Protein AF-A0A0D0E288-F1 (afdb_monomer)

Nearest PDB structures (foldseek):
  8yzi-assembly1_D  TM=4.292E-01  e=9.088E-02  Canis lupus familiaris
  7vpp-assembly1_C  TM=2.911E-01  e=2.237E-01  Sus scrofa
  8jkt-assembly1_A  TM=2.889E-01  e=2.487E-01  Felis catus
  4f5c-assembly2_B  TM=3.507E-01  e=1.285E+00  Sus scrofa

Secondary structure (DSSP, 8-state):
----TT--------EEEEESPPEE-----------------------TTSSS--S-----EE----S--EEEEEPPPP-----TT-PEEPEEEEEEEEEEEEEEEEEE-TTT--EEEEEEEEEEEEEEEEE-SSS--EEEEEEEEE-TTEEEEEPTTS--S-EEEESTTEEEEEEPPP------------------------------------------PPPPP------------------------------S-------------PPPPPPTTSPEEEEEETTTS--SS---EEEEEEEEEEEEE---------------------PPPPPEEPPEEEETTEEEEEEEEEEEE--SSEEEEEE-SSS-TT-GGGEEEEEPTT-EEEE-TT--EEEEEE------------------------------------------------PPPP-S---B--EEEEEEEE--TT-SS--EEEEEEEEEE-TT-SSSEEEEEEEE----S------TT----PPPEEEEEEEEETTEE--EEEEE--TT-TTS-----TTTTTT---EEEEEEEEE--TT-EEEEEEEEEEPP------TT---------------EEESS-BS-EEEEEPPP-

Foldseek 3Di:
DDDPPPPPDPQDQKAKAKVVGFDAPPPPVPPPDDDDDDDDDDDPPPPPPPPPDDRDDDGDGDDPDDPDMDMDIARDDDPDPQAPVNFAAKFFAEKEKEKEKEFAAWDADPPVRFIFTKIKMKMKMKTWPIDDRGDDQKHWWKKFKDFPQWFKFADPPFDLDKDKDKDFFFDDKDQGDAPPPPPPPPPDDDDDDDDDDDDDDDDDDDDDDDDDDDDDDPPDDDDPDPDDDDDDDDDDDDDDDPDDDPPDDPPPPPPPPDDPPDDDDDDPPPPPRDGRRGIMITIGGNVRQDDDDISIMMMMIIHIITIGRNDDPPPCPPDDDDPDPDDPDDDPFDWTFDIDMDGPNYPYYFYKYKYFHQYPFKKKFKFAPDDDPPDPVRGDDIADHRRMDIHGRVGIIIGIGGRPPPPVPPPPPPPDDDDDDDDDDDDDDDDDDDDDDDPPPPPPPPPDPPDDDDPDAQFWAEKEKEKEFDDPPPDPGGQKIKIKIKTFHDLDDPDLKFKWFWWDQPPPPDPDPPDPPPPPQDDKDKDWDFKDFQPHGFDKDKDAPDVPPPPVDPCLDPPPVPPGPTDTGMMMITRQGNGTGIIIIMMMIGRDPPDPPPPPDPDPDPDDDDDDDTDIGGSGHYNYYHYHYDDDD

Organism: NCBI:txid930991

Solvent-accessible surface area (backbone atoms only — not comparable to full-atom values): 41146 Å² total; per-residue (Å²): 141,80,88,79,88,81,72,82,70,76,81,60,72,62,36,74,37,48,41,67,62,60,49,62,71,77,76,68,80,77,80,74,82,72,94,77,88,81,86,85,84,93,73,92,73,88,73,82,81,78,83,76,88,74,93,71,88,85,87,65,61,53,57,79,95,67,98,65,80,47,80,38,71,21,63,56,67,78,83,66,81,74,46,98,81,70,43,51,70,44,40,27,53,35,32,43,35,41,34,42,39,35,34,54,45,75,44,60,42,82,90,79,67,45,66,20,44,26,32,39,40,39,36,40,41,38,36,28,49,57,44,60,81,50,47,79,42,65,28,27,41,49,37,33,46,46,44,68,68,37,48,59,38,56,29,83,96,53,72,72,56,80,48,73,51,57,44,68,26,51,75,56,68,48,71,52,76,75,72,75,72,80,67,71,72,79,71,80,76,75,81,82,75,88,78,76,91,77,92,85,86,88,81,92,80,93,78,91,81,86,86,81,89,82,87,83,81,91,83,80,78,81,78,84,76,96,75,79,78,87,78,83,87,78,89,79,95,74,81,87,76,76,88,75,77,91,76,79,73,88,68,73,78,70,70,88,80,70,81,80,87,83,79,84,90,73,80,84,72,71,74,81,73,70,58,66,54,44,40,33,32,37,29,35,31,55,78,60,42,63,86,86,86,54,46,62,38,42,36,35,44,34,42,46,31,25,41,28,69,54,78,70,81,68,76,82,70,81,84,78,93,74,94,72,86,86,71,97,70,78,72,79,59,76,67,37,52,55,67,43,78,44,56,77,47,40,77,36,79,48,38,40,27,36,42,33,23,63,14,90,53,37,35,37,37,36,28,51,67,65,75,57,88,86,42,73,84,30,53,72,49,73,28,48,65,77,26,70,50,75,38,52,63,85,37,32,22,41,24,70,44,72,54,77,74,77,72,69,76,74,80,73,81,78,87,80,82,86,85,88,82,86,88,85,90,80,91,81,82,86,80,91,79,90,81,80,94,70,88,78,77,80,71,76,82,72,68,82,75,79,70,77,80,78,94,65,84,82,49,33,64,44,37,42,33,41,34,42,65,31,64,60,94,82,46,95,52,66,51,28,33,38,37,40,39,40,31,53,48,66,46,80,55,105,46,50,53,49,59,34,33,32,46,45,79,61,78,85,77,69,95,63,92,70,60,88,88,69,75,81,69,72,70,64,48,76,47,83,76,44,47,26,44,73,84,42,78,46,63,68,49,77,47,70,55,56,93,85,56,80,84,73,68,82,79,61,51,87,74,56,76,75,78,56,85,52,51,57,46,37,40,40,36,36,53,54,43,72,78,24,40,48,37,38,40,33,33,38,40,38,56,61,90,81,70,74,78,76,91,77,74,94,63,97,69,87,77,83,79,83,83,88,79,82,56,84,43,59,72,54,53,66,71,38,80,45,80,47,75,52,78,79,129

pLDDT: mean 74.04, std 22.28, range [30.75, 98.56]

Sequence (633 aa):
MASLSSAEGDPGAWELASEPHVTRTTSRPSRSASYADMADDESSDSAAYTDGSSGGILVQGTFPSTERLRVRWAQPTKTIANNSDGRRRVGVKETKGEMTTAVLGKARDLPSGREGILMRVEYKGTCKGIWFPGVATMLGLDVGLEAKGSDVVWAPGEEMKWTVTGGTGYTGFDVGPPSTTVSRQPSLEFPAGMSSDSMLPAPSITTRHDSSSSTSSLLRAPLPGDHLPDYSFEGSPTSLIPSGTLSSISSMPLTSEGRSRGSSSSDAITPPSRPPAVPITIHVNMNDITPPSKNVFTFSIAGTILIIPRLRPHVASERAVQSGSGSDNDSDPVPIVLPRFSVLAADSETTSTIIRNESESATVEVYNISGDLRDAQTRRTVLQRSGMTRSGNDGGRIALRSVSRLTVPQRGAVEHVADNSRFSAKPGTSDRNKTTHSPLSLVPSLGGVMRRRRNGPLMISSVDVAVTPMMLRGVKYPNAHAVRVRLHAPCEADTDWLEFGLAQAASLLTPGPSDPSKRDGTQPSVDIVNVSVDGVPVRFESSAFAKQERNAMISLGPSLDQEIQSDWITWVRVHVGDQGGLVIVDYVVNEIDGQSPSKDLKGKAKEERNFDVLVPTFALPIGRLEVTVETPL

Radius of gyration: 38.46 Å; Cα contacts (8 Å, |Δi|>4): 944; chains: 1; bounding box: 106×87×127 Å

Structure (mmCIF, N/CA/C/O backbone):
data_AF-A0A0D0E288-F1
#
_entry.id   AF-A0A0D0E288-F1
#
loop_
_atom_site.group_PDB
_atom_site.id
_atom_site.type_symbol
_atom_site.label_atom_id
_atom_site.label_alt_id
_atom_site.label_comp_id
_atom_site.label_asym_id
_atom_site.label_entity_id
_atom_site.label_seq_id
_atom_site.pdbx_PDB_ins_code
_atom_site.Cartn_x
_atom_site.Cartn_y
_atom_site.Cartn_z
_atom_site.occupancy
_atom_site.B_iso_or_equiv
_atom_site.auth_seq_id
_atom_site.auth_comp_id
_atom_site.auth_asym_id
_atom_site.auth_atom_id
_atom_site.pdbx_PDB_model_num
ATOM 1 N N . MET A 1 1 ? -16.117 2.516 -59.094 1.00 41.03 1 MET A N 1
ATOM 2 C CA . MET A 1 1 ? -14.676 2.229 -58.955 1.00 41.03 1 MET A CA 1
ATOM 3 C C . MET A 1 1 ? -14.087 3.298 -58.050 1.00 41.03 1 MET A C 1
ATOM 5 O O . MET A 1 1 ? -14.117 4.457 -58.432 1.00 41.03 1 MET A O 1
ATOM 9 N N . ALA A 1 2 ? -13.667 2.933 -56.839 1.00 36.41 2 ALA A N 1
ATOM 10 C CA . ALA A 1 2 ? -12.956 3.810 -55.910 1.00 36.41 2 ALA A CA 1
ATOM 11 C C . ALA A 1 2 ? -11.521 3.279 -55.783 1.00 36.41 2 ALA A C 1
ATOM 13 O O . ALA A 1 2 ? -11.329 2.070 -55.659 1.00 36.41 2 ALA A O 1
ATOM 14 N N . SER A 1 3 ? -10.540 4.171 -55.907 1.00 32.31 3 SER A N 1
ATOM 15 C CA . SER A 1 3 ? -9.111 3.851 -55.964 1.00 32.31 3 SER A CA 1
ATOM 16 C C . SER A 1 3 ? -8.594 3.423 -54.583 1.00 32.31 3 SER A C 1
ATOM 18 O O . SER A 1 3 ? -8.763 4.160 -53.616 1.00 32.31 3 SER A O 1
ATOM 20 N N . LEU A 1 4 ? -7.980 2.237 -54.487 1.00 38.28 4 LEU A N 1
ATOM 21 C CA . LEU A 1 4 ? -7.434 1.646 -53.250 1.00 38.28 4 LEU A CA 1
ATOM 22 C C . LEU A 1 4 ? -5.912 1.871 -53.083 1.00 38.28 4 LEU A C 1
ATOM 24 O O . LEU A 1 4 ? -5.289 1.264 -52.218 1.00 38.28 4 LEU A O 1
ATOM 28 N N . SER A 1 5 ? -5.292 2.749 -53.875 1.00 35.75 5 SER A N 1
ATOM 29 C CA . SER A 1 5 ? -3.824 2.879 -53.969 1.00 35.75 5 SER A CA 1
ATOM 30 C C . SER A 1 5 ? -3.168 3.870 -52.990 1.00 35.75 5 SER A C 1
ATOM 32 O O . SER A 1 5 ? -2.107 4.404 -53.289 1.00 35.75 5 SER A O 1
ATOM 34 N N . SER A 1 6 ? -3.756 4.145 -51.821 1.00 38.53 6 SER A N 1
ATOM 35 C CA . SER A 1 6 ? -3.137 5.048 -50.821 1.00 38.53 6 SER A CA 1
ATOM 36 C C . SER A 1 6 ? -3.083 4.479 -49.400 1.00 38.53 6 SER A C 1
ATOM 38 O O . SER A 1 6 ? -2.916 5.229 -48.444 1.00 38.53 6 SER A O 1
ATOM 40 N N . ALA A 1 7 ? -3.212 3.156 -49.249 1.00 40.00 7 ALA A N 1
ATOM 41 C CA . ALA A 1 7 ? -3.114 2.472 -47.955 1.00 40.00 7 ALA A CA 1
ATOM 42 C C . ALA A 1 7 ? -1.796 1.700 -47.743 1.00 40.00 7 ALA A C 1
ATOM 44 O O . ALA A 1 7 ? -1.635 1.059 -46.705 1.00 40.00 7 ALA A O 1
ATOM 45 N N . GLU A 1 8 ? -0.837 1.778 -48.671 1.00 43.16 8 GLU A N 1
ATOM 46 C CA . GLU A 1 8 ? 0.540 1.338 -48.417 1.00 43.16 8 GLU A CA 1
ATOM 47 C C . GLU A 1 8 ? 1.256 2.436 -47.626 1.00 43.16 8 GLU A C 1
ATOM 49 O O . GLU A 1 8 ? 1.935 3.304 -48.167 1.00 43.16 8 GLU A O 1
ATOM 54 N N . GLY A 1 9 ? 1.008 2.446 -46.315 1.00 50.34 9 GLY A N 1
ATOM 55 C CA . GLY A 1 9 ? 1.805 3.226 -45.382 1.00 50.34 9 GLY A CA 1
ATOM 56 C C . GLY A 1 9 ? 3.240 2.728 -45.454 1.00 50.34 9 GLY A C 1
ATOM 57 O O . GLY A 1 9 ? 3.497 1.579 -45.098 1.00 50.34 9 GLY A O 1
ATOM 58 N N . ASP A 1 10 ? 4.130 3.591 -45.938 1.00 53.69 10 ASP A N 1
ATOM 59 C CA . ASP A 1 10 ? 5.577 3.393 -45.966 1.00 53.69 10 ASP A CA 1
ATOM 60 C C . ASP A 1 10 ? 6.006 2.717 -44.648 1.00 53.69 10 ASP A C 1
ATOM 62 O O . ASP A 1 10 ? 5.719 3.273 -43.574 1.00 53.69 10 ASP A O 1
ATOM 66 N N . PRO A 1 11 ? 6.547 1.479 -44.671 1.00 58.31 11 PRO A N 1
ATOM 67 C CA . PRO A 1 11 ? 6.920 0.769 -43.460 1.00 58.31 11 PRO A CA 1
ATOM 68 C C . PRO A 1 11 ? 8.001 1.597 -42.782 1.00 58.31 11 PRO A C 1
ATOM 70 O O . PRO A 1 11 ? 9.159 1.582 -43.193 1.00 58.31 11 PRO A O 1
ATOM 73 N N . GLY A 1 12 ? 7.595 2.379 -41.780 1.00 64.38 12 GLY A N 1
ATOM 74 C CA . GLY A 1 12 ? 8.491 3.309 -41.118 1.00 64.38 12 GLY A CA 1
ATOM 75 C C . GLY A 1 12 ? 9.783 2.609 -40.696 1.00 64.38 12 GLY A C 1
ATOM 76 O O . GLY A 1 12 ? 9.805 1.410 -40.394 1.00 64.38 12 GLY A O 1
ATOM 77 N N . ALA A 1 13 ? 10.864 3.375 -40.626 1.00 73.31 13 ALA A N 1
ATOM 78 C CA . ALA A 1 13 ? 12.138 2.881 -40.134 1.00 73.31 13 ALA A CA 1
ATOM 79 C C . ALA A 1 13 ? 11.996 2.325 -38.698 1.00 73.31 13 ALA A C 1
ATOM 81 O O . ALA A 1 13 ? 11.535 3.039 -37.807 1.00 73.31 13 ALA A O 1
ATOM 82 N N . TRP A 1 14 ? 12.393 1.062 -38.479 1.00 81.88 14 TRP A N 1
ATOM 83 C CA . TRP A 1 14 ? 12.586 0.453 -37.155 1.00 81.88 14 TRP A CA 1
ATOM 84 C C . TRP A 1 14 ? 13.182 1.449 -36.144 1.00 81.88 14 TRP A C 1
ATOM 86 O O . TRP A 1 14 ? 14.166 2.141 -36.410 1.00 81.88 14 TRP A O 1
ATOM 96 N N . GLU A 1 15 ? 12.599 1.516 -34.952 1.00 85.12 15 GLU A N 1
ATOM 97 C CA . GLU A 1 15 ? 13.199 2.252 -33.847 1.00 85.12 15 GLU A CA 1
ATOM 98 C C . GLU A 1 15 ? 14.370 1.422 -33.298 1.00 85.12 15 GLU A C 1
ATOM 100 O O . GLU A 1 15 ? 14.223 0.220 -33.077 1.00 85.12 15 GLU A O 1
ATOM 105 N N . LEU A 1 16 ? 15.530 2.049 -33.064 1.00 86.00 16 LEU A N 1
ATOM 106 C CA . LEU A 1 16 ? 16.703 1.415 -32.452 1.00 86.00 16 LEU A CA 1
ATOM 107 C C . LEU A 1 16 ? 17.199 2.260 -31.275 1.00 86.00 16 LEU A C 1
ATOM 109 O O . LEU A 1 16 ? 17.417 3.461 -31.436 1.00 86.00 16 LEU A O 1
ATOM 113 N N . ALA A 1 17 ? 17.443 1.629 -30.128 1.00 87.00 17 ALA A N 1
ATOM 114 C CA . ALA A 1 17 ? 18.127 2.232 -28.988 1.00 87.00 17 ALA A CA 1
ATOM 115 C C . ALA A 1 17 ? 19.283 1.342 -28.522 1.00 87.00 17 ALA A C 1
ATOM 117 O O . ALA A 1 17 ? 19.179 0.113 -28.528 1.00 87.00 17 ALA A O 1
ATOM 118 N N . SER A 1 18 ? 20.376 1.965 -28.090 1.00 86.81 18 SER A N 1
ATOM 119 C CA . SER A 1 18 ? 21.532 1.276 -27.522 1.00 86.81 18 SER A CA 1
ATOM 120 C C . SER A 1 18 ? 21.886 1.849 -26.154 1.00 86.81 18 SER A C 1
ATOM 122 O O . SER A 1 18 ? 21.738 3.048 -25.914 1.00 86.81 18 SER A O 1
ATOM 124 N N . GLU A 1 19 ? 22.390 0.995 -25.272 1.00 84.06 19 GLU A N 1
ATOM 125 C CA . GLU A 1 19 ? 22.955 1.369 -23.981 1.00 84.06 19 GLU A CA 1
ATOM 126 C C . GLU A 1 19 ? 24.335 0.700 -23.827 1.00 84.06 19 GLU A C 1
ATOM 128 O O . GLU A 1 19 ? 24.404 -0.533 -23.888 1.00 84.06 19 GLU A O 1
ATOM 133 N N . PRO A 1 20 ? 25.427 1.476 -23.672 1.00 83.81 20 PRO A N 1
ATOM 134 C CA . PRO A 1 20 ? 25.466 2.945 -23.711 1.00 83.81 20 PRO A CA 1
ATOM 135 C C . PRO A 1 20 ? 25.017 3.526 -25.070 1.00 83.81 20 PRO A C 1
ATOM 137 O O . PRO A 1 20 ? 25.010 2.847 -26.102 1.00 83.81 20 PRO A O 1
ATOM 140 N N . HIS A 1 21 ? 24.596 4.792 -25.066 1.00 80.50 21 HIS A N 1
ATOM 141 C CA . H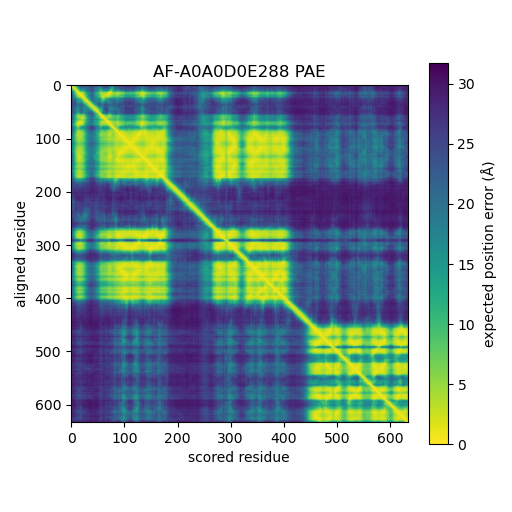IS A 1 21 ? 24.112 5.464 -26.272 1.00 80.50 21 HIS A CA 1
ATOM 142 C C . HIS A 1 21 ? 25.233 5.573 -27.317 1.00 80.50 21 HIS A C 1
ATOM 144 O O . HIS A 1 21 ? 26.310 6.096 -27.028 1.00 80.50 21 HIS A O 1
ATOM 150 N N . VAL A 1 22 ? 24.976 5.109 -28.544 1.00 81.31 22 VAL A N 1
ATOM 151 C CA . VAL A 1 22 ? 25.918 5.240 -29.662 1.00 81.31 22 VAL A CA 1
ATOM 152 C C . VAL A 1 22 ? 25.898 6.679 -30.167 1.00 81.31 22 VAL A C 1
ATOM 154 O O . VAL A 1 22 ? 24.884 7.178 -30.657 1.00 81.31 22 VAL A O 1
ATOM 157 N N . THR A 1 23 ? 27.035 7.356 -30.067 1.00 77.56 23 THR A N 1
ATOM 158 C CA . THR A 1 23 ? 27.242 8.691 -30.631 1.00 77.56 23 THR A CA 1
ATOM 159 C C . THR A 1 23 ? 27.275 8.564 -32.151 1.00 77.56 23 THR A C 1
ATOM 161 O O . THR A 1 23 ? 28.262 8.106 -32.726 1.00 77.56 23 THR A O 1
ATOM 164 N N . ARG A 1 24 ? 26.164 8.906 -32.812 1.00 68.56 24 ARG A N 1
ATOM 165 C CA . ARG A 1 24 ? 26.073 8.865 -34.275 1.00 68.56 24 ARG A CA 1
ATOM 166 C C . ARG A 1 24 ? 26.898 10.004 -34.861 1.00 68.56 24 ARG A C 1
ATOM 168 O O . ARG A 1 24 ? 26.593 11.173 -34.633 1.00 68.56 24 ARG A O 1
ATOM 175 N N . THR A 1 25 ? 27.892 9.674 -35.674 1.00 61.44 25 THR A N 1
ATOM 176 C CA . THR A 1 25 ? 28.501 10.629 -36.600 1.00 61.44 25 THR A CA 1
ATOM 177 C C . THR A 1 25 ? 27.505 10.862 -37.729 1.00 61.44 25 THR A C 1
ATOM 179 O O . THR A 1 25 ? 27.512 10.146 -38.726 1.00 61.44 25 THR A O 1
ATOM 182 N N . THR A 1 26 ? 26.587 11.818 -37.573 1.00 53.12 26 THR A N 1
ATOM 183 C CA . THR A 1 26 ? 25.775 12.260 -38.709 1.00 53.12 26 THR A CA 1
ATOM 184 C C . THR A 1 26 ? 26.687 13.056 -39.632 1.00 53.12 26 THR A C 1
ATOM 186 O O . THR A 1 26 ? 26.763 14.281 -39.533 1.00 53.12 26 THR A O 1
ATOM 189 N N . SER A 1 27 ? 27.405 12.373 -40.520 1.00 50.22 27 SER A N 1
ATOM 190 C CA . SER A 1 27 ? 27.934 13.003 -41.720 1.00 50.22 27 SER A CA 1
ATOM 191 C C . SER A 1 27 ? 26.720 13.396 -42.555 1.00 50.22 27 SER A C 1
ATOM 193 O O . SER A 1 27 ? 26.246 12.650 -43.400 1.00 50.22 27 SER A O 1
ATOM 195 N N . ARG A 1 28 ? 26.130 14.564 -42.275 1.00 49.00 28 ARG A N 1
ATOM 196 C CA . ARG A 1 28 ? 25.313 15.222 -43.289 1.00 49.00 28 ARG A CA 1
ATOM 197 C C . ARG A 1 28 ? 26.302 15.550 -44.403 1.00 49.00 28 ARG A C 1
ATOM 199 O O . ARG A 1 28 ? 27.191 16.359 -44.137 1.00 49.00 28 ARG A O 1
ATOM 206 N N . PRO A 1 29 ? 26.215 14.942 -45.600 1.00 48.47 29 PRO A N 1
ATOM 207 C CA . PRO A 1 29 ? 26.975 15.444 -46.726 1.00 48.47 29 PRO A CA 1
ATOM 208 C C . PRO A 1 29 ? 26.451 16.856 -46.970 1.00 48.47 29 PRO A C 1
ATOM 210 O O . PRO A 1 29 ? 25.358 17.054 -47.503 1.00 48.47 29 PRO A O 1
ATOM 213 N N . SER A 1 30 ? 27.188 17.855 -46.492 1.00 43.28 30 SER A N 1
ATOM 214 C CA . SER A 1 30 ? 26.995 19.236 -46.884 1.00 43.28 30 SER A CA 1
ATOM 215 C C . SER A 1 30 ? 27.276 19.281 -48.378 1.00 43.28 30 SER A C 1
ATOM 217 O O . SER A 1 30 ? 28.417 19.432 -48.804 1.00 43.28 30 SER A O 1
ATOM 219 N N . ARG A 1 31 ? 26.231 19.105 -49.192 1.00 51.69 31 ARG A N 1
ATOM 220 C CA . ARG A 1 31 ? 26.244 19.480 -50.604 1.00 51.69 31 ARG A CA 1
ATOM 221 C C . ARG A 1 31 ? 26.280 21.007 -50.679 1.00 51.69 31 ARG A C 1
ATOM 223 O O . ARG A 1 31 ? 25.321 21.644 -51.093 1.00 51.69 31 ARG A O 1
ATOM 230 N N . SER A 1 32 ? 27.389 21.603 -50.258 1.00 45.31 32 SER A N 1
ATOM 231 C CA . SER A 1 32 ? 27.839 22.870 -50.811 1.00 45.31 32 SER A CA 1
ATOM 232 C C . SER A 1 32 ? 28.435 22.535 -52.169 1.00 45.31 32 SER A C 1
ATOM 234 O O . SER A 1 32 ? 29.615 22.225 -52.300 1.00 45.31 32 SER A O 1
ATOM 236 N N . ALA A 1 33 ? 27.560 22.502 -53.171 1.00 50.34 33 ALA A N 1
ATOM 237 C CA . ALA A 1 33 ? 27.973 22.565 -54.555 1.00 50.34 33 ALA A CA 1
ATOM 238 C C . ALA A 1 33 ? 28.698 23.901 -54.770 1.00 50.34 33 ALA A C 1
ATOM 240 O O . ALA A 1 33 ? 28.075 24.960 -54.739 1.00 50.34 33 ALA A O 1
ATOM 241 N N . SER A 1 34 ? 30.000 23.847 -55.014 1.00 45.06 34 SER A N 1
ATOM 242 C CA . SER A 1 34 ? 30.687 24.866 -55.798 1.00 45.06 34 SER A CA 1
ATOM 243 C C . SER A 1 34 ? 31.657 24.162 -56.738 1.00 45.06 34 SER A C 1
ATOM 245 O O . SER A 1 34 ? 32.609 23.524 -56.302 1.00 45.06 34 SER A O 1
ATOM 247 N N . TYR A 1 35 ? 31.311 24.245 -58.020 1.00 53.34 35 TYR A N 1
ATOM 248 C CA . TYR A 1 35 ? 32.050 23.822 -59.204 1.00 53.34 35 TYR A CA 1
ATOM 249 C C . TYR A 1 35 ? 33.554 24.142 -59.158 1.00 53.34 35 TYR A C 1
ATOM 251 O O . TYR A 1 35 ? 33.908 25.293 -58.915 1.00 53.34 35 TYR A O 1
ATOM 259 N N . ALA A 1 36 ? 34.381 23.143 -59.486 1.00 47.38 36 ALA A N 1
ATOM 260 C CA . ALA A 1 36 ? 35.656 23.191 -60.229 1.00 47.38 36 ALA A CA 1
ATOM 261 C C . ALA A 1 36 ? 36.289 21.791 -60.067 1.00 47.38 36 ALA A C 1
ATOM 263 O O . ALA A 1 36 ? 36.646 21.410 -58.961 1.00 47.38 36 ALA A O 1
ATOM 264 N N . ASP A 1 37 ? 36.120 20.861 -61.001 1.00 56.25 37 ASP A N 1
ATOM 265 C CA . ASP A 1 37 ? 36.839 20.728 -62.275 1.00 56.25 37 ASP A CA 1
ATOM 266 C C . ASP A 1 37 ? 38.341 20.416 -62.119 1.00 56.25 37 ASP A C 1
ATOM 268 O O . ASP A 1 37 ? 39.055 21.082 -61.375 1.00 56.25 37 ASP A O 1
ATOM 272 N N . MET A 1 38 ? 38.766 19.434 -62.921 1.00 52.62 38 MET A N 1
ATOM 273 C CA . MET A 1 38 ? 40.122 18.938 -63.192 1.00 52.62 38 MET A CA 1
ATOM 274 C C . MET A 1 38 ? 40.737 17.910 -62.223 1.00 52.62 38 MET A C 1
ATOM 276 O O . MET A 1 38 ? 41.399 18.237 -61.247 1.00 52.62 38 MET A O 1
ATOM 280 N N . ALA A 1 39 ? 40.554 16.652 -62.634 1.00 61.28 39 ALA A N 1
ATOM 281 C CA . ALA A 1 39 ? 41.602 15.663 -62.897 1.00 61.28 39 ALA A CA 1
ATOM 282 C C . ALA A 1 39 ? 42.587 15.264 -61.777 1.00 61.28 39 ALA A C 1
ATOM 284 O O . ALA A 1 39 ? 43.439 16.036 -61.355 1.00 61.28 39 ALA A O 1
ATOM 285 N N . ASP A 1 40 ? 42.567 13.952 -61.536 1.00 63.69 40 ASP A N 1
ATOM 286 C CA . ASP A 1 40 ? 43.731 13.063 -61.460 1.00 63.69 40 ASP A CA 1
ATOM 287 C C . ASP A 1 40 ? 44.062 12.433 -60.098 1.00 63.69 40 ASP A C 1
ATOM 289 O O . ASP A 1 40 ? 44.135 13.079 -59.056 1.00 63.69 40 ASP A O 1
ATOM 293 N N . ASP A 1 41 ? 44.321 11.138 -60.233 1.00 59.62 41 ASP A N 1
ATOM 294 C CA . ASP A 1 41 ? 45.088 10.230 -59.394 1.00 59.62 41 ASP A CA 1
ATOM 295 C C . ASP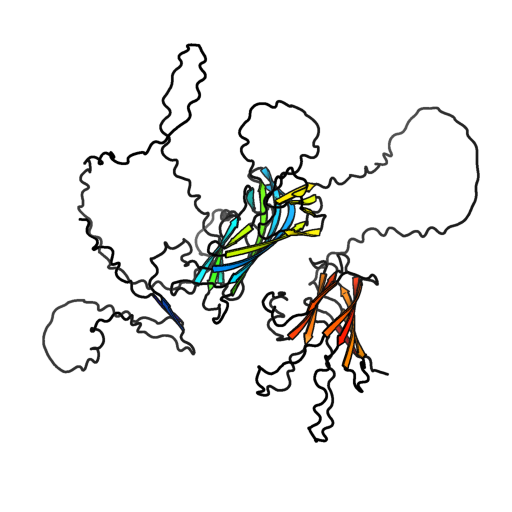 A 1 41 ? 44.491 9.619 -58.107 1.00 59.62 41 ASP A C 1
ATOM 297 O O . ASP A 1 41 ? 43.703 10.178 -57.347 1.00 59.62 41 ASP A O 1
ATOM 301 N N . GLU A 1 42 ? 44.867 8.360 -57.938 1.00 58.16 42 GLU A N 1
ATOM 302 C CA . GLU A 1 42 ? 44.256 7.256 -57.218 1.00 58.16 42 GLU A CA 1
ATOM 303 C C . GLU A 1 42 ? 44.000 7.497 -55.720 1.00 58.16 42 GLU A C 1
ATOM 305 O O . GLU A 1 42 ? 44.911 7.663 -54.912 1.00 58.16 42 GLU A O 1
ATOM 310 N N . SER A 1 43 ? 42.739 7.377 -55.296 1.00 46.16 43 SER A N 1
ATOM 311 C CA . SER A 1 43 ? 42.392 7.142 -53.890 1.00 46.16 43 SER A CA 1
ATOM 312 C C . SER A 1 43 ? 41.447 5.949 -53.797 1.00 46.16 43 SER A C 1
ATOM 314 O O . SER A 1 43 ? 40.314 5.979 -54.273 1.00 46.16 43 SER A O 1
ATOM 316 N N . SER A 1 44 ? 41.954 4.863 -53.214 1.00 53.44 44 SER A N 1
ATOM 317 C CA . SER A 1 44 ? 41.236 3.608 -52.983 1.00 53.44 44 SER A CA 1
ATOM 318 C C . SER A 1 44 ? 40.150 3.782 -51.916 1.00 53.44 44 SER A C 1
ATOM 320 O O . SER A 1 44 ? 40.337 3.413 -50.756 1.00 53.44 44 SER A O 1
ATOM 322 N N . ASP A 1 45 ? 39.000 4.328 -52.302 1.00 49.03 45 ASP A N 1
ATOM 323 C CA . ASP A 1 45 ? 37.835 4.422 -51.428 1.00 49.03 45 ASP A CA 1
ATOM 324 C C . ASP A 1 45 ? 37.111 3.071 -51.344 1.00 49.03 45 ASP A C 1
ATOM 326 O O . ASP A 1 45 ? 36.342 2.667 -52.214 1.00 49.03 45 ASP A O 1
ATOM 330 N N . SER A 1 46 ? 37.312 2.373 -50.225 1.00 49.44 46 SER A N 1
ATOM 331 C CA . SER A 1 46 ? 36.572 1.158 -49.844 1.00 49.44 46 SER A CA 1
ATOM 332 C C . SER A 1 46 ? 35.125 1.445 -49.391 1.00 49.44 46 SER A C 1
ATOM 334 O O . SER A 1 46 ? 34.559 0.703 -48.590 1.00 49.44 46 SER A O 1
ATOM 336 N N . ALA A 1 47 ? 34.495 2.513 -49.888 1.00 49.69 47 ALA A N 1
ATOM 337 C CA . ALA A 1 47 ? 33.169 2.976 -49.466 1.00 49.69 47 ALA A CA 1
ATOM 338 C C . ALA A 1 47 ? 32.008 2.451 -50.343 1.00 49.69 47 ALA A C 1
ATOM 340 O O . ALA A 1 47 ? 30.916 3.011 -50.338 1.00 49.69 47 ALA A O 1
ATOM 341 N N . ALA A 1 48 ? 32.208 1.357 -51.084 1.00 46.25 48 ALA A N 1
ATOM 342 C CA . ALA A 1 48 ? 31.230 0.829 -52.044 1.00 46.25 48 ALA A CA 1
ATOM 343 C C . ALA A 1 48 ? 30.129 -0.087 -51.449 1.00 46.25 48 ALA A C 1
ATOM 345 O O . ALA A 1 48 ? 29.404 -0.730 -52.204 1.00 46.25 48 ALA A O 1
ATOM 346 N N . TYR A 1 49 ? 29.960 -0.164 -50.121 1.00 49.06 49 TYR A N 1
ATOM 347 C CA . TYR A 1 49 ? 28.966 -1.058 -49.491 1.00 49.06 49 TYR A CA 1
ATOM 348 C C . TYR A 1 49 ? 27.618 -0.412 -49.118 1.00 49.06 49 TYR A C 1
ATOM 350 O O . TYR A 1 49 ? 26.775 -1.097 -48.543 1.00 49.06 49 TYR A O 1
ATOM 358 N N . THR A 1 50 ? 27.361 0.864 -49.433 1.00 52.00 50 THR A N 1
ATOM 359 C CA . THR A 1 50 ? 26.149 1.552 -48.931 1.00 52.00 50 THR A CA 1
ATOM 360 C C . THR A 1 50 ? 25.046 1.851 -49.946 1.00 52.00 50 THR A C 1
ATOM 362 O O . THR A 1 50 ? 23.967 2.236 -49.510 1.00 52.00 50 THR A O 1
ATOM 365 N N . ASP A 1 51 ? 25.235 1.623 -51.251 1.00 48.03 51 ASP A N 1
ATOM 366 C CA . ASP A 1 51 ? 24.207 1.961 -52.265 1.00 48.03 51 ASP A CA 1
ATOM 367 C C . ASP A 1 51 ? 23.386 0.764 -52.792 1.00 48.03 51 ASP A C 1
ATOM 369 O O . ASP A 1 51 ? 22.525 0.903 -53.658 1.00 48.03 51 ASP A O 1
ATOM 373 N N . GLY A 1 52 ? 23.577 -0.426 -52.217 1.00 45.62 52 GLY A N 1
ATOM 374 C CA . GLY A 1 52 ? 22.809 -1.636 -52.531 1.00 45.62 52 GLY A CA 1
ATOM 375 C C . GLY A 1 52 ? 21.634 -1.863 -51.581 1.00 45.62 52 GLY A C 1
ATOM 376 O O . GLY A 1 52 ? 21.663 -2.776 -50.764 1.00 45.62 52 GLY A O 1
ATOM 377 N N . SER A 1 53 ? 20.613 -1.017 -51.681 1.00 51.69 53 SER A N 1
ATOM 378 C CA . SER A 1 53 ? 19.295 -1.123 -51.039 1.00 51.69 53 SER A CA 1
ATOM 379 C C . SER A 1 53 ? 18.774 -2.566 -50.837 1.00 51.69 53 SER A C 1
ATOM 381 O O . SER A 1 53 ? 18.222 -3.180 -51.752 1.00 51.69 53 SER A O 1
ATOM 383 N N . SER A 1 54 ? 18.790 -3.038 -49.587 1.00 42.88 54 SER A N 1
ATOM 384 C CA . SER A 1 54 ? 17.740 -3.919 -49.058 1.00 42.88 54 SER A CA 1
ATOM 385 C C . SER A 1 54 ? 17.509 -3.659 -47.560 1.00 42.88 54 SER A C 1
ATOM 387 O O . SER A 1 54 ? 18.011 -4.375 -46.699 1.00 42.88 54 SER A O 1
ATOM 389 N N . GLY A 1 55 ? 16.766 -2.594 -47.246 1.00 53.41 55 GLY A N 1
ATOM 390 C CA . GLY A 1 55 ? 15.896 -2.501 -46.059 1.00 53.41 55 GLY A CA 1
ATOM 391 C C . GLY A 1 55 ? 16.497 -2.571 -44.642 1.00 53.41 55 GLY A C 1
ATOM 392 O O . GLY A 1 55 ? 15.729 -2.717 -43.693 1.00 53.41 55 GLY A O 1
ATOM 393 N N . GLY A 1 56 ? 17.817 -2.491 -44.454 1.00 58.88 56 GLY A N 1
ATOM 394 C CA . GLY A 1 56 ? 18.453 -2.545 -43.129 1.00 58.88 56 GLY A CA 1
ATOM 395 C C . GLY A 1 56 ? 18.684 -1.166 -42.502 1.00 58.88 56 GLY A C 1
ATOM 396 O O . GLY A 1 56 ? 19.105 -0.233 -43.180 1.00 58.88 56 GLY A O 1
ATOM 397 N N . ILE A 1 57 ? 18.470 -1.032 -41.188 1.00 64.44 57 ILE A N 1
ATOM 398 C CA . ILE A 1 57 ? 18.922 0.141 -40.423 1.00 64.44 57 ILE A CA 1
ATOM 399 C C . ILE A 1 57 ? 20.345 -0.109 -39.938 1.00 64.44 57 ILE A C 1
ATOM 401 O O . ILE A 1 57 ? 20.562 -0.911 -39.031 1.00 64.44 57 ILE A O 1
ATOM 405 N N . LEU A 1 58 ? 21.309 0.605 -40.518 1.00 69.06 58 LEU A N 1
ATOM 406 C CA . LEU A 1 58 ? 22.686 0.624 -40.036 1.00 69.06 58 LEU A CA 1
ATOM 407 C C . LEU A 1 58 ? 22.854 1.755 -39.015 1.00 69.06 58 LEU A C 1
ATOM 409 O O . LEU A 1 58 ? 22.626 2.925 -39.323 1.00 69.06 58 LEU A O 1
ATOM 413 N N . VAL A 1 59 ? 23.276 1.418 -37.795 1.00 69.69 59 VAL A N 1
ATOM 414 C CA . VAL A 1 59 ? 23.705 2.408 -36.799 1.00 69.69 59 VAL A CA 1
ATOM 415 C C . VAL A 1 59 ? 25.209 2.303 -36.633 1.00 69.69 59 VAL A C 1
ATOM 417 O O . VAL A 1 59 ? 25.715 1.353 -36.047 1.00 69.69 59 VAL A O 1
ATOM 420 N N . GLN A 1 60 ? 25.911 3.299 -37.168 1.00 78.94 60 GLN A N 1
ATOM 421 C CA . GLN A 1 60 ? 27.357 3.445 -37.065 1.00 78.94 60 GLN A CA 1
ATOM 422 C C . GLN A 1 60 ? 27.688 4.605 -36.122 1.00 78.94 60 GLN A C 1
ATOM 424 O O . GLN A 1 60 ? 27.074 5.674 -36.179 1.00 78.94 60 GLN A O 1
ATOM 429 N N . GLY A 1 61 ? 28.650 4.386 -35.232 1.00 79.94 61 GLY A N 1
ATOM 430 C CA . GLY A 1 61 ? 29.110 5.391 -34.285 1.00 79.94 61 GLY A CA 1
ATOM 431 C C . GLY A 1 61 ? 30.057 4.799 -33.251 1.00 79.94 61 GLY A C 1
ATOM 432 O O . GLY A 1 61 ? 30.449 3.637 -33.344 1.00 79.94 61 GLY A O 1
ATOM 433 N N . THR A 1 62 ? 30.408 5.602 -32.255 1.00 80.44 62 THR A N 1
ATOM 434 C CA . THR A 1 62 ? 31.257 5.191 -31.132 1.00 80.44 62 THR A CA 1
ATOM 435 C C . THR A 1 62 ? 30.479 5.283 -29.827 1.00 80.44 62 THR A C 1
ATOM 437 O O . THR A 1 62 ? 29.565 6.098 -29.681 1.00 80.44 62 THR A O 1
ATOM 440 N N . PHE A 1 63 ? 30.826 4.439 -28.864 1.00 83.75 63 PHE A N 1
ATOM 441 C CA . PHE A 1 63 ? 30.274 4.469 -27.516 1.00 83.75 63 PHE A CA 1
ATOM 442 C C . PHE A 1 63 ? 31.418 4.367 -26.493 1.00 83.75 63 PHE A C 1
ATOM 444 O O . PHE A 1 63 ? 32.498 3.885 -26.846 1.00 83.75 63 PHE A O 1
ATOM 451 N N . PRO A 1 64 ? 31.229 4.843 -25.249 1.00 81.88 64 PRO A N 1
ATOM 452 C CA . PRO A 1 64 ? 32.230 4.702 -24.193 1.00 81.88 64 PRO A CA 1
ATOM 453 C C . PRO A 1 64 ? 32.599 3.230 -23.970 1.00 81.88 64 PRO A C 1
ATOM 455 O O . PRO A 1 64 ? 31.743 2.357 -24.109 1.00 81.88 64 PRO A O 1
ATOM 458 N N . SER A 1 65 ? 33.847 2.946 -23.586 1.00 81.94 65 SER A N 1
ATOM 459 C CA . SER A 1 65 ? 34.260 1.579 -23.240 1.00 81.94 65 SER A CA 1
ATOM 460 C C . SER A 1 65 ? 33.351 1.022 -22.138 1.00 81.94 65 SER A C 1
ATOM 462 O O . SER A 1 65 ? 33.253 1.608 -21.061 1.00 81.94 65 SER A O 1
ATOM 464 N N . THR A 1 66 ? 32.642 -0.070 -22.428 1.00 83.88 66 THR A N 1
ATOM 465 C CA . THR A 1 66 ? 31.699 -0.721 -21.508 1.00 83.88 66 THR A CA 1
ATOM 466 C C . THR A 1 66 ? 31.815 -2.234 -21.630 1.00 83.88 66 THR A C 1
ATOM 468 O O . THR A 1 66 ? 32.072 -2.760 -22.710 1.00 83.88 66 THR A O 1
ATOM 471 N N . GLU A 1 67 ? 31.607 -2.945 -20.522 1.00 85.38 67 GLU A N 1
ATOM 472 C CA . GLU A 1 67 ? 31.637 -4.416 -20.497 1.00 85.38 67 GLU A CA 1
ATOM 473 C C . GLU A 1 67 ? 30.414 -5.039 -21.180 1.00 85.38 67 GLU A C 1
ATOM 475 O O . GLU A 1 67 ? 30.454 -6.179 -21.641 1.00 85.38 67 GLU A O 1
ATOM 480 N N . ARG A 1 68 ? 29.303 -4.295 -21.235 1.00 80.81 68 ARG A N 1
ATOM 481 C CA . ARG A 1 68 ? 28.027 -4.776 -21.754 1.00 80.81 68 ARG A CA 1
ATOM 482 C C . ARG A 1 68 ? 27.375 -3.729 -22.638 1.00 80.81 68 ARG A C 1
ATOM 484 O O . ARG A 1 68 ? 27.120 -2.611 -22.204 1.00 80.81 68 ARG A O 1
ATOM 491 N N . LEU A 1 69 ? 27.011 -4.161 -23.839 1.00 84.12 69 LEU A N 1
ATOM 492 C CA . LEU A 1 69 ? 26.201 -3.401 -24.777 1.00 84.12 69 LEU A CA 1
ATOM 493 C C . LEU A 1 69 ? 24.804 -4.026 -24.860 1.00 84.12 69 LEU A C 1
ATOM 495 O O . LEU A 1 69 ? 24.654 -5.237 -25.037 1.00 84.12 69 LEU A O 1
ATOM 499 N N . ARG A 1 70 ? 23.768 -3.203 -24.701 1.00 85.38 70 ARG A N 1
ATOM 500 C CA . ARG A 1 70 ? 22.363 -3.606 -24.817 1.00 85.38 70 ARG A CA 1
ATOM 501 C C . ARG A 1 70 ? 21.744 -2.886 -26.005 1.00 85.38 70 ARG A C 1
ATOM 503 O O . ARG A 1 70 ? 21.710 -1.662 -26.028 1.00 85.38 70 ARG A O 1
ATOM 510 N N . VAL A 1 71 ? 21.224 -3.644 -26.966 1.00 86.94 71 VAL A N 1
ATOM 511 C CA . VAL A 1 71 ? 20.509 -3.108 -28.133 1.00 86.94 71 VAL A CA 1
ATOM 512 C C . VAL A 1 71 ? 19.041 -3.488 -28.033 1.00 86.94 71 VAL A C 1
ATOM 514 O O . VAL A 1 71 ? 18.713 -4.637 -27.744 1.00 86.94 71 VAL A O 1
ATOM 517 N N . ARG A 1 72 ? 18.162 -2.516 -28.267 1.00 87.00 72 ARG A N 1
ATOM 518 C CA . ARG A 1 72 ? 16.713 -2.690 -28.366 1.00 87.00 72 ARG A CA 1
ATOM 519 C C . ARG A 1 72 ? 16.278 -2.224 -29.748 1.00 87.00 72 ARG A C 1
ATOM 521 O O . ARG A 1 72 ? 16.679 -1.142 -30.171 1.00 87.00 72 ARG A O 1
ATOM 528 N N . TRP A 1 73 ? 15.456 -3.015 -30.426 1.00 88.50 73 TRP A N 1
ATOM 529 C CA . TRP A 1 73 ? 14.837 -2.642 -31.696 1.00 88.50 73 TRP A CA 1
ATOM 530 C C . TRP A 1 73 ? 13.342 -2.939 -31.659 1.00 88.50 73 TRP A C 1
ATOM 532 O O . TRP A 1 73 ? 12.911 -3.886 -31.001 1.00 88.50 73 TRP A O 1
ATOM 542 N N . ALA A 1 74 ? 12.558 -2.126 -32.356 1.00 88.69 74 ALA A N 1
ATOM 543 C CA . ALA A 1 74 ? 11.117 -2.297 -32.456 1.00 88.69 74 ALA A CA 1
ATOM 544 C C . ALA A 1 74 ? 10.581 -1.744 -33.779 1.00 88.69 74 ALA A C 1
ATOM 546 O O . ALA A 1 74 ? 11.173 -0.841 -34.370 1.00 88.69 74 ALA A O 1
ATOM 547 N N . GLN A 1 75 ? 9.447 -2.272 -34.239 1.00 85.88 75 GLN A N 1
ATOM 548 C CA . GLN A 1 75 ? 8.718 -1.679 -35.358 1.00 85.88 75 GLN A CA 1
ATOM 549 C C . GLN A 1 75 ? 8.268 -0.261 -34.959 1.00 85.88 75 GLN A C 1
ATOM 551 O O . GLN A 1 75 ? 7.894 -0.065 -33.799 1.00 85.88 75 GLN A O 1
ATOM 556 N N . PRO A 1 76 ? 8.288 0.738 -35.862 1.00 75.25 76 PRO A N 1
ATOM 557 C CA . PRO A 1 76 ? 7.878 2.078 -35.484 1.00 75.25 76 PRO A CA 1
ATOM 558 C C . PRO A 1 76 ? 6.431 2.085 -35.033 1.00 75.25 76 PRO A C 1
ATOM 560 O O . PRO A 1 76 ? 5.501 1.736 -35.764 1.00 75.25 76 PRO A O 1
ATOM 563 N N . THR A 1 77 ? 6.247 2.524 -33.800 1.00 78.12 77 THR A N 1
ATOM 564 C CA . THR A 1 77 ? 4.931 2.827 -33.274 1.00 78.12 77 THR A CA 1
ATOM 565 C C . THR A 1 77 ? 4.488 4.146 -33.888 1.00 78.12 77 THR A C 1
ATOM 567 O O . THR A 1 77 ? 5.249 5.116 -33.843 1.00 78.12 77 THR A O 1
ATOM 570 N N . LYS A 1 78 ? 3.267 4.208 -34.439 1.00 78.50 78 LYS A N 1
ATOM 571 C CA . LYS A 1 78 ? 2.637 5.490 -34.805 1.00 78.50 78 LYS A CA 1
ATOM 572 C C . LYS A 1 78 ? 2.828 6.440 -33.628 1.00 78.50 78 LYS A C 1
ATOM 574 O O . LYS A 1 78 ? 2.554 6.030 -32.503 1.00 78.50 78 LYS A O 1
ATOM 579 N N . THR A 1 79 ? 3.343 7.642 -33.873 1.00 63.12 79 THR A N 1
ATOM 580 C CA . THR A 1 79 ? 3.606 8.655 -32.847 1.00 63.12 79 THR A CA 1
ATOM 581 C C . THR A 1 79 ? 2.327 8.908 -32.056 1.00 63.12 79 THR A C 1
ATOM 583 O O . THR A 1 79 ? 1.450 9.659 -32.476 1.00 63.12 79 THR A O 1
ATOM 586 N N . ILE A 1 80 ? 2.186 8.218 -30.924 1.00 67.44 80 ILE A N 1
ATOM 587 C CA . ILE A 1 80 ? 1.111 8.466 -29.971 1.00 67.44 80 ILE A CA 1
ATOM 588 C C . ILE A 1 80 ? 1.360 9.883 -29.470 1.00 67.44 80 ILE A C 1
ATOM 590 O O . ILE A 1 80 ? 2.500 10.204 -29.134 1.00 67.44 80 ILE A O 1
ATOM 594 N N . ALA A 1 81 ? 0.327 10.731 -29.503 1.00 68.56 81 ALA A N 1
ATOM 595 C CA . ALA A 1 81 ? 0.419 12.118 -29.067 1.00 68.56 81 ALA A CA 1
ATOM 596 C C . ALA A 1 81 ? 1.182 12.174 -27.739 1.00 68.56 81 ALA A C 1
ATOM 598 O O . ALA A 1 81 ? 0.772 11.545 -26.763 1.00 68.56 81 ALA A O 1
ATOM 599 N N . ASN A 1 82 ? 2.338 12.843 -27.749 1.00 63.59 82 ASN A N 1
ATOM 600 C CA . ASN A 1 82 ? 3.187 12.921 -26.573 1.00 63.59 82 ASN A CA 1
ATOM 601 C C . ASN A 1 82 ? 2.361 13.527 -25.441 1.00 63.59 82 ASN A C 1
ATOM 603 O O . ASN A 1 82 ? 1.853 14.644 -25.560 1.00 63.59 82 ASN A O 1
ATOM 607 N N . ASN A 1 83 ? 2.227 12.778 -24.351 1.00 70.75 83 ASN A N 1
ATOM 608 C CA . ASN A 1 83 ? 1.661 13.309 -23.125 1.00 70.75 83 ASN A CA 1
ATOM 609 C C . ASN A 1 83 ? 2.523 14.481 -22.637 1.00 70.75 83 ASN A C 1
ATOM 611 O O . ASN A 1 83 ? 3.697 14.605 -22.991 1.00 70.75 83 ASN A O 1
ATOM 615 N N . SER A 1 84 ? 1.939 15.357 -21.821 1.00 77.94 84 SER A N 1
ATOM 616 C CA . SER A 1 84 ? 2.597 16.581 -21.345 1.00 77.94 84 SER A CA 1
ATOM 617 C C . SER A 1 84 ? 3.907 16.342 -20.582 1.00 77.94 84 SER A C 1
ATOM 619 O O . SER A 1 84 ? 4.692 17.269 -20.427 1.00 77.94 84 SER A O 1
ATOM 621 N N . ASP A 1 85 ? 4.132 15.124 -20.086 1.00 80.62 85 ASP A N 1
ATOM 622 C CA . ASP A 1 85 ? 5.346 14.701 -19.378 1.00 80.62 85 ASP A CA 1
ATOM 623 C C . ASP A 1 85 ? 6.461 14.196 -20.316 1.00 80.62 85 ASP A C 1
ATOM 625 O O . ASP A 1 85 ? 7.561 13.885 -19.863 1.00 80.62 85 ASP A O 1
ATOM 629 N N . GLY A 1 86 ? 6.194 14.088 -21.624 1.00 84.25 86 GLY A N 1
ATOM 630 C CA . GLY A 1 86 ? 7.142 13.600 -22.626 1.00 84.25 86 GLY A CA 1
ATOM 631 C C . GLY A 1 86 ? 7.495 12.114 -22.497 1.00 84.25 86 GLY A C 1
ATOM 632 O O . GLY A 1 86 ? 8.363 11.630 -23.226 1.00 84.25 86 GLY A O 1
ATOM 633 N N . ARG A 1 87 ? 6.841 11.372 -21.593 1.00 88.69 87 ARG A N 1
ATOM 634 C CA . ARG A 1 87 ? 7.116 9.952 -21.354 1.00 88.69 87 ARG A CA 1
ATOM 635 C C . ARG A 1 87 ? 6.143 9.083 -22.134 1.00 88.69 87 ARG A C 1
ATOM 637 O O . ARG A 1 87 ? 4.942 9.339 -22.200 1.00 88.69 87 ARG A O 1
ATOM 644 N N . ARG A 1 88 ? 6.666 8.000 -22.711 1.00 92.25 88 ARG A N 1
ATOM 645 C CA . ARG A 1 88 ? 5.823 6.983 -23.346 1.00 92.25 88 ARG A CA 1
ATOM 646 C C . ARG A 1 88 ? 5.146 6.138 -22.264 1.00 92.25 88 ARG A C 1
ATOM 648 O O . ARG A 1 88 ? 5.763 5.826 -21.245 1.00 92.25 88 ARG A O 1
ATOM 655 N N . ARG A 1 89 ? 3.878 5.778 -22.474 1.00 93.06 89 ARG A N 1
ATOM 656 C CA . ARG A 1 89 ? 3.101 4.989 -21.509 1.00 93.06 89 ARG A CA 1
ATOM 657 C C . ARG A 1 89 ? 3.402 3.508 -21.629 1.00 93.06 89 ARG A C 1
ATOM 659 O O . ARG A 1 89 ? 3.546 2.989 -22.733 1.00 93.06 89 ARG A O 1
ATOM 666 N N . VAL A 1 90 ? 3.490 2.847 -20.485 1.00 94.69 90 VAL A N 1
ATOM 667 C CA . VAL A 1 90 ? 3.706 1.406 -20.413 1.00 94.69 90 VAL A CA 1
ATOM 668 C C . VAL A 1 90 ? 2.379 0.649 -20.423 1.00 94.69 90 VAL A C 1
ATOM 670 O O . VAL A 1 90 ? 1.400 1.122 -19.854 1.00 94.69 90 VAL A O 1
ATOM 673 N N . GLY A 1 91 ? 2.349 -0.521 -21.059 1.00 94.94 91 GLY A N 1
ATOM 674 C CA . GLY A 1 91 ? 1.257 -1.484 -20.942 1.00 94.94 91 GLY A CA 1
ATOM 675 C C . GLY A 1 91 ? 1.516 -2.458 -19.795 1.00 94.94 91 GLY A C 1
ATOM 676 O O . GLY A 1 91 ? 2.665 -2.826 -19.527 1.00 94.94 91 GLY A O 1
ATOM 677 N N . VAL A 1 92 ? 0.457 -2.888 -19.111 1.00 96.12 92 VAL A N 1
ATOM 678 C CA . VAL A 1 92 ? 0.548 -3.841 -17.999 1.00 96.12 92 VAL A CA 1
ATOM 679 C C . VAL A 1 92 ? -0.426 -4.986 -18.230 1.00 96.12 92 VAL A C 1
ATOM 681 O O . VAL A 1 92 ? -1.619 -4.768 -18.387 1.00 96.12 92 VAL A O 1
ATOM 684 N N . LYS A 1 93 ? 0.056 -6.228 -18.201 1.00 95.88 93 LYS A N 1
ATOM 685 C CA . LYS A 1 93 ? -0.819 -7.391 -18.399 1.00 95.88 93 LYS A CA 1
ATOM 686 C C . LYS A 1 93 ? -1.721 -7.667 -17.190 1.00 95.88 93 LYS A C 1
ATOM 688 O O . LYS A 1 93 ? -2.907 -7.956 -17.323 1.00 95.88 93 LYS A O 1
ATOM 693 N N . GLU A 1 94 ? -1.150 -7.631 -15.992 1.00 96.62 94 GLU A N 1
ATOM 694 C CA . GLU A 1 94 ? -1.869 -7.953 -14.758 1.00 96.62 94 GLU A CA 1
ATOM 695 C C . GLU A 1 94 ? -1.411 -7.030 -13.636 1.00 96.62 94 GLU A C 1
ATOM 697 O O . GLU A 1 94 ? -0.215 -6.905 -13.374 1.00 96.62 94 GLU A O 1
ATOM 702 N N . THR A 1 95 ? -2.364 -6.427 -12.937 1.00 97.56 95 THR A N 1
ATOM 703 C CA . THR A 1 95 ? -2.116 -5.639 -11.734 1.00 97.56 95 THR A CA 1
ATOM 704 C C . THR A 1 95 ? -2.802 -6.291 -10.544 1.00 97.56 95 THR A C 1
ATOM 706 O O . THR A 1 95 ? -4.003 -6.562 -10.566 1.00 97.56 95 THR A O 1
ATOM 709 N N . LYS A 1 96 ? -2.038 -6.508 -9.472 1.00 97.75 96 LYS A N 1
ATOM 710 C CA . LYS A 1 96 ? -2.565 -6.865 -8.155 1.00 97.75 96 LYS A CA 1
ATOM 711 C C . LYS A 1 96 ? -2.355 -5.708 -7.195 1.00 97.75 96 LYS A C 1
ATOM 713 O O . LYS A 1 96 ? -1.218 -5.308 -6.964 1.00 97.75 96 LYS A O 1
ATOM 718 N N . GLY A 1 97 ? -3.445 -5.185 -6.660 1.00 97.69 97 GLY A N 1
ATOM 719 C CA . GLY A 1 97 ? -3.464 -4.101 -5.696 1.00 97.69 97 GLY A CA 1
ATOM 720 C C . GLY A 1 97 ? -3.839 -4.579 -4.296 1.00 97.69 97 GLY A C 1
ATOM 721 O O . GLY A 1 97 ? -4.698 -5.446 -4.116 1.00 97.69 97 GLY A O 1
ATOM 722 N N . GLU A 1 98 ? -3.245 -3.966 -3.287 1.00 97.81 98 GLU A N 1
ATOM 723 C CA . GLU A 1 98 ? -3.713 -4.018 -1.906 1.00 97.81 98 GLU A CA 1
ATOM 724 C C . GLU A 1 98 ? -3.900 -2.590 -1.405 1.00 97.81 98 GLU A C 1
ATOM 726 O O . GLU A 1 98 ? -2.981 -1.780 -1.470 1.00 97.81 98 GLU A O 1
ATOM 731 N N . MET A 1 99 ? -5.103 -2.261 -0.946 1.00 98.12 99 MET A N 1
ATOM 732 C CA . MET A 1 99 ? -5.461 -0.926 -0.487 1.00 98.12 99 MET A CA 1
ATOM 733 C C . MET A 1 99 ? -5.876 -0.969 0.977 1.00 98.12 99 MET A C 1
ATOM 735 O O . MET A 1 99 ? -6.858 -1.617 1.314 1.00 98.12 99 MET A O 1
ATOM 739 N N . THR A 1 100 ? -5.191 -0.233 1.839 1.00 98.19 100 THR A N 1
ATOM 740 C CA . THR A 1 100 ? -5.579 -0.029 3.234 1.00 98.19 100 THR A CA 1
ATOM 741 C C . THR A 1 100 ? -6.217 1.344 3.382 1.00 98.19 100 THR A C 1
ATOM 743 O O . THR A 1 100 ? -5.620 2.363 3.043 1.00 98.19 100 THR A O 1
ATOM 746 N N . THR A 1 101 ? -7.441 1.381 3.900 1.00 98.12 101 THR A N 1
ATOM 747 C CA . THR A 1 101 ? -8.184 2.607 4.193 1.00 98.12 101 THR A CA 1
ATOM 748 C C . THR A 1 101 ? -8.423 2.705 5.694 1.00 98.12 101 THR A C 1
ATOM 750 O O . THR A 1 101 ? -9.209 1.931 6.247 1.00 98.12 101 THR A O 1
ATOM 753 N N . ALA A 1 102 ? -7.763 3.650 6.355 1.00 98.31 102 ALA A N 1
ATOM 754 C CA . ALA A 1 102 ? -7.980 3.964 7.760 1.00 98.31 102 ALA A CA 1
ATOM 755 C C . ALA A 1 102 ? -8.944 5.149 7.884 1.00 98.31 102 ALA A C 1
ATOM 757 O O . ALA A 1 102 ? -8.656 6.256 7.430 1.00 98.31 102 ALA A O 1
ATOM 758 N N . VAL A 1 103 ? -10.113 4.906 8.475 1.00 98.31 103 VAL A N 1
ATOM 759 C CA . VAL A 1 103 ? -11.129 5.931 8.724 1.00 98.31 103 VAL A CA 1
ATOM 760 C C . VAL A 1 103 ? -10.771 6.670 10.006 1.00 98.31 103 VAL A C 1
ATOM 762 O O . VAL A 1 103 ? -10.806 6.079 11.083 1.00 98.31 103 VAL A O 1
ATOM 765 N N . LEU A 1 104 ? -10.439 7.954 9.883 1.00 97.81 104 LEU A N 1
ATOM 766 C CA . LEU A 1 104 ? -9.984 8.793 10.995 1.00 97.81 104 LEU A CA 1
ATOM 767 C C . LEU A 1 104 ? -11.158 9.510 11.683 1.00 97.81 104 LEU A C 1
ATOM 769 O O . LEU A 1 104 ? -11.139 9.760 12.886 1.00 97.81 104 LEU A O 1
ATOM 773 N N . GLY A 1 105 ? -12.226 9.808 10.940 1.00 97.06 105 GLY A N 1
ATOM 774 C CA . GLY A 1 105 ? -13.420 10.455 11.479 1.00 97.06 105 GLY A CA 1
ATOM 775 C C . GLY A 1 105 ? -14.189 11.235 10.422 1.00 97.06 105 GLY A C 1
ATOM 776 O O . GLY A 1 105 ? -14.161 10.893 9.239 1.00 97.06 105 GLY A O 1
ATOM 777 N N . LYS A 1 106 ? -14.877 12.294 10.854 1.00 96.75 106 LYS A N 1
ATOM 778 C CA . LYS A 1 106 ? -15.505 13.277 9.965 1.00 96.75 106 LYS A CA 1
ATOM 779 C C . LYS A 1 106 ? -14.695 14.565 9.967 1.00 96.75 106 LYS A C 1
ATOM 781 O O . LYS A 1 106 ? -14.162 14.957 11.002 1.00 96.75 106 LYS A O 1
ATOM 786 N N . ALA A 1 107 ? -14.618 15.220 8.818 1.00 97.00 107 ALA A N 1
ATOM 787 C CA . ALA A 1 107 ? -14.046 16.554 8.703 1.00 97.00 107 ALA A CA 1
ATOM 788 C C . ALA A 1 107 ? -14.873 17.398 7.733 1.00 97.00 107 ALA A C 1
ATOM 790 O O . ALA A 1 107 ? -15.643 16.875 6.924 1.00 97.00 107 ALA A O 1
ATOM 791 N N . ARG A 1 108 ? -14.719 18.718 7.831 1.00 97.19 108 ARG A N 1
ATOM 792 C CA . ARG A 1 108 ? -15.412 19.678 6.977 1.00 97.19 108 ARG A CA 1
ATOM 793 C C . ARG A 1 108 ? -14.438 20.250 5.962 1.00 97.19 108 ARG A C 1
ATOM 795 O O . ARG A 1 108 ? -13.365 20.719 6.331 1.00 97.19 108 ARG A O 1
ATOM 802 N N . ASP A 1 109 ? -14.830 20.223 4.699 1.00 96.06 109 ASP A N 1
ATOM 803 C CA . ASP A 1 109 ? -14.091 20.892 3.640 1.00 96.06 109 ASP A CA 1
ATOM 804 C C . ASP A 1 109 ? -14.231 22.410 3.798 1.00 96.06 109 ASP A C 1
ATOM 806 O O . ASP A 1 109 ? -15.347 22.926 3.861 1.00 96.06 109 ASP A O 1
ATOM 810 N N . LEU A 1 110 ? -13.108 23.123 3.894 1.00 93.75 110 LEU A N 1
ATOM 811 C CA . LEU A 1 110 ? -13.087 24.570 4.127 1.00 93.75 110 LEU A CA 1
ATOM 812 C C . LEU A 1 110 ? -13.798 25.370 3.016 1.00 93.75 110 LEU A C 1
ATOM 814 O O . LEU A 1 110 ? -14.642 26.197 3.360 1.00 93.75 110 LEU A O 1
ATOM 818 N N . PRO A 1 111 ? -13.522 25.147 1.712 1.00 93.12 111 PRO A N 1
ATOM 819 C CA . PRO A 1 111 ? -14.168 25.904 0.643 1.00 93.12 111 PRO A CA 1
ATOM 820 C C . PRO A 1 111 ? -15.643 25.544 0.438 1.00 93.12 111 PRO A C 1
ATOM 822 O O . PRO A 1 111 ? -16.455 26.449 0.260 1.00 93.12 111 PRO A O 1
ATOM 825 N N . SER A 1 112 ? -16.024 24.258 0.448 1.00 94.31 112 SER A N 1
ATOM 826 C CA . SER A 1 112 ? -17.427 23.883 0.200 1.00 94.31 112 SER A CA 1
ATOM 827 C C . SER A 1 112 ? -18.303 23.863 1.454 1.00 94.31 112 SER A C 1
ATOM 829 O O . SER A 1 112 ? -19.527 23.806 1.340 1.00 94.31 112 SER A O 1
ATOM 831 N N . GLY A 1 113 ? -17.712 23.867 2.653 1.00 95.31 113 GLY A N 1
ATOM 832 C CA . GLY A 1 113 ? -18.437 23.730 3.917 1.00 95.31 113 GLY A CA 1
ATOM 833 C C . GLY A 1 113 ? -19.167 22.389 4.062 1.00 95.31 113 GLY A C 1
ATOM 834 O O . GLY A 1 113 ? -19.996 22.240 4.966 1.00 95.31 113 GLY A O 1
ATOM 835 N N . ARG A 1 114 ? -18.901 21.415 3.186 1.00 95.25 114 ARG A N 1
ATOM 836 C CA . ARG A 1 114 ? -19.528 20.091 3.219 1.00 95.25 114 ARG A CA 1
ATOM 837 C C . ARG A 1 114 ? -18.753 19.176 4.157 1.00 95.25 114 ARG A C 1
ATOM 839 O O . ARG A 1 114 ? -17.525 19.213 4.210 1.00 95.25 114 ARG A O 1
ATOM 846 N N . GLU A 1 115 ? -19.485 18.369 4.911 1.00 95.75 115 GLU A N 1
ATOM 847 C CA . GLU A 1 115 ? -18.901 17.333 5.759 1.00 95.75 115 GLU A CA 1
ATOM 848 C C . GLU A 1 115 ? -18.599 16.083 4.923 1.00 95.75 115 GLU A C 1
ATOM 850 O O . GLU A 1 115 ? -19.370 15.704 4.038 1.00 95.75 115 GLU A O 1
ATOM 855 N N . GLY A 1 116 ? -17.466 15.447 5.202 1.00 96.25 116 GLY A N 1
ATOM 856 C CA . GLY A 1 116 ? -17.041 14.209 4.566 1.00 96.25 116 GLY A CA 1
ATOM 857 C C . GLY A 1 116 ? -16.349 13.267 5.547 1.00 96.25 116 GLY A C 1
ATOM 858 O O . GLY A 1 116 ? -16.142 13.593 6.718 1.00 96.25 116 GLY A O 1
ATOM 859 N N . ILE A 1 117 ? -15.977 12.088 5.055 1.00 97.81 117 ILE A N 1
ATOM 860 C CA . ILE A 1 117 ? -15.199 11.107 5.816 1.00 97.81 117 ILE A CA 1
ATOM 861 C C . ILE A 1 117 ? -13.713 11.400 5.621 1.00 97.81 117 ILE A C 1
ATOM 863 O O . ILE A 1 117 ? -13.211 11.365 4.496 1.00 97.81 117 ILE A O 1
ATOM 867 N N . LEU A 1 118 ? -13.019 11.668 6.725 1.00 98.19 118 LEU A N 1
ATOM 868 C CA . LEU A 1 118 ? -11.572 11.824 6.757 1.00 98.19 118 LEU A CA 1
ATOM 869 C C . LEU A 1 118 ? -10.919 10.439 6.746 1.00 98.19 118 LEU A C 1
ATOM 871 O O . LEU A 1 118 ? -11.211 9.596 7.601 1.00 98.19 118 LEU A O 1
ATOM 875 N N . MET A 1 119 ? -10.044 10.201 5.774 1.00 98.44 119 MET A N 1
ATOM 876 C CA . MET A 1 119 ? -9.493 8.879 5.504 1.00 98.44 119 MET A CA 1
ATOM 877 C C . MET A 1 119 ? -8.014 8.952 5.141 1.00 98.44 119 MET A C 1
ATOM 879 O O . MET A 1 119 ? -7.624 9.699 4.248 1.00 98.44 119 MET A O 1
ATOM 883 N N . ARG A 1 120 ? -7.201 8.111 5.779 1.00 98.56 120 ARG A N 1
ATOM 884 C CA . ARG A 1 120 ? -5.834 7.825 5.338 1.00 98.56 120 ARG A CA 1
ATOM 885 C C . ARG A 1 120 ? -5.859 6.610 4.421 1.00 98.56 120 ARG A C 1
ATOM 887 O O . ARG A 1 120 ? -6.416 5.573 4.784 1.00 98.56 120 ARG A O 1
ATOM 894 N N . VAL A 1 121 ? -5.285 6.746 3.233 1.00 98.38 121 VAL A N 1
ATOM 895 C CA . VAL A 1 121 ? -5.224 5.682 2.230 1.00 98.38 121 VAL A CA 1
ATOM 896 C C . VAL A 1 121 ? -3.779 5.290 1.966 1.00 98.38 121 VAL A C 1
ATOM 898 O O . VAL A 1 121 ? -2.904 6.145 1.851 1.00 98.38 121 VAL A O 1
ATOM 901 N N . GLU A 1 122 ? -3.544 3.991 1.854 1.00 98.50 122 GLU A N 1
ATOM 902 C CA . GLU A 1 122 ? -2.277 3.404 1.432 1.00 98.50 122 GLU A CA 1
ATOM 903 C C . GLU A 1 122 ? -2.585 2.333 0.388 1.00 98.50 122 GLU A C 1
ATOM 905 O O . GLU A 1 122 ? -3.393 1.440 0.624 1.00 98.50 122 GLU A O 1
ATOM 910 N N . TYR A 1 123 ? -1.967 2.422 -0.779 1.00 98.50 123 TYR A N 1
ATOM 911 C CA . TYR A 1 123 ? -2.125 1.477 -1.872 1.00 98.50 123 TYR A CA 1
ATOM 912 C C . TYR A 1 123 ? -0.775 0.877 -2.224 1.00 98.50 123 TYR A C 1
ATOM 914 O O . TYR A 1 123 ? 0.188 1.613 -2.404 1.00 98.50 123 TYR A O 1
ATOM 922 N N . LYS A 1 124 ? -0.712 -0.446 -2.354 1.00 98.56 124 LYS A N 1
ATOM 923 C CA . LYS A 1 124 ? 0.447 -1.200 -2.830 1.00 98.56 124 LYS A CA 1
ATOM 924 C C . LYS A 1 124 ? 0.065 -1.903 -4.123 1.00 98.56 124 LYS A C 1
ATOM 926 O O . LYS A 1 124 ? -0.789 -2.786 -4.124 1.00 98.56 124 LYS A O 1
ATOM 931 N N . GLY A 1 125 ? 0.683 -1.497 -5.225 1.00 97.94 125 GLY A N 1
ATOM 932 C CA . GLY A 1 125 ? 0.470 -2.070 -6.548 1.00 97.94 125 GLY A CA 1
ATOM 933 C C . GLY A 1 125 ? 1.604 -3.012 -6.935 1.00 97.94 125 GLY A C 1
ATOM 934 O O . GLY A 1 125 ? 2.775 -2.681 -6.774 1.00 97.94 125 GLY A O 1
ATOM 935 N N . THR A 1 126 ? 1.262 -4.181 -7.472 1.00 97.50 126 THR A N 1
ATOM 936 C CA . THR A 1 126 ? 2.186 -5.117 -8.124 1.00 97.50 126 THR A CA 1
ATOM 937 C C . THR A 1 126 ? 1.743 -5.324 -9.566 1.00 97.50 126 THR A C 1
ATOM 939 O O . THR A 1 126 ? 0.744 -5.995 -9.828 1.00 97.50 126 THR A O 1
ATOM 942 N N . CYS A 1 127 ? 2.500 -4.772 -10.504 1.00 97.00 127 CYS A N 1
ATOM 943 C CA . CYS A 1 127 ? 2.265 -4.880 -11.937 1.00 97.00 127 CYS A CA 1
ATOM 944 C C . CYS A 1 127 ? 3.146 -5.983 -12.523 1.00 97.00 127 CYS A C 1
ATOM 946 O O . CYS A 1 127 ? 4.359 -5.978 -12.331 1.00 97.00 127 CYS A O 1
ATOM 948 N N . LYS A 1 128 ? 2.546 -6.930 -13.242 1.00 95.19 128 LYS A N 1
ATOM 949 C CA . LYS A 1 128 ? 3.223 -8.041 -13.913 1.00 95.19 128 LYS A CA 1
ATOM 950 C C . LYS A 1 128 ? 3.064 -7.940 -15.416 1.00 95.19 128 LYS A C 1
ATOM 952 O O . LYS A 1 128 ? 2.021 -7.526 -15.924 1.00 95.19 128 LYS A O 1
ATOM 957 N N . GLY A 1 129 ? 4.091 -8.404 -16.123 1.00 93.69 129 GLY A N 1
ATOM 958 C CA . GLY A 1 129 ? 4.091 -8.369 -17.580 1.00 93.69 129 GLY A CA 1
ATOM 959 C C . GLY A 1 129 ? 4.049 -6.935 -18.084 1.00 93.69 129 GLY A C 1
ATOM 960 O O . GLY A 1 129 ? 3.244 -6.625 -18.948 1.00 93.69 129 GLY A O 1
ATOM 961 N N . ILE A 1 130 ? 4.870 -6.064 -17.500 1.00 93.81 130 ILE A N 1
ATOM 962 C CA . ILE A 1 130 ? 5.078 -4.705 -17.994 1.00 93.81 130 ILE A CA 1
ATOM 963 C C . ILE A 1 130 ? 5.754 -4.774 -19.357 1.00 93.81 130 ILE A C 1
ATOM 965 O O . ILE A 1 130 ? 6.750 -5.489 -19.527 1.00 93.81 130 ILE A O 1
ATOM 969 N N . TRP A 1 131 ? 5.200 -4.046 -20.322 1.00 92.38 131 TRP A N 1
ATOM 970 C CA . TRP A 1 131 ? 5.657 -4.070 -21.702 1.00 92.38 131 TRP A CA 1
ATOM 971 C C . TRP A 1 131 ? 5.476 -2.717 -22.387 1.00 92.38 131 TRP A C 1
ATOM 973 O O . TRP A 1 131 ? 4.598 -1.926 -22.052 1.00 92.38 131 TRP A O 1
ATOM 983 N N . PHE A 1 132 ? 6.319 -2.457 -23.379 1.00 92.38 132 PHE A N 1
ATOM 984 C CA . PHE A 1 132 ? 6.209 -1.301 -24.254 1.00 92.38 132 PHE A CA 1
ATOM 985 C C . PHE A 1 132 ? 6.572 -1.741 -25.678 1.00 92.38 132 PHE A C 1
ATOM 987 O O . PHE A 1 132 ? 7.590 -2.413 -25.841 1.00 92.38 132 PHE A O 1
ATOM 994 N N . PRO A 1 133 ? 5.761 -1.420 -26.705 1.00 89.38 133 PRO A N 1
ATOM 995 C CA . PRO A 1 133 ? 5.984 -1.924 -28.061 1.00 89.38 133 PRO A CA 1
ATOM 996 C C . PRO A 1 133 ? 7.152 -1.262 -28.805 1.00 89.38 133 PRO A C 1
ATOM 998 O O . PRO A 1 133 ? 7.460 -1.699 -29.906 1.00 89.38 133 PRO A O 1
ATOM 1001 N N . GLY A 1 134 ? 7.779 -0.219 -28.250 1.00 89.88 134 GLY A N 1
ATOM 1002 C CA . GLY A 1 134 ? 8.921 0.480 -28.853 1.00 89.88 134 GLY A CA 1
ATOM 1003 C C . GLY A 1 134 ? 10.235 0.278 -28.087 1.00 89.88 134 GLY A C 1
ATOM 1004 O O . GLY A 1 134 ? 10.345 -0.565 -27.200 1.00 89.88 134 GLY A O 1
ATOM 1005 N N . VAL A 1 135 ? 11.242 1.099 -28.391 1.00 90.56 135 VAL A N 1
ATOM 1006 C CA . VAL A 1 135 ? 12.585 0.973 -27.776 1.00 90.56 135 VAL A CA 1
ATOM 1007 C C . VAL A 1 135 ? 12.795 1.797 -26.503 1.00 90.56 135 VAL A C 1
ATOM 1009 O O . VAL A 1 135 ? 13.834 1.666 -25.853 1.00 90.56 135 VAL A O 1
ATOM 1012 N N . ALA A 1 136 ? 11.831 2.648 -26.140 1.00 90.00 136 ALA A N 1
ATOM 1013 C CA . ALA A 1 136 ? 11.929 3.523 -24.975 1.00 90.00 136 ALA A CA 1
ATOM 1014 C C . ALA A 1 136 ? 12.085 2.717 -23.674 1.00 90.00 136 ALA A C 1
ATOM 1016 O O . ALA A 1 136 ? 11.375 1.740 -23.436 1.00 90.00 136 ALA A O 1
ATOM 1017 N N . THR A 1 137 ? 13.027 3.139 -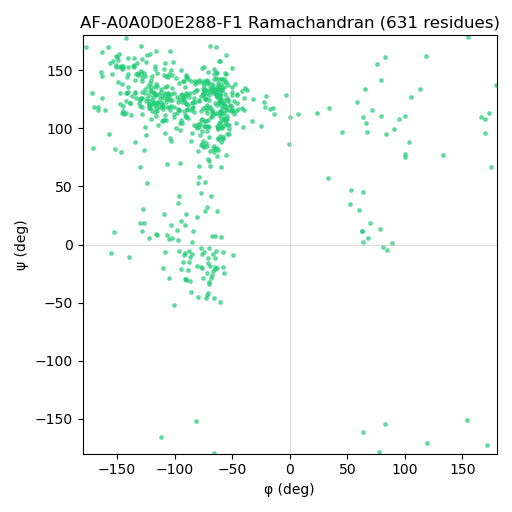22.830 1.00 89.88 137 THR A N 1
ATOM 1018 C CA . THR A 1 137 ? 13.328 2.480 -21.550 1.00 89.88 137 THR A CA 1
ATOM 1019 C C . THR A 1 137 ? 12.793 3.258 -20.352 1.00 89.88 137 THR A C 1
ATOM 1021 O O . THR A 1 137 ? 12.427 2.647 -19.353 1.00 89.88 137 THR A O 1
ATOM 1024 N N . MET A 1 138 ? 12.694 4.584 -20.480 1.00 92.88 138 MET A N 1
ATOM 1025 C CA . MET A 1 138 ? 12.103 5.485 -19.494 1.00 92.88 138 MET A CA 1
ATOM 1026 C C . MET A 1 138 ? 10.633 5.710 -19.835 1.00 92.88 138 MET A C 1
ATOM 1028 O O . MET A 1 138 ? 10.300 6.439 -20.770 1.00 92.88 138 MET A O 1
ATOM 1032 N N . LEU A 1 139 ? 9.756 5.067 -19.078 1.00 94.25 139 LEU A N 1
ATOM 1033 C CA . LEU A 1 139 ? 8.321 5.032 -19.324 1.00 94.25 139 LEU A CA 1
ATOM 1034 C C . LEU A 1 139 ? 7.543 5.699 -18.186 1.00 94.25 139 LEU A C 1
ATOM 1036 O O . LEU A 1 139 ? 8.091 5.987 -17.118 1.00 94.25 139 LEU A O 1
ATOM 1040 N N . GLY A 1 140 ? 6.264 5.958 -18.441 1.00 95.88 140 GLY A N 1
ATOM 1041 C CA . GLY A 1 140 ? 5.281 6.399 -17.457 1.00 95.88 140 GLY A CA 1
ATOM 1042 C C . GLY A 1 140 ? 4.184 5.351 -17.255 1.00 95.88 140 GLY A C 1
ATOM 1043 O O . GLY A 1 140 ? 3.672 4.785 -18.223 1.00 95.88 140 GLY A O 1
ATOM 1044 N N . LEU A 1 141 ? 3.814 5.106 -16.003 1.00 96.75 141 LEU A N 1
ATOM 1045 C CA . LEU A 1 141 ? 2.704 4.254 -15.584 1.00 96.75 141 LEU A CA 1
ATOM 1046 C C . LEU A 1 141 ? 1.659 5.123 -14.883 1.00 96.75 141 LEU A C 1
ATOM 1048 O O . LEU A 1 141 ? 1.939 5.660 -13.817 1.00 96.75 141 LEU A O 1
ATOM 1052 N N . ASP A 1 142 ? 0.466 5.250 -15.458 1.00 96.44 142 ASP A N 1
ATOM 1053 C CA . ASP A 1 142 ? -0.572 6.113 -14.891 1.00 96.44 142 ASP A CA 1
ATOM 1054 C C . ASP A 1 142 ? -1.482 5.345 -13.928 1.00 96.44 142 ASP A C 1
ATOM 1056 O O . ASP A 1 142 ? -2.052 4.302 -14.267 1.00 96.44 142 ASP A O 1
ATOM 1060 N N . VAL A 1 143 ? -1.637 5.895 -12.726 1.00 97.50 143 VAL A N 1
ATOM 1061 C CA . VAL A 1 143 ? -2.471 5.365 -11.649 1.00 97.50 143 VAL A CA 1
ATOM 1062 C C . VAL A 1 143 ? -3.494 6.427 -11.256 1.00 97.50 143 VAL A C 1
ATOM 1064 O O . VAL A 1 143 ? -3.133 7.537 -10.866 1.00 97.50 143 VAL A O 1
ATOM 1067 N N . GLY A 1 144 ? -4.778 6.106 -11.379 1.00 96.94 144 GLY A N 1
ATOM 1068 C CA . GLY A 1 144 ? -5.885 7.000 -11.036 1.00 96.94 144 GLY A CA 1
ATOM 1069 C C . GLY A 1 144 ? -6.533 6.627 -9.707 1.00 96.94 144 GLY A C 1
ATOM 1070 O O . GLY A 1 144 ? -6.563 5.453 -9.346 1.00 96.94 144 GLY A O 1
ATOM 1071 N N . LEU A 1 145 ? -7.082 7.616 -8.997 1.00 97.31 145 LEU A N 1
ATOM 1072 C CA . LEU A 1 145 ? -7.955 7.397 -7.843 1.00 97.31 145 LEU A CA 1
ATOM 1073 C C . LEU A 1 145 ? -9.417 7.575 -8.267 1.00 97.31 145 LEU A C 1
ATOM 1075 O O . LEU A 1 145 ? -9.871 8.689 -8.527 1.00 97.31 145 LEU A O 1
ATOM 1079 N N . GLU A 1 146 ? -10.171 6.484 -8.310 1.00 96.38 146 GLU A N 1
ATOM 1080 C CA . GLU A 1 146 ? -11.591 6.498 -8.645 1.00 96.38 146 GLU A CA 1
ATOM 1081 C C . GLU A 1 146 ? -12.455 6.607 -7.388 1.00 96.38 146 GLU A C 1
ATOM 1083 O O . GLU A 1 146 ? -12.379 5.764 -6.496 1.00 96.38 146 GLU A O 1
ATOM 1088 N N . ALA A 1 147 ? -13.343 7.602 -7.334 1.00 95.50 147 ALA A N 1
ATOM 1089 C CA . ALA A 1 147 ? -14.311 7.773 -6.249 1.00 95.50 147 ALA A CA 1
ATOM 1090 C C . ALA A 1 147 ? -15.738 7.853 -6.803 1.00 95.50 147 ALA A C 1
ATOM 1092 O O . ALA A 1 147 ? -16.228 8.902 -7.226 1.00 95.50 147 ALA A O 1
ATOM 1093 N N . LYS A 1 148 ? -16.427 6.710 -6.840 1.00 94.81 148 LYS A N 1
ATOM 1094 C CA . LYS A 1 148 ? -17.761 6.615 -7.446 1.00 94.81 148 LYS A CA 1
ATOM 1095 C C . LYS A 1 148 ? -18.805 7.321 -6.579 1.00 94.81 148 LYS A C 1
ATOM 1097 O O . LYS A 1 148 ? -19.143 6.852 -5.500 1.00 94.81 148 LYS A O 1
ATOM 1102 N N . GLY A 1 149 ? -19.370 8.415 -7.092 1.00 93.75 149 GLY A N 1
ATOM 1103 C CA . GLY A 1 149 ? -20.446 9.150 -6.415 1.00 93.75 149 GLY A CA 1
ATOM 1104 C C . GLY A 1 149 ? -19.982 10.059 -5.274 1.00 93.75 149 GLY A C 1
ATOM 1105 O O . GLY A 1 149 ? -20.824 10.550 -4.526 1.00 93.75 149 GLY A O 1
ATOM 1106 N N . SER A 1 150 ? -18.680 10.319 -5.172 1.00 96.31 150 SER A N 1
ATOM 1107 C CA . SER A 1 150 ? -18.103 11.214 -4.171 1.00 96.31 150 SER A CA 1
ATOM 1108 C C . SER A 1 150 ? -17.077 12.147 -4.796 1.00 96.31 150 SER A C 1
ATOM 1110 O O . SER A 1 150 ? -16.457 11.824 -5.807 1.00 96.31 150 SER A O 1
ATOM 1112 N N . ASP A 1 151 ? -16.911 13.312 -4.186 1.00 96.50 151 ASP A N 1
ATOM 1113 C CA . ASP A 1 151 ? -15.772 14.186 -4.421 1.00 96.50 151 ASP A CA 1
ATOM 1114 C C . ASP A 1 151 ? -14.644 13.796 -3.464 1.00 96.50 151 ASP A C 1
ATOM 1116 O O . ASP A 1 151 ? -14.894 13.447 -2.307 1.00 96.50 151 ASP A O 1
ATOM 1120 N N . VAL A 1 152 ? -13.404 13.859 -3.942 1.00 97.06 152 VAL A N 1
ATOM 1121 C CA . VAL A 1 152 ? -12.216 13.639 -3.114 1.00 97.06 152 VAL A CA 1
ATOM 1122 C C . VAL A 1 152 ? -11.402 14.916 -3.111 1.00 97.06 152 VAL A C 1
ATOM 1124 O O . VAL A 1 152 ? -10.999 15.407 -4.166 1.00 97.06 152 VAL A O 1
ATOM 1127 N N . VAL A 1 153 ? -11.160 15.437 -1.917 1.00 97.44 153 VAL A N 1
ATOM 1128 C CA . VAL A 1 153 ? -10.308 16.603 -1.681 1.00 97.44 153 VAL A CA 1
ATOM 1129 C C . VAL A 1 153 ? -9.210 16.229 -0.692 1.00 97.44 153 VAL A C 1
ATOM 1131 O O . VAL A 1 153 ? -9.286 15.188 -0.036 1.00 97.44 153 VAL A O 1
ATOM 1134 N N . TRP A 1 154 ? -8.152 17.030 -0.611 1.00 97.75 154 TRP A N 1
ATOM 1135 C CA . TRP A 1 154 ? -7.120 16.810 0.400 1.00 97.75 154 TRP A CA 1
ATOM 1136 C C . TRP A 1 154 ? -7.678 17.027 1.803 1.00 97.75 154 TRP A C 1
ATOM 1138 O O . TRP A 1 154 ? -8.554 17.868 2.010 1.00 97.75 154 TRP A O 1
ATOM 1148 N N . ALA A 1 155 ? -7.173 16.260 2.765 1.00 97.31 155 ALA A N 1
ATOM 1149 C CA . ALA A 1 155 ? -7.559 16.419 4.155 1.00 97.31 155 ALA A CA 1
ATOM 1150 C C . ALA A 1 155 ? -7.167 17.811 4.698 1.00 97.31 155 ALA A C 1
ATOM 1152 O O . ALA A 1 155 ? -6.036 18.256 4.489 1.00 97.31 155 ALA A O 1
ATOM 1153 N N . PRO A 1 156 ? -8.071 18.512 5.408 1.00 95.75 156 PRO A N 1
ATOM 1154 C CA . PRO A 1 156 ? -7.746 19.800 6.008 1.00 95.75 156 PRO A CA 1
ATOM 1155 C C . PRO A 1 156 ? -6.724 19.623 7.140 1.00 95.75 156 PRO A C 1
ATOM 1157 O O . PRO A 1 156 ? -6.908 18.781 8.014 1.00 95.75 156 PRO A O 1
ATOM 1160 N N . GLY A 1 157 ? -5.670 20.443 7.137 1.00 93.94 157 GLY A N 1
ATOM 1161 C CA . GLY A 1 157 ? -4.606 20.409 8.150 1.00 93.94 157 GLY A CA 1
ATOM 1162 C C . GLY A 1 157 ? -3.496 19.382 7.897 1.00 93.94 157 GLY A C 1
ATOM 1163 O O . GLY A 1 157 ? -2.513 19.385 8.629 1.00 93.94 157 GLY A O 1
ATOM 1164 N N . GLU A 1 158 ? -3.623 18.560 6.856 1.00 94.94 158 GLU A N 1
ATOM 1165 C CA . GLU A 1 158 ? -2.625 17.566 6.449 1.00 94.94 158 GLU A CA 1
ATOM 1166 C C . GLU A 1 158 ? -1.836 18.033 5.216 1.00 94.94 158 GLU A C 1
ATOM 1168 O O . GLU A 1 158 ? -2.223 18.974 4.513 1.00 94.94 158 GLU A O 1
ATOM 1173 N N . GLU A 1 159 ? -0.723 17.359 4.920 1.00 93.94 159 GLU A N 1
ATOM 1174 C CA . GLU A 1 159 ? 0.052 17.640 3.711 1.00 93.94 159 GLU A CA 1
ATOM 1175 C C . GLU A 1 159 ? -0.754 17.295 2.445 1.00 93.94 159 GLU A C 1
ATOM 1177 O O . GLU A 1 159 ? -1.154 16.153 2.221 1.00 93.94 159 GLU A O 1
ATOM 1182 N N . MET A 1 160 ? -0.961 18.287 1.573 1.00 95.31 160 MET A N 1
ATOM 1183 C CA . MET A 1 160 ? -1.727 18.153 0.324 1.00 95.31 160 MET A CA 1
ATOM 1184 C C . MET A 1 160 ? -0.900 17.510 -0.804 1.00 95.31 160 MET A C 1
ATOM 1186 O O . MET A 1 160 ? -0.743 18.092 -1.881 1.00 95.31 160 MET A O 1
ATOM 1190 N N . LYS A 1 161 ? -0.308 16.341 -0.547 1.00 95.50 161 LYS A N 1
ATOM 1191 C CA . LYS A 1 161 ? 0.537 15.627 -1.511 1.00 95.50 161 LYS A CA 1
ATOM 1192 C C . LYS A 1 161 ? 0.391 14.114 -1.388 1.00 95.50 161 LYS A C 1
ATOM 1194 O O . LYS A 1 161 ? 0.112 13.581 -0.318 1.00 95.50 161 LYS A O 1
ATOM 1199 N N . TRP A 1 162 ? 0.643 13.426 -2.497 1.00 97.12 162 TRP A N 1
ATOM 1200 C CA . TRP A 1 162 ? 0.842 11.982 -2.494 1.00 97.12 162 TRP A CA 1
ATOM 1201 C C . TRP A 1 162 ? 2.284 11.655 -2.110 1.00 97.12 162 TRP A C 1
ATOM 1203 O O . TRP A 1 162 ? 3.221 12.279 -2.612 1.00 97.12 162 TRP A O 1
ATOM 1213 N N . THR A 1 163 ? 2.460 10.636 -1.277 1.00 97.31 163 THR A N 1
ATOM 1214 C CA . THR A 1 163 ? 3.753 9.991 -1.051 1.00 97.31 163 THR A CA 1
ATOM 1215 C C . THR A 1 163 ? 3.810 8.747 -1.921 1.00 97.31 163 THR A C 1
ATOM 1217 O O . THR A 1 163 ? 3.042 7.810 -1.706 1.00 97.31 163 THR A O 1
ATOM 1220 N N . VAL A 1 164 ? 4.701 8.745 -2.913 1.00 97.88 164 VAL A N 1
ATOM 1221 C CA . VAL A 1 164 ? 4.871 7.624 -3.842 1.00 97.88 164 VAL A CA 1
ATOM 1222 C C . VAL A 1 164 ? 6.258 7.029 -3.668 1.00 97.88 164 VAL A C 1
ATOM 1224 O O . VAL A 1 164 ? 7.267 7.736 -3.720 1.00 97.88 164 VAL A O 1
ATOM 1227 N N . THR A 1 165 ? 6.310 5.715 -3.483 1.00 97.75 165 THR A N 1
ATOM 1228 C CA . THR A 1 165 ? 7.561 4.954 -3.482 1.00 97.75 165 THR A CA 1
ATOM 1229 C C . THR A 1 165 ? 7.451 3.782 -4.447 1.00 97.75 165 THR A C 1
ATOM 1231 O O . THR A 1 165 ? 6.351 3.371 -4.817 1.00 97.75 165 THR A O 1
ATOM 1234 N N . GLY A 1 166 ? 8.582 3.246 -4.892 1.00 96.12 166 GLY A N 1
ATOM 1235 C CA . GLY A 1 166 ? 8.593 2.128 -5.823 1.00 96.12 166 GLY A CA 1
ATOM 1236 C C . GLY A 1 166 ? 9.798 1.223 -5.646 1.00 96.12 166 GLY A C 1
ATOM 1237 O O . GLY A 1 166 ? 10.800 1.615 -5.052 1.00 96.12 166 GLY A O 1
ATOM 1238 N N . GLY A 1 167 ? 9.653 -0.009 -6.126 1.00 93.88 167 GLY A N 1
ATOM 1239 C CA . GLY A 1 167 ? 10.697 -1.024 -6.117 1.00 93.88 167 GLY A CA 1
ATOM 1240 C C . GLY A 1 167 ? 11.677 -0.865 -7.280 1.00 93.88 167 GLY A C 1
ATOM 1241 O O . GLY A 1 167 ? 11.891 0.224 -7.813 1.00 93.88 167 GLY A O 1
ATOM 1242 N N . THR A 1 168 ? 12.276 -1.977 -7.702 1.00 92.81 168 THR A N 1
ATOM 1243 C CA . THR A 1 168 ? 13.243 -2.007 -8.806 1.00 92.81 168 THR A CA 1
ATOM 1244 C C . THR A 1 168 ? 12.672 -1.386 -10.086 1.00 92.81 168 THR A C 1
ATOM 1246 O O . THR A 1 168 ? 11.616 -1.796 -10.567 1.00 92.81 168 THR A O 1
ATOM 1249 N N . GLY A 1 169 ? 13.391 -0.409 -10.646 1.00 93.25 169 GLY A N 1
ATOM 1250 C CA . GLY A 1 169 ? 12.976 0.355 -11.826 1.00 93.25 169 GLY A CA 1
ATOM 1251 C C . GLY A 1 169 ? 12.141 1.595 -11.528 1.00 93.25 169 GLY A C 1
ATOM 1252 O O . GLY A 1 169 ? 11.757 2.285 -12.464 1.00 93.25 169 GLY A O 1
ATOM 1253 N N . TYR A 1 170 ? 11.864 1.927 -10.269 1.00 96.88 170 TYR A N 1
ATOM 1254 C CA . TYR A 1 170 ? 11.239 3.202 -9.925 1.00 96.88 170 TYR A CA 1
ATOM 1255 C C . TYR A 1 170 ? 12.241 4.353 -10.029 1.00 96.88 170 TYR A C 1
ATOM 1257 O O . TYR A 1 170 ? 13.314 4.303 -9.432 1.00 96.88 170 TYR A O 1
ATOM 1265 N N . THR A 1 171 ? 11.877 5.418 -10.747 1.00 96.56 171 THR A N 1
ATOM 1266 C CA . THR A 1 171 ? 12.738 6.607 -10.903 1.00 96.56 171 THR A CA 1
ATOM 1267 C C . THR A 1 171 ? 12.046 7.918 -10.525 1.00 96.56 171 THR A C 1
ATOM 1269 O O . THR A 1 171 ? 12.470 8.983 -10.968 1.00 96.56 171 THR A O 1
ATOM 1272 N N . GLY A 1 172 ? 10.945 7.861 -9.775 1.00 96.56 172 GLY A N 1
ATOM 1273 C CA . GLY A 1 172 ? 10.164 9.031 -9.359 1.00 96.56 172 GLY A CA 1
ATOM 1274 C C . GLY A 1 172 ? 8.724 9.013 -9.869 1.00 96.56 172 GLY A C 1
ATOM 1275 O O . GLY A 1 172 ? 8.254 8.012 -10.408 1.00 96.56 172 GLY A O 1
ATOM 1276 N N . PHE A 1 173 ? 8.021 10.127 -9.695 1.00 96.94 173 PHE A N 1
ATOM 1277 C CA . PHE A 1 173 ? 6.634 10.284 -10.121 1.00 96.94 173 PHE A CA 1
ATOM 1278 C C . PHE A 1 173 ? 6.315 11.751 -10.399 1.00 96.94 173 PHE A C 1
ATOM 1280 O O . PHE A 1 173 ? 6.957 12.636 -9.839 1.00 96.94 173 PHE A O 1
ATOM 1287 N N . ASP A 1 174 ? 5.280 11.974 -11.199 1.00 94.75 174 ASP A N 1
ATOM 1288 C CA . ASP A 1 174 ? 4.658 13.271 -11.430 1.00 94.75 174 ASP A CA 1
ATOM 1289 C C . ASP A 1 174 ? 3.143 13.146 -11.224 1.00 94.75 174 ASP A C 1
ATOM 1291 O O . ASP A 1 174 ? 2.535 12.120 -11.524 1.00 94.75 174 ASP A O 1
ATOM 1295 N N . VAL A 1 175 ? 2.496 14.197 -10.724 1.00 92.88 175 VAL A N 1
ATOM 1296 C CA . VAL A 1 175 ? 1.027 14.284 -10.713 1.00 92.88 175 VAL A CA 1
ATOM 1297 C C . VAL A 1 175 ? 0.640 15.082 -11.949 1.00 92.88 175 VAL A C 1
ATOM 1299 O O . VAL A 1 175 ? 1.037 16.243 -12.060 1.00 92.88 175 VAL A O 1
ATOM 1302 N N . GLY A 1 176 ? -0.074 14.465 -12.896 1.00 78.12 176 GLY A N 1
ATOM 1303 C CA . GLY A 1 176 ? -0.353 15.047 -14.215 1.00 78.12 176 GLY A CA 1
ATOM 1304 C C . GLY A 1 176 ? -1.027 16.426 -14.145 1.00 78.12 176 GLY A C 1
ATOM 1305 O O . GLY A 1 176 ? -1.517 16.827 -13.083 1.00 78.12 176 GLY A O 1
ATOM 1306 N N . PRO A 1 177 ? -1.036 17.220 -15.235 1.00 71.50 177 PRO A N 1
ATOM 1307 C CA . PRO A 1 177 ? -1.880 18.413 -15.284 1.00 71.50 177 PRO A CA 1
ATOM 1308 C C . PRO A 1 177 ? -3.331 17.996 -15.004 1.00 71.50 177 PRO A C 1
ATOM 1310 O O . PRO A 1 177 ? -3.705 16.875 -15.365 1.00 71.50 177 PRO A O 1
ATOM 1313 N N . PRO A 1 178 ? -4.147 18.842 -14.343 1.00 59.97 178 PRO A N 1
ATOM 1314 C CA . PRO A 1 178 ? -5.549 18.515 -14.123 1.00 59.97 178 PRO A CA 1
ATOM 1315 C C . PRO A 1 178 ? -6.136 18.136 -15.476 1.00 59.97 178 PRO A C 1
ATOM 1317 O O . PRO A 1 178 ? -6.048 18.928 -16.417 1.00 59.97 178 PRO A O 1
ATOM 1320 N N . SER A 1 179 ? -6.645 16.904 -15.592 1.00 57.06 179 SER A N 1
ATOM 1321 C CA . SER A 1 179 ? -7.284 16.458 -16.823 1.00 57.06 179 SER A CA 1
ATOM 1322 C C . SER A 1 179 ? -8.321 17.516 -17.143 1.00 57.06 179 SER A C 1
ATOM 1324 O O . SER A 1 179 ? -9.226 17.728 -16.327 1.00 57.06 179 SER A O 1
ATOM 1326 N N . THR A 1 180 ? -8.161 18.226 -18.261 1.00 52.41 180 THR A N 1
ATOM 1327 C CA . THR A 1 180 ? -9.223 19.093 -18.743 1.00 52.41 180 THR A CA 1
ATOM 1328 C C . THR A 1 180 ? -10.404 18.160 -18.887 1.00 52.41 180 THR A C 1
ATOM 1330 O O . THR A 1 180 ? -10.376 17.216 -19.679 1.00 52.41 180 THR A O 1
ATOM 1333 N N . THR A 1 181 ? -11.388 18.312 -18.001 1.00 49.66 181 THR A N 1
ATOM 1334 C CA . THR A 1 181 ? -12.634 17.582 -18.129 1.00 49.66 181 THR A CA 1
ATOM 1335 C C . THR A 1 181 ? -13.054 17.848 -19.556 1.00 49.66 181 THR A C 1
ATOM 1337 O O . THR A 1 181 ? -13.153 19.010 -19.958 1.00 49.66 181 THR A O 1
ATOM 1340 N N . VAL A 1 182 ? -13.165 16.784 -20.355 1.00 43.81 182 VAL A N 1
ATOM 1341 C CA . VAL A 1 182 ? -13.718 16.866 -21.701 1.00 43.81 182 VAL A CA 1
ATOM 1342 C C . VAL A 1 182 ? -15.163 17.272 -21.472 1.00 43.81 182 VAL A C 1
ATOM 1344 O O . VAL A 1 182 ? -16.056 16.438 -21.339 1.00 43.81 182 VAL A O 1
ATOM 1347 N N . SER A 1 183 ? -15.363 18.573 -21.275 1.00 38.50 183 SER A N 1
ATOM 1348 C CA . SER A 1 183 ? -16.650 19.215 -21.293 1.00 38.50 183 SER A CA 1
ATOM 1349 C C . SER A 1 183 ? -17.185 18.806 -22.642 1.00 38.50 183 SER A C 1
ATOM 1351 O O . SER A 1 183 ? -16.621 19.185 -23.673 1.00 38.50 183 SER A O 1
ATOM 1353 N N . ARG A 1 184 ? -18.177 17.907 -22.636 1.00 41.16 184 ARG A N 1
ATOM 1354 C CA . ARG A 1 184 ? -18.962 17.634 -23.832 1.00 41.16 184 ARG A CA 1
ATOM 1355 C C . ARG A 1 184 ? -19.310 19.014 -24.352 1.00 41.16 184 ARG A C 1
ATOM 1357 O O . ARG A 1 184 ? -19.971 19.756 -23.627 1.00 41.16 184 ARG A O 1
ATOM 1364 N N . GLN A 1 185 ? -18.795 19.374 -25.531 1.00 35.88 185 GLN A N 1
ATOM 1365 C CA . GLN A 1 185 ? -19.230 20.598 -26.184 1.00 35.88 185 GLN A CA 1
ATOM 1366 C C . GLN A 1 185 ? -20.755 20.589 -26.086 1.00 35.88 185 GLN A C 1
ATOM 1368 O O . GLN A 1 185 ? -21.343 19.570 -26.470 1.00 35.88 185 GLN A O 1
ATOM 1373 N N . PRO A 1 186 ? -21.381 21.612 -25.478 1.00 40.19 186 PRO A N 1
ATOM 1374 C CA . PRO A 1 186 ? -22.827 21.673 -25.419 1.00 40.19 186 PRO A CA 1
ATOM 1375 C C . PRO A 1 186 ? -23.294 21.591 -26.867 1.00 40.19 186 PRO A C 1
ATOM 1377 O O . PRO A 1 186 ? -23.007 22.468 -27.682 1.00 40.19 186 PRO A O 1
ATOM 1380 N N . SER A 1 187 ? -23.876 20.451 -27.228 1.00 41.75 187 SER A N 1
ATOM 1381 C CA . SER A 1 187 ? -24.402 20.221 -28.559 1.00 41.75 187 SER A CA 1
ATOM 1382 C C . SER A 1 187 ? -25.482 21.264 -28.768 1.00 41.75 187 SER A C 1
ATOM 1384 O O . SER A 1 187 ? -26.469 21.214 -28.042 1.00 41.75 187 SER A O 1
ATOM 1386 N N . LEU A 1 188 ? -25.228 22.196 -29.693 1.00 46.12 188 LEU A N 1
ATOM 1387 C CA . LEU A 1 188 ? -26.139 23.196 -30.255 1.00 46.12 188 LEU A CA 1
ATOM 1388 C C . LEU A 1 188 ? -27.563 23.103 -29.670 1.00 46.12 188 LEU A C 1
ATOM 1390 O O . LEU A 1 188 ? -28.428 22.404 -30.200 1.00 46.12 188 LEU A O 1
ATOM 1394 N N . GLU A 1 189 ? -27.797 23.771 -28.542 1.00 41.28 189 GLU A N 1
ATOM 1395 C CA . GLU A 1 189 ? -29.152 23.981 -28.048 1.00 41.28 189 GLU A CA 1
ATOM 1396 C C . GLU A 1 189 ? -29.835 24.931 -29.037 1.00 41.28 189 GLU A C 1
ATOM 1398 O O . GLU A 1 189 ? -29.404 26.068 -29.240 1.00 41.28 189 GLU A O 1
ATOM 1403 N N . PHE A 1 190 ? -30.860 24.428 -29.724 1.00 44.50 190 PHE A N 1
ATOM 1404 C CA . PHE A 1 190 ? -31.724 25.237 -30.575 1.00 44.50 190 PHE A CA 1
ATOM 1405 C C . PHE A 1 190 ? -32.344 26.363 -29.732 1.00 44.50 190 PHE A C 1
ATOM 1407 O O . PHE A 1 190 ? -32.816 26.089 -28.625 1.00 44.50 190 PHE A O 1
ATOM 1414 N N . PRO A 1 191 ? -32.383 27.616 -30.222 1.00 46.62 191 PRO A N 1
ATOM 1415 C CA . PRO A 1 191 ? -32.986 28.705 -29.471 1.00 46.62 191 PRO A CA 1
ATOM 1416 C C . PRO A 1 191 ? -34.470 28.408 -29.239 1.00 46.62 191 PRO A C 1
ATOM 1418 O O . PRO A 1 191 ? -35.227 28.157 -30.179 1.00 46.62 191 PRO A O 1
ATOM 1421 N N . ALA A 1 192 ? -34.869 28.430 -27.968 1.00 41.62 192 ALA A N 1
ATOM 1422 C CA . ALA A 1 192 ? -36.254 28.326 -27.546 1.00 41.62 192 ALA A CA 1
ATOM 1423 C C . ALA A 1 192 ? -37.082 29.422 -28.234 1.00 41.62 192 ALA A C 1
ATOM 1425 O O . ALA A 1 192 ? -36.863 30.617 -28.029 1.00 41.62 192 ALA A O 1
ATOM 1426 N N . GLY A 1 193 ? -38.026 28.996 -29.073 1.00 39.00 193 GLY A N 1
ATOM 1427 C CA . GLY A 1 193 ? -39.015 29.872 -29.679 1.00 39.00 193 GLY A CA 1
ATOM 1428 C C . GLY A 1 193 ? -39.863 30.532 -28.598 1.00 39.00 193 GLY A C 1
ATOM 1429 O O . GLY A 1 193 ? -40.495 29.859 -27.782 1.00 39.00 193 GLY A O 1
ATOM 1430 N N . MET A 1 194 ? -39.874 31.863 -28.615 1.00 49.97 194 MET A N 1
ATOM 1431 C CA . MET A 1 194 ? -40.803 32.696 -27.864 1.00 49.97 194 MET A CA 1
ATOM 1432 C C . MET A 1 194 ? -42.229 32.212 -28.145 1.00 49.97 194 MET A C 1
ATOM 1434 O O . MET A 1 194 ? -42.693 32.280 -29.280 1.00 49.97 194 MET A O 1
ATOM 1438 N N . SER A 1 195 ? -42.911 31.702 -27.122 1.00 38.38 195 SER A N 1
ATOM 1439 C CA . SER A 1 195 ? -44.327 31.348 -27.206 1.00 38.38 195 SER A CA 1
ATOM 1440 C C . SER A 1 195 ? -45.090 32.267 -26.269 1.00 38.38 195 SER A C 1
ATOM 1442 O O . SER A 1 195 ? -45.030 32.142 -25.049 1.00 38.38 195 SER A O 1
ATOM 1444 N N . SER A 1 196 ? -45.728 33.246 -26.893 1.00 39.78 196 SER A N 1
ATOM 1445 C CA . SER A 1 196 ? -46.681 34.185 -26.328 1.00 39.78 196 SER A CA 1
ATOM 1446 C C . SER A 1 196 ? -47.943 33.485 -25.828 1.00 39.78 196 SER A C 1
ATOM 1448 O O . SER A 1 196 ? -48.456 32.572 -26.475 1.00 39.78 196 SER A O 1
ATOM 1450 N N . ASP A 1 197 ? -48.446 34.007 -24.713 1.00 43.34 197 ASP A N 1
ATOM 1451 C CA . ASP A 1 197 ? -49.804 33.877 -24.193 1.00 43.34 197 ASP A CA 1
ATOM 1452 C C . ASP A 1 197 ? -50.881 33.748 -25.280 1.00 43.34 197 ASP A C 1
ATOM 1454 O O . ASP A 1 197 ? -51.057 34.641 -26.112 1.00 43.34 197 ASP A O 1
ATOM 1458 N N . SER A 1 198 ? -51.682 32.686 -25.199 1.00 39.47 198 SER A N 1
ATOM 1459 C CA . SER A 1 198 ? -53.089 32.734 -25.595 1.00 39.47 198 SER A CA 1
ATOM 1460 C C . SER A 1 198 ? -53.857 31.572 -24.968 1.00 39.47 198 SER A C 1
ATOM 1462 O O . SER A 1 198 ? -53.594 30.398 -25.225 1.00 39.47 198 SER A O 1
ATOM 1464 N N . MET A 1 199 ? -54.803 31.941 -24.109 1.00 47.03 199 MET A N 1
ATOM 1465 C CA . MET A 1 199 ? -55.822 31.092 -23.504 1.00 47.03 199 MET A CA 1
ATOM 1466 C C . MET A 1 199 ? -56.714 30.428 -24.552 1.00 47.03 199 MET A C 1
ATOM 1468 O O . MET A 1 199 ? -57.211 31.149 -25.403 1.00 47.03 199 MET A O 1
ATOM 1472 N N . LEU A 1 200 ? -57.052 29.143 -24.384 1.00 43.59 200 LEU A N 1
ATOM 1473 C CA . LEU A 1 200 ? -58.411 28.592 -24.568 1.00 43.59 200 LEU A CA 1
ATOM 1474 C C . LEU A 1 200 ? -58.521 27.194 -23.897 1.00 43.59 200 LEU A C 1
ATOM 1476 O O . LEU A 1 200 ? -57.539 26.449 -23.907 1.00 43.59 200 LEU A O 1
ATOM 1480 N N . PRO A 1 201 ? -59.677 26.814 -23.307 1.00 55.84 201 PRO A N 1
ATOM 1481 C CA . PRO A 1 201 ? -59.828 25.562 -22.561 1.00 55.84 201 PRO A CA 1
ATOM 1482 C C . PRO A 1 201 ? -60.547 24.424 -23.327 1.00 55.84 201 PRO A C 1
ATOM 1484 O O . PRO A 1 201 ? -61.424 24.681 -24.148 1.00 55.84 201 PRO A O 1
ATOM 1487 N N . ALA A 1 202 ? -60.261 23.186 -22.877 1.00 41.88 202 ALA A N 1
ATOM 1488 C CA . ALA A 1 202 ? -61.027 21.921 -23.002 1.00 41.88 202 ALA A CA 1
ATOM 1489 C C . ALA A 1 202 ? -60.908 21.087 -24.311 1.00 41.88 202 ALA A C 1
ATOM 1491 O O . ALA A 1 202 ? -60.599 21.642 -25.359 1.00 41.88 202 ALA A O 1
ATOM 1492 N N . PRO A 1 203 ? -61.280 19.779 -24.322 1.00 51.28 203 PRO A N 1
ATOM 1493 C CA . PRO A 1 203 ? -61.171 18.735 -23.289 1.00 51.28 203 PRO A CA 1
ATOM 1494 C C . PRO A 1 203 ? -60.507 17.415 -23.784 1.00 51.28 203 PRO A C 1
ATOM 1496 O O . PRO A 1 203 ? -60.284 17.174 -24.964 1.00 51.28 203 PRO A O 1
ATOM 1499 N N . SER A 1 204 ? -60.234 16.546 -22.807 1.00 48.97 204 SER A N 1
ATOM 1500 C CA . SER A 1 204 ? -59.853 15.121 -22.837 1.00 48.97 204 SER A CA 1
ATOM 1501 C C . SER A 1 204 ? -60.168 14.275 -24.085 1.00 48.97 204 SER A C 1
ATOM 1503 O O . SER A 1 204 ? -61.343 14.075 -24.391 1.00 48.97 204 SER A O 1
ATOM 1505 N N . ILE A 1 205 ? -59.148 13.590 -24.631 1.00 43.53 205 ILE A N 1
ATOM 1506 C CA . ILE A 1 205 ? -59.287 12.271 -25.281 1.00 43.53 205 ILE A CA 1
ATOM 1507 C C . ILE A 1 205 ? -58.063 11.396 -24.959 1.00 43.53 205 ILE A C 1
ATOM 1509 O O . ILE A 1 205 ? -56.916 11.749 -25.217 1.00 43.53 205 ILE A O 1
ATOM 1513 N N . THR A 1 206 ? -58.339 10.231 -24.383 1.00 48.28 206 THR A N 1
ATOM 1514 C CA . THR A 1 206 ? -57.449 9.079 -24.230 1.00 48.28 206 THR A CA 1
ATOM 1515 C C . THR A 1 206 ? -57.253 8.363 -25.567 1.00 48.28 206 THR A C 1
ATOM 1517 O O . THR A 1 206 ? -58.237 7.870 -26.112 1.00 48.28 206 THR A O 1
ATOM 1520 N N . THR A 1 207 ? -56.017 8.168 -26.034 1.00 38.81 207 THR A N 1
ATOM 1521 C CA . THR A 1 207 ? -55.707 7.123 -27.029 1.00 38.81 207 THR A CA 1
ATOM 1522 C C . THR A 1 207 ? -54.304 6.562 -26.834 1.00 38.81 207 THR A C 1
ATOM 1524 O O . THR A 1 207 ? -53.307 7.276 -26.909 1.00 38.81 207 THR A O 1
ATOM 1527 N N . ARG A 1 208 ? -54.266 5.246 -26.605 1.00 46.53 208 ARG A N 1
ATOM 1528 C CA . ARG A 1 208 ? -53.115 4.360 -26.795 1.00 46.53 208 ARG A CA 1
ATOM 1529 C C . ARG A 1 208 ? -52.656 4.417 -28.253 1.00 46.53 208 ARG A C 1
ATOM 1531 O O . ARG A 1 208 ? -53.508 4.383 -29.135 1.00 46.53 208 ARG A O 1
ATOM 1538 N N . HIS A 1 209 ? -51.349 4.376 -28.490 1.00 41.06 209 HIS A N 1
ATOM 1539 C CA . HIS A 1 209 ? -50.800 3.857 -29.739 1.00 41.06 209 HIS A CA 1
ATOM 1540 C C . HIS A 1 209 ? -49.493 3.114 -29.464 1.00 41.06 209 HIS A C 1
ATOM 1542 O O . HIS A 1 209 ? -48.491 3.702 -29.065 1.00 41.06 209 HIS A O 1
ATOM 1548 N N . ASP A 1 210 ? -49.555 1.804 -29.678 1.00 39.66 210 ASP A N 1
ATOM 1549 C CA . ASP A 1 210 ? -48.413 0.953 -29.959 1.00 39.66 210 ASP A CA 1
ATOM 1550 C C . ASP A 1 210 ? -47.936 1.178 -31.401 1.00 39.66 210 ASP A C 1
ATOM 1552 O O . ASP A 1 210 ? -48.746 1.389 -32.308 1.00 39.66 210 ASP A O 1
ATOM 1556 N N . SER A 1 211 ? -46.637 0.936 -31.589 1.00 39.03 211 SER A N 1
ATOM 1557 C CA . SER A 1 211 ? -45.962 0.467 -32.811 1.00 39.03 211 SER A CA 1
ATOM 1558 C C . SER A 1 211 ? -45.139 1.466 -33.641 1.00 39.03 211 SER A C 1
ATOM 1560 O O . SER A 1 211 ? -45.642 2.418 -34.222 1.00 39.03 211 SER A O 1
ATOM 1562 N N . SER A 1 212 ? -43.896 1.020 -33.858 1.00 36.78 212 SER A N 1
ATOM 1563 C CA . SER A 1 212 ? -43.214 0.895 -35.156 1.00 36.78 212 SER A CA 1
ATOM 1564 C C . SER A 1 212 ? -42.218 1.976 -35.593 1.00 36.78 212 SER A C 1
ATOM 1566 O O . SER A 1 212 ? -42.573 3.083 -35.973 1.00 36.78 212 SER A O 1
ATOM 1568 N N . SER A 1 213 ? -40.949 1.546 -35.601 1.00 45.41 213 SER A N 1
ATOM 1569 C CA . SER A 1 213 ? -39.970 1.643 -36.695 1.00 45.41 213 SER A CA 1
ATOM 1570 C C . SER A 1 213 ? -40.019 2.875 -37.605 1.00 45.41 213 SER A C 1
ATOM 1572 O O . SER A 1 213 ? -40.935 3.055 -38.404 1.00 45.41 213 SER A O 1
ATOM 1574 N N . SER A 1 214 ? -38.935 3.653 -37.602 1.00 38.88 214 SER A N 1
ATOM 1575 C CA . SER A 1 214 ? -38.576 4.503 -38.738 1.00 38.88 214 SER A CA 1
ATOM 1576 C C . SER A 1 214 ? -37.061 4.572 -38.904 1.00 38.88 214 SER A C 1
ATOM 1578 O O . SER A 1 214 ? -36.326 5.078 -38.060 1.00 38.88 214 SER A O 1
ATOM 1580 N N . THR A 1 215 ? -36.623 4.022 -40.030 1.00 50.38 215 THR A N 1
ATOM 1581 C CA . THR A 1 215 ? -35.301 4.131 -40.639 1.00 50.38 215 THR A CA 1
ATOM 1582 C C . THR A 1 215 ? -35.066 5.566 -41.111 1.00 50.38 215 THR A C 1
ATOM 1584 O O . THR A 1 215 ? -35.757 6.031 -42.019 1.00 50.38 215 THR A O 1
ATOM 1587 N N . SER A 1 216 ? -34.092 6.275 -40.541 1.00 43.44 216 SER A N 1
ATOM 1588 C CA . SER A 1 216 ? -33.678 7.590 -41.036 1.00 43.44 216 SER A CA 1
ATOM 1589 C C . SER A 1 216 ? -32.635 7.444 -42.151 1.00 43.44 216 SER A C 1
ATOM 1591 O O . SER A 1 216 ? -31.531 6.937 -41.961 1.00 43.44 216 SER A O 1
ATOM 1593 N N . SER A 1 217 ? -33.014 7.875 -43.354 1.00 43.59 217 SER A N 1
ATOM 1594 C CA . SER A 1 217 ? -32.152 7.968 -44.532 1.00 43.59 217 SER A CA 1
ATOM 1595 C C . SER A 1 217 ? -31.201 9.172 -44.443 1.00 43.59 217 SER A C 1
ATOM 1597 O O . SER A 1 217 ? -31.645 10.299 -44.246 1.00 43.59 217 SER A O 1
ATOM 1599 N N . LEU A 1 218 ? -29.901 8.944 -44.667 1.00 51.53 218 LEU A N 1
ATOM 1600 C CA . LEU A 1 218 ? -28.824 9.953 -44.679 1.00 51.53 218 LEU A CA 1
ATOM 1601 C C . LEU A 1 218 ? -28.480 10.466 -46.092 1.00 51.53 218 LEU A C 1
ATOM 1603 O O . LEU A 1 218 ? -27.315 10.627 -46.441 1.00 51.53 218 LEU A O 1
ATOM 1607 N N . LEU A 1 219 ? -29.477 10.724 -46.937 1.00 52.38 219 LEU A N 1
ATOM 1608 C CA . LEU A 1 219 ? -29.242 11.266 -48.280 1.00 52.38 219 LEU A CA 1
ATOM 1609 C C . LEU A 1 219 ? -30.075 12.522 -48.488 1.00 52.38 219 LEU A C 1
ATOM 1611 O O . LEU A 1 219 ? -31.157 12.452 -49.062 1.00 52.38 219 LEU A O 1
ATOM 1615 N N . ARG A 1 220 ? -29.563 13.641 -47.965 1.00 57.28 220 ARG A N 1
ATOM 1616 C CA . ARG A 1 220 ? -29.811 15.041 -48.373 1.00 57.28 220 ARG A CA 1
ATOM 1617 C C . ARG A 1 220 ? -29.093 15.965 -47.381 1.00 57.28 220 ARG A C 1
ATOM 1619 O O . ARG A 1 220 ? -29.725 16.676 -46.609 1.00 57.28 220 ARG A O 1
ATOM 1626 N N . ALA A 1 221 ? -27.762 15.926 -47.374 1.00 52.56 221 ALA A N 1
ATOM 1627 C CA . ALA A 1 221 ? -26.985 17.031 -46.823 1.00 52.56 221 ALA A CA 1
ATOM 1628 C C . ALA A 1 221 ? -26.718 18.021 -47.974 1.00 52.56 221 ALA A C 1
ATOM 1630 O O . ALA A 1 221 ? -26.174 17.596 -48.997 1.00 52.56 221 ALA A O 1
ATOM 1631 N N . PRO A 1 222 ? -27.146 19.291 -47.874 1.00 49.12 222 PRO A N 1
ATOM 1632 C CA . PRO A 1 222 ? -26.795 20.307 -48.856 1.00 49.12 222 PRO A CA 1
ATOM 1633 C C . PRO A 1 222 ? -25.283 20.565 -48.810 1.00 49.12 222 PRO A C 1
ATOM 1635 O O . PRO A 1 222 ? -24.696 20.682 -47.734 1.00 49.12 222 PRO A O 1
ATOM 1638 N N . LEU A 1 223 ? -24.660 20.619 -49.987 1.00 54.53 223 LEU A N 1
ATOM 1639 C CA . LEU A 1 223 ? -23.256 20.994 -50.153 1.00 54.53 223 LEU A CA 1
ATOM 1640 C C . LEU A 1 223 ? -23.042 22.417 -49.594 1.00 54.53 223 LEU A C 1
ATOM 1642 O O . LEU A 1 223 ? -23.874 23.285 -49.875 1.00 54.53 223 LEU A O 1
ATOM 1646 N N . PRO A 1 224 ? -21.975 22.685 -48.817 1.00 51.25 224 PRO A N 1
ATOM 1647 C CA . PRO A 1 224 ? -21.648 24.045 -48.401 1.00 51.25 224 PRO A CA 1
ATOM 1648 C C . PRO A 1 224 ? -21.381 24.909 -49.639 1.00 51.25 224 PRO A C 1
ATOM 1650 O O . PRO A 1 224 ? -20.600 24.520 -50.504 1.00 51.25 224 PRO A O 1
ATOM 1653 N N . GLY A 1 225 ? -22.068 26.049 -49.728 1.00 50.28 225 GLY A N 1
ATOM 1654 C CA . GLY A 1 225 ? -21.968 26.987 -50.843 1.00 50.28 225 GLY A CA 1
ATOM 1655 C C . GLY A 1 225 ? -20.598 27.660 -50.952 1.00 50.28 225 GLY A C 1
ATOM 1656 O O . GLY A 1 225 ? -19.976 28.010 -49.948 1.00 50.28 225 GLY A O 1
ATOM 1657 N N . ASP A 1 226 ? -20.180 27.847 -52.204 1.00 51.50 226 ASP A N 1
ATOM 1658 C CA . ASP A 1 226 ? -18.949 28.482 -52.686 1.00 51.50 226 ASP A CA 1
ATOM 1659 C C . ASP A 1 226 ? -18.842 29.973 -52.325 1.00 51.50 226 ASP A C 1
ATOM 1661 O O . ASP A 1 226 ? -19.007 30.853 -53.173 1.00 51.50 226 ASP A O 1
ATOM 1665 N N . HIS A 1 227 ? -18.519 30.285 -51.072 1.00 45.75 227 HIS A N 1
ATOM 1666 C CA . HIS A 1 227 ? -18.115 31.638 -50.681 1.00 45.75 227 HIS A CA 1
ATOM 1667 C C . HIS A 1 227 ? -16.813 31.602 -49.875 1.00 45.75 227 HIS A C 1
ATOM 1669 O O . HIS A 1 227 ? -16.785 31.906 -48.683 1.00 45.75 227 HIS A O 1
ATOM 1675 N N . LEU A 1 228 ? -15.722 31.214 -50.540 1.00 46.56 228 LEU A N 1
ATOM 1676 C CA . LEU A 1 228 ? -14.367 31.511 -50.083 1.00 46.56 228 LEU A CA 1
ATOM 1677 C C . LEU A 1 228 ? -13.988 32.915 -50.584 1.00 46.56 228 LEU A C 1
ATOM 1679 O O . LEU A 1 228 ? -13.938 33.113 -51.796 1.00 46.56 228 LEU A O 1
ATOM 1683 N N . PRO A 1 229 ? -13.732 33.896 -49.703 1.00 53.19 229 PRO A N 1
ATOM 1684 C CA . PRO A 1 229 ? -13.012 35.097 -50.095 1.00 53.19 229 PRO A CA 1
ATOM 1685 C C . PRO A 1 229 ? -11.553 34.735 -50.399 1.00 53.19 229 PRO A C 1
ATOM 1687 O O . PRO A 1 229 ? -10.912 34.009 -49.635 1.00 53.19 229 PRO A O 1
ATOM 1690 N N . ASP A 1 230 ? -11.055 35.247 -51.522 1.00 45.56 230 ASP A N 1
ATOM 1691 C CA . ASP A 1 230 ? -9.675 35.134 -51.987 1.00 45.56 230 ASP A CA 1
ATOM 1692 C C . ASP A 1 230 ? -8.692 35.591 -50.896 1.00 45.56 230 ASP A C 1
ATOM 1694 O O . ASP A 1 230 ? -8.461 36.784 -50.692 1.00 45.56 230 ASP A O 1
ATOM 1698 N N . TYR A 1 231 ? -8.107 34.640 -50.163 1.00 49.09 231 TYR A N 1
ATOM 1699 C CA . TYR A 1 231 ? -7.025 34.932 -49.230 1.00 49.09 231 TYR A CA 1
ATOM 1700 C C . TYR A 1 231 ? -5.697 34.979 -49.986 1.00 49.09 231 TYR A C 1
ATOM 1702 O O . TYR A 1 231 ? -5.107 33.956 -50.335 1.00 49.09 231 TYR A O 1
ATOM 1710 N N . SER A 1 232 ? -5.255 36.216 -50.218 1.00 55.91 232 SER A N 1
ATOM 1711 C CA . SER A 1 232 ? -3.932 36.617 -50.686 1.00 55.91 232 SER A CA 1
ATOM 1712 C C . SER A 1 232 ? -2.800 35.830 -50.025 1.00 55.91 232 SER A C 1
ATOM 1714 O O . SER A 1 232 ? -2.540 35.968 -48.830 1.00 55.91 232 SER A O 1
ATOM 1716 N N . PHE A 1 233 ? -2.058 35.091 -50.846 1.00 51.66 233 PHE A N 1
ATOM 1717 C CA . PHE A 1 233 ? -0.702 34.649 -50.549 1.00 51.66 233 PHE A CA 1
ATOM 1718 C C . PHE A 1 233 ? 0.273 35.517 -51.338 1.00 51.66 233 PHE A C 1
ATOM 1720 O O . PHE A 1 233 ? 0.653 35.170 -52.452 1.00 51.66 233 PHE A O 1
ATOM 1727 N N . GLU A 1 234 ? 0.703 36.638 -50.765 1.00 51.38 234 GLU A N 1
ATOM 1728 C CA . GLU A 1 234 ? 1.867 37.339 -51.299 1.00 51.38 234 GLU A CA 1
ATOM 1729 C C . GLU A 1 234 ? 2.670 38.002 -50.175 1.00 51.38 234 GLU A C 1
ATOM 1731 O O . GLU A 1 234 ? 2.213 38.929 -49.513 1.00 51.38 234 GLU A O 1
ATOM 1736 N N . GLY A 1 235 ? 3.887 37.488 -49.961 1.00 43.81 235 GLY A N 1
ATOM 1737 C CA . GLY A 1 235 ? 4.978 38.228 -49.328 1.00 43.81 235 GLY A CA 1
ATOM 1738 C C . GLY A 1 235 ? 5.296 37.901 -47.867 1.00 43.81 235 GLY A C 1
ATOM 1739 O O . GLY A 1 235 ? 4.871 38.617 -46.967 1.00 43.81 235 GLY A O 1
ATOM 1740 N N . SER A 1 236 ? 6.169 36.911 -47.638 1.00 32.47 236 SER A N 1
ATOM 1741 C CA . SER A 1 236 ? 7.348 37.055 -46.754 1.00 32.47 236 SER A CA 1
ATOM 1742 C C . SER A 1 236 ? 8.287 35.842 -46.889 1.00 32.47 236 SER A C 1
ATOM 1744 O O . SER A 1 236 ? 7.874 34.721 -46.586 1.00 32.47 236 SER A O 1
ATOM 1746 N N . PRO A 1 237 ? 9.546 36.022 -47.334 1.00 46.12 237 PRO A N 1
ATOM 1747 C CA . PRO A 1 237 ? 10.523 34.949 -47.424 1.00 46.12 237 PRO A CA 1
ATOM 1748 C C . PRO A 1 237 ? 11.208 34.775 -46.067 1.00 46.12 237 PRO A C 1
ATOM 1750 O O . PRO A 1 237 ? 12.184 35.457 -45.760 1.00 46.12 237 PRO A O 1
ATOM 1753 N N . THR A 1 238 ? 10.728 33.832 -45.263 1.00 35.50 238 THR A N 1
ATOM 1754 C CA . THR A 1 238 ? 11.497 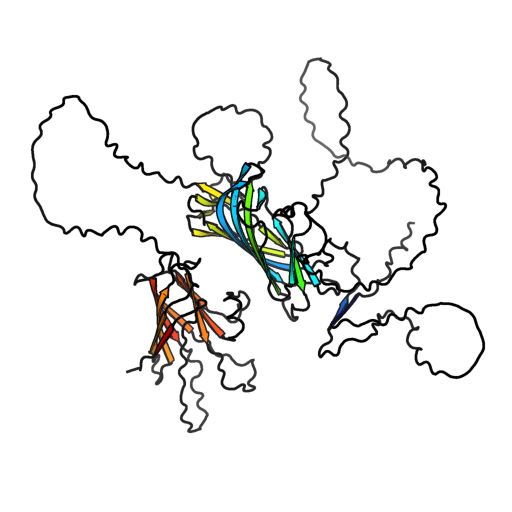33.335 -44.118 1.00 35.50 238 THR A CA 1
ATOM 1755 C C . THR A 1 238 ? 11.929 31.914 -44.440 1.00 35.50 238 THR A C 1
ATOM 1757 O O . THR A 1 238 ? 11.119 30.996 -44.518 1.00 35.50 238 THR A O 1
ATOM 1760 N N . SER A 1 239 ? 13.224 31.792 -44.712 1.00 34.50 239 SER A N 1
ATOM 1761 C CA . SER A 1 239 ? 14.020 30.580 -44.906 1.00 34.50 239 SER A CA 1
ATOM 1762 C C . SER A 1 239 ? 13.388 29.279 -44.394 1.00 34.50 239 SER A C 1
ATOM 1764 O O . SER A 1 239 ? 13.252 29.064 -43.188 1.00 34.50 239 SER A O 1
ATOM 1766 N N . LEU A 1 240 ? 13.117 28.373 -45.332 1.00 36.69 240 LEU A N 1
ATOM 1767 C CA . LEU A 1 240 ? 12.961 26.941 -45.100 1.00 36.69 240 LEU A CA 1
ATOM 1768 C C . LEU A 1 240 ? 14.229 26.388 -44.427 1.00 36.69 240 LEU A C 1
ATOM 1770 O O . LEU A 1 240 ? 15.267 26.239 -45.069 1.00 36.69 240 LEU A O 1
ATOM 1774 N N . ILE A 1 241 ? 14.142 26.063 -43.137 1.00 35.44 241 ILE A N 1
ATOM 1775 C CA . ILE A 1 241 ? 15.089 25.157 -42.478 1.00 35.44 241 ILE A CA 1
ATOM 1776 C C . ILE A 1 241 ? 14.581 23.731 -42.746 1.00 35.44 241 ILE A C 1
ATOM 1778 O O . ILE A 1 241 ? 13.440 23.429 -42.393 1.00 35.44 241 ILE A O 1
ATOM 1782 N N . PRO A 1 242 ? 15.375 22.841 -43.368 1.00 40.34 242 PRO A N 1
ATOM 1783 C CA . PRO A 1 242 ? 14.951 21.472 -43.614 1.00 40.34 242 PRO A CA 1
ATOM 1784 C C . PRO A 1 242 ? 14.943 20.678 -42.305 1.00 40.34 242 PRO A C 1
ATOM 1786 O O . PRO A 1 242 ? 15.850 20.815 -41.480 1.00 40.34 242 PRO A O 1
ATOM 1789 N N . SER A 1 243 ? 13.927 19.823 -42.161 1.00 44.81 243 SER A N 1
ATOM 1790 C CA . SER A 1 243 ? 13.727 18.823 -41.109 1.00 44.81 243 SER A CA 1
ATOM 1791 C C . SER A 1 243 ? 15.030 18.350 -40.457 1.00 44.81 243 SER A C 1
ATOM 1793 O O . SER A 1 243 ? 15.796 17.538 -40.986 1.00 44.81 243 SER A O 1
ATOM 1795 N N . GLY A 1 244 ? 15.279 18.893 -39.268 1.00 35.22 244 GLY A N 1
ATOM 1796 C CA . GLY A 1 244 ? 16.314 18.458 -38.350 1.00 35.22 244 GLY A CA 1
ATOM 1797 C C . GLY A 1 244 ? 15.908 17.150 -37.691 1.00 35.22 244 GLY A C 1
ATOM 1798 O O . GLY A 1 244 ? 15.087 17.144 -36.784 1.00 35.22 244 GLY A O 1
ATOM 1799 N N . THR A 1 245 ? 16.488 16.054 -38.171 1.00 34.84 245 THR A N 1
ATOM 1800 C CA . THR A 1 245 ? 16.801 14.830 -37.419 1.00 34.84 245 THR A CA 1
ATOM 1801 C C . THR A 1 245 ? 16.718 15.004 -35.899 1.00 34.84 245 THR A C 1
ATOM 1803 O O . THR A 1 245 ? 17.480 15.775 -35.315 1.00 34.84 245 THR A O 1
ATOM 1806 N N . LEU A 1 246 ? 15.798 14.252 -35.291 1.00 38.81 246 LEU A N 1
ATOM 1807 C CA . LEU A 1 246 ? 15.590 14.104 -33.854 1.00 38.81 246 LEU A CA 1
ATOM 1808 C C . LEU A 1 246 ? 16.870 13.585 -33.178 1.00 38.81 246 LEU A C 1
ATOM 1810 O O . LEU A 1 246 ? 17.090 12.382 -33.076 1.00 38.81 246 LEU A O 1
ATOM 1814 N N . SER A 1 247 ? 17.698 14.509 -32.706 1.00 36.38 247 SER A N 1
ATOM 1815 C CA . SER A 1 247 ? 18.806 14.253 -31.782 1.00 36.38 247 SER A CA 1
ATOM 1816 C C . SER A 1 247 ? 18.623 15.136 -30.550 1.00 36.38 247 SER A C 1
ATOM 1818 O O . SER A 1 247 ? 19.500 15.915 -30.187 1.00 36.38 247 SER A O 1
ATOM 1820 N N . SER A 1 248 ? 17.451 15.069 -29.923 1.00 30.88 248 SER A N 1
ATOM 1821 C CA . SER A 1 248 ? 17.220 15.730 -28.641 1.00 30.88 248 SER A CA 1
ATOM 1822 C C . SER A 1 248 ? 17.675 14.798 -27.526 1.00 30.88 248 SER A C 1
ATOM 1824 O O . SER A 1 248 ? 16.929 13.952 -27.047 1.00 30.88 248 SER A O 1
ATOM 1826 N N . ILE A 1 249 ? 18.958 14.937 -27.196 1.00 41.22 249 ILE A N 1
ATOM 1827 C CA . ILE A 1 249 ? 19.476 14.993 -25.828 1.00 41.22 249 ILE A CA 1
ATOM 1828 C C . ILE A 1 249 ? 18.433 14.707 -24.740 1.00 41.22 249 ILE A C 1
ATOM 1830 O O . ILE A 1 249 ? 17.544 15.503 -24.448 1.00 41.22 249 ILE A O 1
ATOM 1834 N N . SER A 1 250 ? 18.650 13.574 -24.084 1.00 36.19 250 SER A N 1
ATOM 1835 C CA . SER A 1 250 ? 18.281 13.288 -22.709 1.00 36.19 250 SER A CA 1
ATOM 1836 C C . SER A 1 250 ? 18.874 14.342 -21.762 1.00 36.19 250 SER A C 1
ATOM 1838 O O . SER A 1 250 ? 19.867 14.096 -21.081 1.00 36.19 250 SER A O 1
ATOM 1840 N N . SER A 1 251 ? 18.284 15.530 -21.697 1.00 30.75 251 SER A N 1
ATOM 1841 C CA . SER A 1 251 ? 18.294 16.285 -20.451 1.00 30.75 251 SER A CA 1
ATOM 1842 C C . SER A 1 251 ? 17.248 15.630 -19.564 1.00 30.75 251 SER A C 1
ATOM 1844 O O . SER A 1 251 ? 16.050 15.745 -19.826 1.00 30.75 251 SER A O 1
ATOM 1846 N N . MET A 1 252 ? 17.698 14.905 -18.538 1.00 38.28 252 MET A N 1
ATOM 1847 C CA . MET A 1 252 ? 16.839 14.616 -17.395 1.00 38.28 252 MET A CA 1
ATOM 1848 C C . MET A 1 252 ? 16.149 15.932 -17.008 1.00 38.28 252 MET A C 1
ATOM 1850 O O . MET A 1 252 ? 16.856 16.938 -16.874 1.00 38.28 252 MET A O 1
ATOM 1854 N N . PRO A 1 253 ? 14.818 15.985 -16.838 1.00 34.31 253 PRO A N 1
ATOM 1855 C CA . PRO A 1 253 ? 14.256 17.079 -16.080 1.00 34.31 253 PRO A CA 1
ATOM 1856 C C . PRO A 1 253 ? 14.867 16.943 -14.686 1.00 34.31 253 PRO A C 1
ATOM 1858 O O . PRO A 1 253 ? 14.535 16.027 -13.936 1.00 34.31 253 PRO A O 1
ATOM 1861 N N . LEU A 1 254 ? 15.831 17.813 -14.371 1.00 33.88 254 LEU A N 1
ATOM 1862 C CA . LEU A 1 254 ? 16.093 18.190 -12.993 1.00 33.88 254 LEU A CA 1
ATOM 1863 C C . LEU A 1 254 ? 14.715 18.515 -12.432 1.00 33.88 254 LEU A C 1
ATOM 1865 O O . LEU A 1 254 ? 14.063 19.452 -12.897 1.00 33.88 254 LEU A O 1
ATOM 1869 N N . THR A 1 255 ? 14.251 17.679 -11.508 1.00 38.34 255 THR A N 1
ATOM 1870 C CA . THR A 1 255 ? 13.099 17.970 -10.665 1.00 38.34 255 THR A CA 1
ATOM 1871 C C . THR A 1 255 ? 13.184 19.440 -10.281 1.00 38.34 255 THR A C 1
ATOM 1873 O O . THR A 1 255 ? 14.236 19.907 -9.838 1.00 38.34 255 THR A O 1
ATOM 1876 N N . SER A 1 256 ? 12.116 20.183 -10.543 1.00 41.47 256 SER A N 1
ATOM 1877 C CA . SER A 1 256 ? 12.034 21.643 -10.526 1.00 41.47 256 SER A CA 1
ATOM 1878 C C . SER A 1 256 ? 12.154 22.281 -9.130 1.00 41.47 256 SER A C 1
ATOM 1880 O O . SER A 1 256 ? 11.480 23.259 -8.833 1.00 41.47 256 SER A O 1
ATOM 1882 N N . GLU A 1 257 ? 13.063 21.792 -8.287 1.00 41.41 257 GLU A N 1
ATOM 1883 C CA . GLU A 1 257 ? 13.608 22.512 -7.127 1.00 41.41 257 GLU A CA 1
ATOM 1884 C C . GLU A 1 257 ? 14.885 23.306 -7.491 1.00 41.41 257 GLU A C 1
ATOM 1886 O O . GLU A 1 257 ? 15.663 23.740 -6.639 1.00 41.41 257 GLU A O 1
ATOM 1891 N N . GLY A 1 258 ? 15.115 23.531 -8.788 1.00 37.81 258 GLY A N 1
ATOM 1892 C CA . GLY A 1 258 ? 16.198 24.358 -9.308 1.00 37.81 258 GLY A CA 1
ATOM 1893 C C . GLY A 1 258 ? 15.893 25.849 -9.187 1.00 37.81 258 GLY A C 1
ATOM 1894 O O . GLY A 1 258 ? 15.286 26.437 -10.077 1.00 37.81 258 GLY A O 1
ATOM 1895 N N . ARG A 1 259 ? 16.369 26.461 -8.097 1.00 45.81 259 ARG A N 1
ATOM 1896 C CA . ARG A 1 259 ? 16.517 27.913 -7.895 1.00 45.81 259 ARG A CA 1
ATOM 1897 C C . ARG A 1 259 ? 17.039 28.626 -9.153 1.00 45.81 259 ARG A C 1
ATOM 1899 O O . ARG A 1 259 ? 18.249 28.706 -9.372 1.00 45.81 259 ARG A O 1
ATOM 1906 N N . SER A 1 260 ? 16.152 29.268 -9.900 1.00 39.25 260 SER A N 1
ATOM 1907 C CA . SER A 1 260 ? 16.496 30.388 -10.773 1.00 39.25 260 SER A CA 1
ATOM 1908 C C . SER A 1 260 ? 16.788 31.608 -9.895 1.00 39.25 260 SER A C 1
ATOM 1910 O O . SER A 1 260 ? 15.903 32.270 -9.356 1.00 39.25 260 SER A O 1
ATOM 1912 N N . ARG A 1 261 ? 18.081 31.883 -9.695 1.00 52.06 261 ARG A N 1
ATOM 1913 C CA . ARG A 1 261 ? 18.558 33.147 -9.131 1.00 52.06 261 ARG A CA 1
ATOM 1914 C C . ARG A 1 261 ? 18.276 34.266 -10.133 1.00 52.06 261 ARG A C 1
ATOM 1916 O O . ARG A 1 261 ? 18.929 34.321 -11.168 1.00 52.06 261 ARG A O 1
ATOM 1923 N N . GLY A 1 262 ? 17.378 35.177 -9.772 1.00 48.03 262 GLY A N 1
ATOM 1924 C CA . GLY A 1 262 ? 17.359 36.528 -10.332 1.00 48.03 262 GLY A CA 1
ATOM 1925 C C . GLY A 1 262 ? 15.993 37.035 -10.776 1.00 48.03 262 GLY A C 1
ATOM 1926 O O . GLY A 1 262 ? 15.750 37.104 -11.968 1.00 48.03 262 GLY A O 1
ATOM 1927 N N . SER A 1 263 ? 15.147 37.442 -9.825 1.00 38.47 263 SER A N 1
ATOM 1928 C CA . SER A 1 263 ? 14.556 38.795 -9.781 1.00 38.47 263 SER A CA 1
ATOM 1929 C C . SER A 1 263 ? 13.497 38.882 -8.674 1.00 38.47 263 SER A C 1
ATOM 1931 O O . SER A 1 263 ? 12.465 38.223 -8.733 1.00 38.47 263 SER A O 1
ATOM 1933 N N . SER A 1 264 ? 13.812 39.681 -7.655 1.00 42.75 264 SER A N 1
ATOM 1934 C CA . SER A 1 264 ? 12.916 40.528 -6.849 1.00 42.75 264 SER A CA 1
ATOM 1935 C C . SER A 1 264 ? 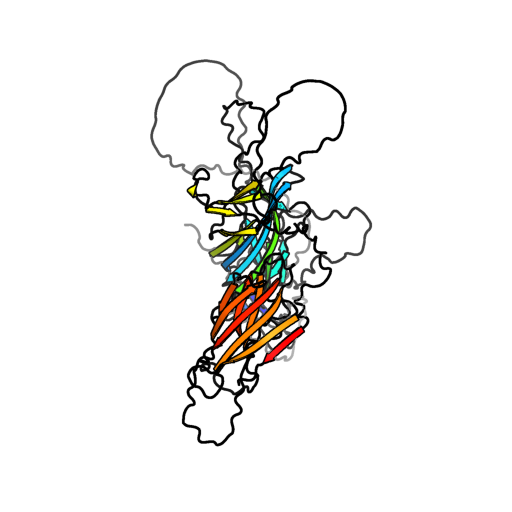11.416 40.186 -6.745 1.00 42.75 264 SER A C 1
ATOM 1937 O O . SER A 1 264 ? 10.643 40.421 -7.668 1.00 42.75 264 SER A O 1
ATOM 1939 N N . SER A 1 265 ? 11.029 39.803 -5.523 1.00 49.75 265 SER A N 1
ATOM 1940 C CA . SER A 1 265 ? 9.849 40.281 -4.778 1.00 49.75 265 SER A CA 1
ATOM 1941 C C . SER A 1 265 ? 8.503 40.385 -5.510 1.00 49.75 265 SER A C 1
ATOM 1943 O O . SER A 1 265 ? 8.156 41.427 -6.061 1.00 49.75 265 SER A O 1
ATOM 1945 N N . SER A 1 266 ? 7.675 39.359 -5.357 1.00 42.84 266 SER A N 1
ATOM 1946 C CA . SER A 1 266 ? 6.258 39.488 -4.979 1.00 42.84 266 SER A CA 1
ATOM 1947 C C . SER A 1 266 ? 5.773 38.112 -4.515 1.00 42.84 266 SER A C 1
ATOM 1949 O O . SER A 1 266 ? 6.350 37.106 -4.919 1.00 42.84 266 SER A O 1
ATOM 1951 N N . ASP A 1 267 ? 4.832 38.097 -3.572 1.00 45.44 267 ASP A N 1
ATOM 1952 C CA . ASP A 1 267 ? 4.330 36.948 -2.811 1.00 45.44 267 ASP A CA 1
ATOM 1953 C C . ASP A 1 267 ? 4.532 35.576 -3.463 1.00 45.44 267 ASP A C 1
ATOM 1955 O O . ASP A 1 267 ? 4.050 35.306 -4.563 1.00 45.44 267 ASP A O 1
ATOM 1959 N N . ALA A 1 268 ? 5.223 34.687 -2.745 1.00 48.00 268 ALA A N 1
ATOM 1960 C CA . ALA A 1 268 ? 5.364 33.283 -3.098 1.00 48.00 268 ALA A CA 1
ATOM 1961 C C . ALA A 1 268 ? 3.991 32.597 -3.015 1.00 48.00 268 ALA A C 1
ATOM 1963 O O . ALA A 1 268 ? 3.658 31.938 -2.030 1.00 48.00 268 ALA A O 1
ATOM 1964 N N . ILE A 1 269 ? 3.176 32.788 -4.054 1.00 61.28 269 ILE A N 1
ATOM 1965 C CA . ILE A 1 269 ? 1.936 32.062 -4.291 1.00 61.28 269 ILE A CA 1
ATOM 1966 C C . ILE A 1 269 ? 2.343 30.597 -4.382 1.00 61.28 269 ILE A C 1
ATOM 1968 O O . ILE A 1 269 ? 2.909 30.146 -5.378 1.00 61.28 269 ILE A O 1
ATOM 1972 N N . THR A 1 270 ? 2.112 29.869 -3.291 1.00 66.81 270 THR A N 1
ATOM 1973 C CA . THR A 1 270 ? 2.259 28.417 -3.275 1.00 66.81 270 THR A CA 1
ATOM 1974 C C . THR A 1 270 ? 1.394 27.900 -4.424 1.00 66.81 270 THR A C 1
ATOM 1976 O O . THR A 1 270 ? 0.218 28.273 -4.485 1.00 66.81 270 THR A O 1
ATOM 1979 N N . PRO A 1 271 ? 1.954 27.143 -5.386 1.00 71.94 271 PRO A N 1
ATOM 1980 C CA . PRO A 1 271 ? 1.195 26.705 -6.547 1.00 71.94 271 PRO A CA 1
ATOM 1981 C C . PRO A 1 271 ? -0.076 25.993 -6.065 1.00 71.94 271 PRO A C 1
ATOM 1983 O O . PRO A 1 271 ? -0.001 25.236 -5.092 1.00 71.94 271 PRO A O 1
ATOM 1986 N N . PRO A 1 272 ? -1.240 26.249 -6.692 1.00 78.44 272 PRO A N 1
ATOM 1987 C CA . PRO A 1 272 ? -2.502 25.673 -6.247 1.00 78.44 272 PRO A CA 1
ATOM 1988 C C . PRO A 1 272 ? -2.357 24.154 -6.143 1.00 78.44 272 PRO A C 1
ATOM 1990 O O . PRO A 1 272 ? -1.936 23.495 -7.101 1.00 78.44 272 PRO A O 1
ATOM 1993 N N . SER A 1 273 ? -2.654 23.609 -4.961 1.00 84.81 273 SER A N 1
ATOM 1994 C CA . SER A 1 273 ? -2.536 22.177 -4.706 1.00 84.81 273 SER A CA 1
ATOM 1995 C C . SER A 1 273 ? -3.461 21.420 -5.658 1.00 84.81 273 SER A C 1
ATOM 1997 O O . SER A 1 273 ? -4.648 21.721 -5.799 1.00 84.81 273 SER A O 1
ATOM 1999 N N . ARG A 1 274 ? -2.895 20.453 -6.387 1.00 91.00 274 ARG A N 1
ATOM 2000 C CA . ARG A 1 274 ? -3.653 19.667 -7.370 1.00 91.00 274 ARG A CA 1
ATOM 2001 C C . ARG A 1 274 ? -4.609 18.737 -6.632 1.00 91.00 274 ARG A C 1
ATOM 2003 O O . ARG A 1 274 ? -4.184 18.164 -5.636 1.00 91.00 274 ARG A O 1
ATOM 2010 N N . PRO A 1 275 ? -5.855 18.541 -7.090 1.00 94.31 275 PRO A N 1
ATOM 2011 C CA . PRO A 1 275 ? -6.784 17.668 -6.389 1.00 94.31 275 PRO A CA 1
ATOM 2012 C C . PRO A 1 275 ? -6.285 16.211 -6.376 1.00 94.31 275 PRO A C 1
ATOM 2014 O O . PRO A 1 275 ? -5.653 15.771 -7.338 1.00 94.31 275 PRO A O 1
ATOM 2017 N N . PRO A 1 276 ? -6.600 15.431 -5.328 1.00 96.06 276 PRO A N 1
ATOM 2018 C CA . PRO A 1 276 ? -6.108 14.057 -5.173 1.00 96.06 276 PRO A CA 1
ATOM 2019 C C . PRO A 1 276 ? -6.625 13.092 -6.251 1.00 96.06 276 PRO A C 1
ATOM 2021 O O . PRO A 1 276 ? -6.029 12.043 -6.464 1.00 96.06 276 PRO A O 1
ATOM 2024 N N . ALA A 1 277 ? -7.713 13.443 -6.945 1.00 95.19 277 ALA A N 1
ATOM 2025 C CA . ALA A 1 277 ? -8.283 12.650 -8.035 1.00 95.19 277 ALA A CA 1
ATOM 2026 C C . ALA A 1 277 ? -7.494 12.738 -9.359 1.00 95.19 277 ALA A C 1
ATOM 2028 O O . ALA A 1 277 ? -7.814 12.021 -10.306 1.00 95.19 277 ALA A O 1
ATOM 2029 N N . VAL A 1 278 ? -6.493 13.622 -9.461 1.00 94.75 278 VAL A N 1
ATOM 2030 C CA . VAL A 1 278 ? -5.653 13.732 -10.664 1.00 94.75 278 VAL A CA 1
ATOM 2031 C C . VAL A 1 278 ? -4.754 12.495 -10.785 1.00 94.75 278 VAL A C 1
ATOM 2033 O O . VAL A 1 278 ? -4.114 12.135 -9.795 1.00 94.75 278 VAL A O 1
ATOM 2036 N N . PRO A 1 279 ? -4.666 11.851 -11.969 1.00 95.62 279 PRO A N 1
ATOM 2037 C CA . PRO A 1 279 ? -3.805 10.691 -12.163 1.00 95.62 279 PRO A CA 1
ATOM 2038 C C . PRO A 1 279 ? -2.337 10.963 -11.816 1.00 95.62 279 PRO A C 1
ATOM 2040 O O . PRO A 1 279 ? -1.773 12.013 -12.139 1.00 95.62 279 PRO A O 1
ATOM 2043 N N . ILE A 1 280 ? -1.726 9.974 -11.175 1.00 96.38 280 ILE A N 1
ATOM 2044 C CA . ILE A 1 280 ? -0.317 9.948 -10.801 1.00 96.38 280 ILE A CA 1
ATOM 2045 C C . ILE A 1 280 ? 0.428 9.158 -11.871 1.00 96.38 280 ILE A C 1
ATOM 2047 O O . ILE A 1 280 ? 0.130 7.988 -12.099 1.00 96.38 280 ILE A O 1
ATOM 2051 N N . THR A 1 281 ? 1.418 9.775 -12.501 1.00 97.06 281 THR A N 1
ATOM 2052 C CA . THR A 1 281 ? 2.342 9.100 -13.404 1.00 97.06 281 THR A CA 1
ATOM 2053 C C . THR A 1 281 ? 3.561 8.632 -12.622 1.00 97.06 281 THR A C 1
ATOM 2055 O O . THR A 1 281 ? 4.364 9.431 -12.153 1.00 97.06 281 THR A O 1
ATOM 2058 N N . ILE A 1 282 ? 3.747 7.323 -12.533 1.00 97.75 282 ILE A N 1
ATOM 2059 C CA . ILE A 1 282 ? 4.926 6.694 -11.943 1.00 97.75 282 ILE A CA 1
ATOM 2060 C C . ILE A 1 282 ? 5.980 6.493 -13.031 1.00 97.75 282 ILE A C 1
ATOM 2062 O O . ILE A 1 282 ? 5.695 5.946 -14.096 1.00 97.75 282 ILE A O 1
ATOM 2066 N N . HIS A 1 283 ? 7.210 6.923 -12.774 1.00 97.12 283 HIS A N 1
ATOM 2067 C CA . HIS A 1 283 ? 8.322 6.776 -13.702 1.00 97.12 283 HIS A CA 1
ATOM 2068 C C . HIS A 1 283 ? 8.956 5.397 -13.565 1.00 97.12 283 HIS A C 1
ATOM 2070 O O . HIS A 1 283 ? 9.419 5.020 -12.487 1.00 97.12 283 HIS A O 1
ATOM 2076 N N . VAL A 1 284 ? 8.995 4.670 -14.680 1.00 96.19 284 VAL A N 1
ATOM 2077 C CA . VAL A 1 284 ? 9.484 3.293 -14.740 1.00 96.19 284 VAL A CA 1
ATOM 2078 C C . VAL A 1 284 ? 10.680 3.211 -15.681 1.00 96.19 284 VAL A C 1
ATOM 2080 O O . VAL A 1 284 ? 10.570 3.525 -16.866 1.00 96.19 284 VAL A O 1
ATOM 2083 N N . ASN A 1 285 ? 11.816 2.754 -15.168 1.00 94.06 285 ASN A N 1
ATOM 2084 C CA . ASN A 1 285 ? 12.996 2.403 -15.936 1.00 94.06 285 ASN A CA 1
ATOM 2085 C C . ASN A 1 285 ? 13.015 0.898 -16.224 1.00 94.06 285 ASN A C 1
ATOM 2087 O O . ASN A 1 285 ? 13.359 0.067 -15.383 1.00 94.06 285 ASN A O 1
ATOM 2091 N N . MET A 1 286 ? 12.698 0.538 -17.465 1.00 91.38 286 MET A N 1
ATOM 2092 C CA . MET A 1 286 ? 12.736 -0.843 -17.941 1.00 91.38 286 MET A CA 1
ATOM 2093 C C . MET A 1 286 ? 14.143 -1.447 -18.006 1.00 91.38 286 MET A C 1
ATOM 2095 O O . MET A 1 286 ? 14.269 -2.627 -18.327 1.00 91.38 286 MET A O 1
ATOM 2099 N N . ASN A 1 287 ? 15.213 -0.675 -17.804 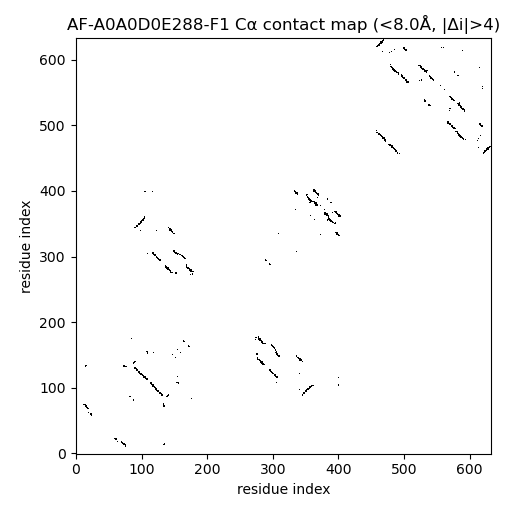1.00 88.88 287 ASN A N 1
ATOM 2100 C CA . ASN A 1 287 ? 16.561 -1.238 -17.765 1.00 88.88 287 ASN A CA 1
ATOM 2101 C C . ASN A 1 287 ? 16.865 -1.983 -16.467 1.00 88.88 287 ASN A C 1
ATOM 2103 O O . ASN A 1 287 ? 17.642 -2.942 -16.517 1.00 88.88 287 ASN A O 1
ATOM 2107 N N . ASP A 1 288 ? 16.227 -1.566 -15.374 1.00 90.12 288 ASP A N 1
ATOM 2108 C CA . ASP A 1 288 ? 16.438 -2.115 -14.034 1.00 90.12 288 ASP A CA 1
ATOM 2109 C C . ASP A 1 288 ? 15.516 -3.315 -13.776 1.00 90.12 288 ASP A C 1
ATOM 2111 O O . ASP A 1 288 ? 15.815 -4.185 -12.959 1.00 90.12 288 ASP A O 1
ATOM 2115 N N . ILE A 1 289 ? 14.412 -3.408 -14.524 1.00 86.88 289 ILE A N 1
ATOM 2116 C CA . ILE A 1 289 ? 13.510 -4.560 -14.516 1.00 86.88 289 ILE A CA 1
ATOM 2117 C C . ILE A 1 289 ? 14.191 -5.692 -15.297 1.00 86.88 289 ILE A C 1
ATOM 2119 O O . ILE A 1 289 ? 14.069 -5.804 -16.518 1.00 86.88 289 ILE A O 1
ATOM 2123 N N . THR A 1 290 ? 14.982 -6.503 -14.594 1.00 69.62 290 THR A N 1
ATOM 2124 C CA . THR A 1 290 ? 15.783 -7.570 -15.204 1.00 69.62 290 THR A CA 1
ATOM 2125 C C . THR A 1 290 ? 14.897 -8.636 -15.881 1.00 69.62 290 THR A C 1
ATOM 2127 O O . THR A 1 290 ? 13.997 -9.196 -15.250 1.00 69.62 290 THR A O 1
ATOM 2130 N N . PRO A 1 291 ? 15.141 -8.975 -17.163 1.00 62.03 291 PRO A N 1
ATOM 2131 C CA . PRO A 1 291 ? 14.576 -10.179 -17.778 1.00 62.03 291 PRO A CA 1
ATOM 2132 C C . PRO A 1 291 ? 15.150 -11.403 -17.044 1.00 62.03 291 PRO A C 1
ATOM 2134 O O . PRO A 1 291 ? 16.374 -11.449 -16.887 1.00 62.03 291 PRO A O 1
ATOM 2137 N N . PRO A 1 292 ? 14.338 -12.393 -16.597 1.00 51.78 292 PRO A N 1
ATOM 2138 C CA . PRO A 1 292 ? 13.906 -13.415 -17.556 1.00 51.78 292 PRO A CA 1
ATOM 2139 C C . PRO A 1 292 ? 12.554 -14.136 -17.311 1.00 51.78 292 PRO A C 1
ATOM 2141 O O . PRO A 1 292 ? 12.304 -15.116 -18.005 1.00 51.78 292 PRO A O 1
ATOM 2144 N N . SER A 1 293 ? 11.645 -13.744 -16.398 1.00 50.62 293 SER A N 1
ATOM 2145 C CA . SER A 1 293 ? 10.341 -14.467 -16.342 1.00 50.62 293 SER A CA 1
ATOM 2146 C C . SER A 1 293 ? 9.100 -13.771 -15.783 1.00 50.62 293 SER A C 1
ATOM 2148 O O . SER A 1 293 ? 8.023 -14.357 -15.899 1.00 50.62 293 SER A O 1
ATOM 2150 N N . LYS A 1 294 ? 9.162 -12.564 -15.194 1.00 66.56 294 LYS A N 1
ATOM 2151 C CA . LYS A 1 294 ? 7.933 -11.973 -14.615 1.00 66.56 294 LYS A CA 1
ATOM 2152 C C . LYS A 1 294 ? 7.704 -10.470 -14.823 1.00 66.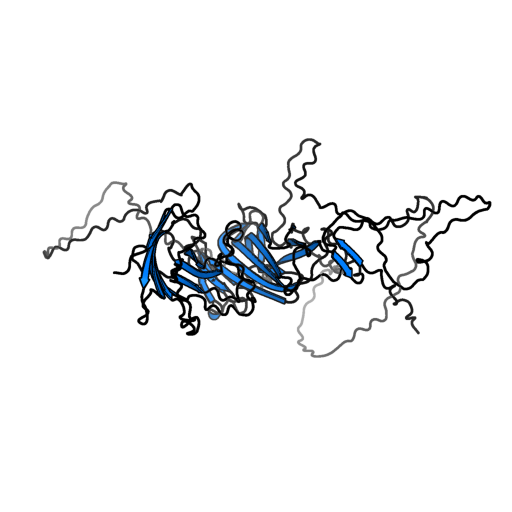56 294 LYS A C 1
ATOM 2154 O O . LYS A 1 294 ? 6.576 -10.055 -14.563 1.00 66.56 294 LYS A O 1
ATOM 2159 N N . ASN A 1 295 ? 8.682 -9.688 -15.318 1.00 84.94 295 ASN A N 1
ATOM 2160 C CA . ASN A 1 295 ? 8.590 -8.220 -15.504 1.00 84.94 295 ASN A CA 1
ATOM 2161 C C . ASN A 1 295 ? 7.715 -7.571 -14.421 1.00 84.94 295 ASN A C 1
ATOM 2163 O O . ASN A 1 295 ? 6.653 -7.019 -14.724 1.00 84.94 295 ASN A O 1
ATOM 2167 N N . VAL A 1 296 ? 8.102 -7.791 -13.160 1.00 93.12 296 VAL A N 1
ATOM 2168 C CA . VAL A 1 296 ? 7.320 -7.358 -12.002 1.00 93.12 296 VAL A CA 1
ATOM 2169 C C . VAL A 1 296 ? 7.842 -6.014 -11.551 1.00 93.12 296 VAL A C 1
ATOM 2171 O O . VAL A 1 296 ? 9.036 -5.865 -11.314 1.00 93.12 296 VAL A O 1
ATOM 2174 N N . PHE A 1 297 ? 6.935 -5.067 -11.397 1.00 95.44 297 PHE A N 1
ATOM 2175 C CA . PHE A 1 297 ? 7.194 -3.777 -10.786 1.00 95.44 297 PHE A CA 1
ATOM 2176 C C . PHE A 1 297 ? 6.242 -3.602 -9.618 1.00 95.44 297 PHE A C 1
ATOM 2178 O O . PHE A 1 297 ? 5.052 -3.909 -9.726 1.00 95.44 297 PHE A O 1
ATOM 2185 N N . THR A 1 298 ? 6.767 -3.109 -8.509 1.00 97.06 298 THR A N 1
ATOM 2186 C CA . THR A 1 298 ? 5.989 -2.827 -7.309 1.00 97.06 298 THR A CA 1
ATOM 2187 C C . THR A 1 298 ? 6.083 -1.351 -6.970 1.00 97.06 298 THR A C 1
ATOM 2189 O O . THR A 1 298 ? 7.117 -0.717 -7.182 1.00 97.06 298 THR A O 1
ATOM 2192 N N . PHE A 1 299 ? 4.999 -0.792 -6.446 1.00 98.31 299 PHE A N 1
ATOM 2193 C CA . PHE A 1 299 ? 4.954 0.589 -5.985 1.00 98.31 299 PHE A CA 1
ATOM 2194 C C . PHE A 1 299 ? 3.962 0.763 -4.843 1.00 98.31 299 PHE A C 1
ATOM 2196 O O . PHE A 1 299 ? 3.074 -0.070 -4.653 1.00 98.31 299 PHE A O 1
ATOM 2203 N N . SER A 1 300 ? 4.103 1.853 -4.092 1.00 98.44 300 SER A N 1
ATOM 2204 C CA . SER A 1 300 ? 3.118 2.275 -3.107 1.00 98.44 300 SER A CA 1
ATOM 2205 C C . SER A 1 300 ? 2.760 3.752 -3.233 1.00 98.44 300 SER A C 1
ATOM 2207 O O . SER A 1 300 ? 3.592 4.576 -3.608 1.00 98.44 300 SER A O 1
ATOM 2209 N N . ILE A 1 301 ? 1.500 4.070 -2.939 1.00 98.50 301 ILE A N 1
ATOM 2210 C CA . ILE A 1 301 ? 0.933 5.420 -2.941 1.00 98.50 301 ILE A CA 1
ATOM 2211 C C . ILE A 1 301 ? 0.211 5.612 -1.612 1.00 98.50 301 ILE A C 1
ATOM 2213 O O . ILE A 1 301 ? -0.666 4.819 -1.274 1.00 98.50 301 ILE A O 1
ATOM 2217 N N . ALA A 1 302 ? 0.552 6.657 -0.866 1.00 98.50 302 ALA A N 1
ATOM 2218 C CA . ALA A 1 302 ? -0.081 6.970 0.408 1.00 98.50 302 ALA A CA 1
ATOM 2219 C C . ALA A 1 302 ? -0.449 8.451 0.514 1.00 98.50 302 ALA A C 1
ATOM 2221 O O . ALA A 1 302 ? 0.257 9.314 -0.011 1.00 98.50 302 ALA A O 1
ATOM 2222 N N . GLY A 1 303 ? -1.550 8.747 1.203 1.00 97.75 303 GLY A N 1
ATOM 2223 C CA . GLY A 1 303 ? -1.999 10.114 1.461 1.00 97.75 303 GLY A CA 1
ATOM 2224 C C . GLY A 1 303 ? -3.245 10.172 2.343 1.00 97.75 303 GLY A C 1
ATOM 2225 O O . GLY A 1 303 ? -3.892 9.153 2.595 1.00 97.75 303 GLY A O 1
ATOM 2226 N N . THR A 1 304 ? -3.592 11.374 2.800 1.00 98.31 304 THR A N 1
ATOM 2227 C CA . THR A 1 304 ? -4.788 11.612 3.620 1.00 98.31 304 THR A CA 1
ATOM 2228 C C . THR A 1 304 ? -5.779 12.474 2.849 1.00 98.31 304 THR A C 1
ATOM 2230 O O . THR A 1 304 ? -5.471 13.581 2.409 1.00 98.31 304 THR A O 1
ATOM 2233 N N . ILE A 1 305 ? -6.987 11.953 2.669 1.00 98.38 305 ILE A N 1
ATOM 2234 C CA . ILE A 1 305 ? -8.033 12.537 1.834 1.00 98.38 305 ILE A CA 1
ATOM 2235 C C . ILE A 1 305 ? -9.322 12.733 2.630 1.00 98.38 305 ILE A C 1
ATOM 2237 O O . ILE A 1 305 ? -9.589 12.052 3.621 1.00 98.38 305 ILE A O 1
ATOM 2241 N N . LEU A 1 306 ? -10.147 13.658 2.159 1.00 98.25 306 LEU A N 1
ATOM 2242 C CA . LEU A 1 306 ? -11.505 13.874 2.623 1.00 98.25 306 LEU A CA 1
ATOM 2243 C C . LEU A 1 306 ? -12.476 13.463 1.513 1.00 98.25 306 LEU A C 1
ATOM 2245 O O . LEU A 1 306 ? -12.437 13.996 0.402 1.00 98.25 306 LEU A O 1
ATOM 2249 N N . ILE A 1 307 ? -13.345 12.502 1.821 1.00 98.00 307 ILE A N 1
ATOM 2250 C CA . ILE A 1 307 ? -14.325 11.963 0.879 1.00 98.00 307 ILE A CA 1
ATOM 2251 C C . ILE A 1 307 ? -15.681 12.592 1.173 1.00 98.00 307 ILE A C 1
ATOM 2253 O O . ILE A 1 307 ? -16.293 12.321 2.208 1.00 98.00 307 ILE A O 1
ATOM 2257 N N . ILE A 1 308 ? -16.164 13.410 0.245 1.00 97.44 308 ILE A N 1
ATOM 2258 C CA . ILE A 1 308 ? -17.419 14.148 0.372 1.00 97.44 308 ILE A CA 1
ATOM 2259 C C . ILE A 1 308 ? -18.464 13.466 -0.518 1.00 97.44 308 ILE A C 1
ATOM 2261 O O . ILE A 1 308 ? -18.270 13.408 -1.735 1.00 97.44 308 ILE A O 1
ATOM 2265 N N . PRO A 1 309 ? -19.578 12.946 0.026 1.00 95.19 309 PRO A N 1
ATOM 2266 C CA . PRO A 1 309 ? -20.633 12.378 -0.803 1.00 95.19 309 PRO A CA 1
ATOM 2267 C C . PRO A 1 309 ? -21.179 13.430 -1.774 1.00 95.19 309 PRO A C 1
ATOM 2269 O O . PRO A 1 309 ? -21.518 14.548 -1.372 1.00 95.19 309 PRO A O 1
ATOM 2272 N N . ARG A 1 310 ? -21.321 13.077 -3.058 1.00 93.88 310 ARG A N 1
ATOM 2273 C CA . ARG A 1 310 ? -22.056 13.938 -3.987 1.00 93.88 310 ARG A CA 1
ATOM 2274 C C . ARG A 1 310 ? -23.532 13.834 -3.654 1.00 93.88 310 ARG A C 1
ATOM 2276 O O . ARG A 1 310 ? -24.141 12.775 -3.815 1.00 93.88 310 ARG A O 1
ATOM 2283 N N . LEU A 1 311 ? -24.116 14.948 -3.228 1.00 85.75 311 LEU A N 1
ATOM 2284 C CA . LEU A 1 311 ? -25.563 15.083 -3.170 1.00 85.75 311 LEU A CA 1
ATOM 2285 C C . LEU A 1 311 ? -26.081 14.873 -4.591 1.00 85.75 311 LEU A C 1
ATOM 2287 O O . LEU A 1 311 ? -25.797 15.668 -5.488 1.00 85.75 311 LEU A O 1
ATOM 2291 N N . ARG A 1 312 ? -26.801 13.771 -4.818 1.00 78.94 312 ARG A N 1
ATOM 2292 C CA . ARG A 1 312 ? -27.570 13.648 -6.053 1.00 78.94 312 ARG A CA 1
ATOM 2293 C C . ARG A 1 312 ? -28.564 14.804 -6.019 1.00 78.94 312 ARG A C 1
ATOM 2295 O O . ARG A 1 312 ? -29.253 14.916 -5.003 1.00 78.94 312 ARG A O 1
ATOM 2302 N N . PRO A 1 313 ? -28.626 15.666 -7.050 1.00 75.62 313 PRO A N 1
ATOM 2303 C CA . PRO A 1 313 ? -29.697 16.639 -7.151 1.00 75.62 313 PRO A CA 1
ATOM 2304 C C . PRO A 1 313 ? -30.976 15.816 -7.169 1.00 75.62 313 PRO A C 1
ATOM 2306 O O . PRO A 1 313 ? -31.276 15.126 -8.144 1.00 75.62 313 PRO A O 1
ATOM 2309 N N . HIS A 1 314 ? -31.633 15.749 -6.015 1.00 62.97 314 HIS A N 1
ATOM 2310 C CA . HIS A 1 314 ? -32.857 15.000 -5.865 1.00 62.97 314 HIS A CA 1
ATOM 2311 C C . HIS A 1 314 ? -33.801 15.660 -6.857 1.00 62.97 314 HIS A C 1
ATOM 2313 O O . HIS A 1 314 ? -34.066 16.856 -6.733 1.00 62.97 314 HIS A O 1
ATOM 2319 N N . VAL A 1 315 ? -34.217 14.921 -7.891 1.00 61.47 315 VAL A N 1
ATOM 2320 C CA . VAL A 1 315 ? -35.264 15.385 -8.801 1.00 61.47 315 VAL A CA 1
ATOM 2321 C C . VAL A 1 315 ? -36.383 15.824 -7.879 1.00 61.47 315 VAL A C 1
ATOM 2323 O O . VAL A 1 315 ? -36.824 15.019 -7.052 1.00 61.47 315 VAL A O 1
ATOM 2326 N N . ALA A 1 316 ? -36.696 17.117 -7.921 1.00 56.50 316 ALA A N 1
ATOM 2327 C CA . ALA A 1 316 ? -37.647 17.766 -7.044 1.00 56.50 316 ALA A CA 1
ATOM 2328 C C . ALA A 1 316 ? -39.018 17.134 -7.292 1.00 56.50 316 ALA A C 1
ATOM 2330 O O . ALA A 1 316 ? -39.829 17.632 -8.060 1.00 56.50 316 ALA A O 1
ATOM 2331 N N . SER A 1 317 ? -39.257 15.976 -6.686 1.00 53.16 317 SER A N 1
ATOM 2332 C CA . SER A 1 317 ? -40.584 15.423 -6.540 1.00 53.16 317 SER A CA 1
ATOM 2333 C C . SER A 1 317 ? -41.215 16.251 -5.440 1.00 53.16 317 SER A C 1
ATOM 2335 O O . SER A 1 317 ? -41.124 15.939 -4.254 1.00 53.16 317 SER A O 1
ATOM 2337 N N . GLU A 1 318 ? -41.763 17.380 -5.873 1.00 55.44 318 GLU A N 1
ATOM 2338 C CA . GLU A 1 318 ? -42.691 18.211 -5.135 1.00 55.44 318 GLU A CA 1
ATOM 2339 C C . GLU A 1 318 ? -43.668 17.319 -4.356 1.00 55.44 318 GLU A C 1
ATOM 2341 O O . GLU A 1 318 ? -44.226 16.375 -4.916 1.00 55.44 318 GLU A O 1
ATOM 2346 N N . ARG A 1 319 ? -43.895 17.669 -3.083 1.00 56.16 319 ARG A N 1
ATOM 2347 C CA . ARG A 1 319 ? -44.792 17.040 -2.087 1.00 56.16 319 ARG A CA 1
ATOM 2348 C C . ARG A 1 319 ? -44.107 16.121 -1.076 1.00 56.16 319 ARG A C 1
ATOM 2350 O O . ARG A 1 319 ? -44.315 14.915 -1.068 1.00 56.16 319 ARG A O 1
ATOM 2357 N N . ALA A 1 320 ? -43.466 16.741 -0.092 1.00 47.62 320 ALA A N 1
ATOM 2358 C CA . ALA A 1 320 ? -43.772 16.430 1.304 1.00 47.62 320 ALA A CA 1
ATOM 2359 C C . ALA A 1 320 ? -43.364 17.611 2.189 1.00 47.62 320 ALA A C 1
ATOM 2361 O O . ALA A 1 320 ? -42.218 17.768 2.595 1.00 47.62 320 ALA A O 1
ATOM 2362 N N . VAL A 1 321 ? -44.352 18.457 2.458 1.00 54.09 321 VAL A N 1
ATOM 2363 C CA . VAL A 1 321 ? -44.366 19.376 3.591 1.00 54.09 321 VAL A CA 1
ATOM 2364 C C . VAL A 1 321 ? -44.260 18.531 4.859 1.00 54.09 321 VAL A C 1
ATOM 2366 O O . VAL A 1 321 ? -45.186 17.785 5.157 1.00 54.09 321 VAL A O 1
ATOM 2369 N N . GLN A 1 322 ? -43.162 18.645 5.602 1.00 46.22 322 GLN A N 1
ATOM 2370 C CA . GLN A 1 322 ? -43.151 18.350 7.035 1.00 46.22 322 GLN A CA 1
ATOM 2371 C C . GLN A 1 322 ? -42.073 19.190 7.720 1.00 46.22 322 GLN A C 1
ATOM 2373 O O . GLN A 1 322 ? -40.942 18.784 7.965 1.00 46.22 322 GLN A O 1
ATOM 2378 N N . SER A 1 323 ? -42.471 20.424 8.005 1.00 49.38 323 SER A N 1
ATOM 2379 C CA . SER A 1 323 ? -41.890 21.302 9.009 1.00 49.38 323 SER A CA 1
ATOM 2380 C C . SER A 1 323 ? -42.068 20.681 10.400 1.00 49.38 323 SER A C 1
ATOM 2382 O O . SER A 1 323 ? -43.017 20.994 11.113 1.00 49.38 323 SER A O 1
ATOM 2384 N N . GLY A 1 324 ? -41.169 19.768 10.766 1.00 49.81 324 GLY A N 1
ATOM 2385 C CA . GLY A 1 324 ? -40.979 19.295 12.135 1.00 49.81 324 GLY A CA 1
ATOM 2386 C C . GLY A 1 324 ? -39.664 19.840 12.676 1.00 49.81 324 GLY A C 1
ATOM 2387 O O . GLY A 1 324 ? -38.607 19.279 12.401 1.00 49.81 324 GLY A O 1
ATOM 2388 N N . SER A 1 325 ? -39.712 20.953 13.410 1.00 57.53 325 SER A N 1
ATOM 2389 C CA . SER A 1 325 ? -38.575 21.390 14.214 1.00 57.53 325 SER A CA 1
ATOM 2390 C C . SER A 1 325 ? -38.456 20.481 15.439 1.00 57.53 325 SER A C 1
ATOM 2392 O O . SER A 1 325 ? -39.441 20.211 16.122 1.00 57.53 325 SER A O 1
ATOM 2394 N N . GLY A 1 326 ? -37.241 20.018 15.723 1.00 53.81 326 GLY A N 1
ATOM 2395 C CA . GLY A 1 326 ? -36.922 19.384 17.000 1.00 53.81 326 GLY A CA 1
ATOM 2396 C C . GLY A 1 326 ? -36.886 17.859 16.977 1.00 53.81 326 GLY A C 1
ATOM 2397 O O . GLY A 1 326 ? -37.745 17.197 17.539 1.00 53.81 326 GLY A O 1
ATOM 2398 N N . SER A 1 327 ? -35.820 17.298 16.418 1.00 47.09 327 SER A N 1
ATOM 2399 C CA . SER A 1 327 ? -34.810 16.608 17.229 1.00 47.09 327 SER A CA 1
ATOM 2400 C C . SER A 1 327 ? -33.642 16.267 16.310 1.00 47.09 327 SER A C 1
ATOM 2402 O O . SER A 1 327 ? -33.869 15.696 15.247 1.00 47.09 327 SER A O 1
ATOM 2404 N N . ASP A 1 328 ? -32.419 16.601 16.720 1.00 52.69 328 ASP A N 1
ATOM 2405 C CA . ASP A 1 328 ? -31.128 16.237 16.095 1.00 52.69 328 ASP A CA 1
ATOM 2406 C C . ASP A 1 328 ? -30.864 14.708 16.099 1.00 52.69 328 ASP A C 1
ATOM 2408 O O . ASP A 1 328 ? -29.732 14.233 16.179 1.00 52.69 328 ASP A O 1
ATOM 2412 N N . ASN A 1 329 ? -31.927 13.903 16.067 1.00 50.41 329 ASN A N 1
ATOM 2413 C CA . ASN A 1 329 ? -31.885 12.466 16.243 1.00 50.41 329 ASN A CA 1
ATOM 2414 C C . ASN A 1 329 ? -31.494 11.785 14.936 1.00 50.41 329 ASN A C 1
ATOM 2416 O O . ASN A 1 329 ? -32.313 11.592 14.041 1.00 50.41 329 ASN A O 1
ATOM 2420 N N . ASP A 1 330 ? -30.227 11.385 14.898 1.00 61.25 330 ASP A N 1
ATOM 2421 C CA . ASP A 1 330 ? -29.799 10.085 14.381 1.00 61.25 330 ASP A CA 1
ATOM 2422 C C . ASP A 1 330 ? -30.296 9.771 12.961 1.00 61.25 330 ASP A C 1
ATOM 2424 O O . ASP A 1 330 ? -30.816 8.692 12.677 1.00 61.25 330 ASP A O 1
ATOM 2428 N N . SER A 1 331 ? -30.157 10.734 12.043 1.00 73.56 331 SER A N 1
ATOM 2429 C CA . SER A 1 331 ? -30.375 10.459 10.625 1.00 73.56 331 SER A CA 1
ATOM 2430 C C . SER A 1 331 ? -29.398 9.365 10.196 1.00 73.56 331 SER A C 1
ATOM 2432 O O . SER A 1 331 ? -28.181 9.563 10.295 1.00 73.56 331 SER A O 1
ATOM 2434 N N . ASP A 1 332 ? -29.928 8.232 9.730 1.00 83.19 332 ASP A N 1
ATOM 2435 C CA . ASP A 1 332 ? -29.122 7.104 9.268 1.00 83.19 332 ASP A CA 1
ATOM 2436 C C . ASP A 1 332 ? -28.023 7.600 8.310 1.00 83.19 332 ASP A C 1
ATOM 2438 O O . ASP A 1 332 ? -28.321 8.279 7.318 1.00 83.19 332 ASP A O 1
ATOM 2442 N N . PRO A 1 333 ? -26.738 7.322 8.601 1.00 87.88 333 PRO A N 1
ATOM 2443 C CA . PRO A 1 333 ? -25.642 7.873 7.822 1.00 87.88 333 PRO A CA 1
ATOM 2444 C C . PRO A 1 333 ? -25.688 7.332 6.394 1.00 87.88 333 PRO A C 1
ATOM 2446 O O . PRO A 1 333 ? -25.797 6.126 6.179 1.00 87.88 333 PRO A O 1
ATOM 2449 N N . VAL A 1 334 ? -25.549 8.220 5.408 1.00 91.44 334 VAL A N 1
ATOM 2450 C CA . VAL A 1 334 ? -25.525 7.837 3.992 1.00 91.44 334 VAL A CA 1
ATOM 2451 C C . VAL A 1 334 ? -24.233 7.062 3.694 1.00 91.44 334 VAL A C 1
ATOM 2453 O O . VAL A 1 334 ? -23.147 7.633 3.830 1.00 91.44 334 VAL A O 1
ATOM 2456 N N . PRO A 1 335 ? -24.309 5.788 3.266 1.00 94.88 335 PRO A N 1
ATOM 2457 C CA . PRO A 1 335 ? -23.128 5.007 2.920 1.00 94.88 335 PRO A CA 1
ATOM 2458 C C . PRO A 1 335 ? -22.393 5.590 1.708 1.00 94.88 335 PRO A C 1
ATOM 2460 O O . PRO A 1 335 ? -22.998 5.893 0.678 1.00 94.88 335 PRO A O 1
ATOM 2463 N N . ILE A 1 336 ? -21.072 5.696 1.814 1.00 96.12 336 ILE A N 1
ATOM 2464 C CA . ILE A 1 336 ? -20.167 6.220 0.792 1.00 96.12 336 ILE A CA 1
ATOM 2465 C C . ILE A 1 336 ? -19.384 5.068 0.165 1.00 96.12 336 ILE A C 1
ATOM 2467 O O . ILE A 1 336 ? -18.882 4.201 0.876 1.00 96.12 336 ILE A O 1
ATOM 2471 N N . VAL A 1 337 ? -19.246 5.058 -1.163 1.00 96.94 337 VAL A N 1
ATOM 2472 C CA . VAL A 1 337 ? -18.374 4.100 -1.860 1.00 96.94 337 VAL A CA 1
ATOM 2473 C C . VAL A 1 337 ? -16.914 4.444 -1.571 1.00 96.94 337 VAL A C 1
ATOM 2475 O O . VAL A 1 337 ? -16.500 5.588 -1.760 1.00 96.94 337 VAL A O 1
ATOM 2478 N N . LEU A 1 338 ? -16.133 3.458 -1.128 1.00 97.56 338 LEU A N 1
ATOM 24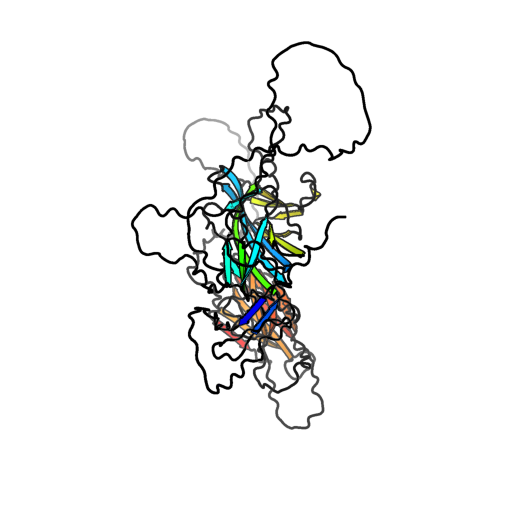79 C CA . LEU A 1 338 ? -14.704 3.645 -0.898 1.00 97.56 338 LEU A CA 1
ATOM 2480 C C . LEU A 1 338 ? -13.989 4.008 -2.206 1.00 97.56 338 LEU A C 1
ATOM 2482 O O . LEU A 1 338 ? -14.262 3.381 -3.235 1.00 97.56 338 LEU A O 1
ATOM 2486 N N . PRO A 1 339 ? -13.073 4.990 -2.184 1.00 97.56 339 PRO A N 1
ATOM 2487 C CA . PRO A 1 339 ? -12.248 5.271 -3.340 1.00 97.56 339 PRO A CA 1
ATOM 2488 C C . PRO A 1 339 ? -11.315 4.086 -3.610 1.00 97.56 339 PRO A C 1
ATOM 2490 O O . PRO A 1 339 ? -10.940 3.359 -2.689 1.00 97.56 339 PRO A O 1
ATOM 2493 N N . ARG A 1 340 ? -10.943 3.894 -4.873 1.00 96.88 340 ARG A N 1
ATOM 2494 C CA . ARG A 1 340 ? -10.093 2.792 -5.327 1.00 96.88 340 ARG A CA 1
ATOM 2495 C C . ARG A 1 340 ? -9.028 3.317 -6.277 1.00 96.88 340 ARG A C 1
ATOM 2497 O O . ARG A 1 340 ? -9.349 4.031 -7.221 1.00 96.88 340 ARG A O 1
ATOM 2504 N N . PHE A 1 341 ? -7.776 2.935 -6.049 1.00 97.88 341 PHE A N 1
ATOM 2505 C CA . PHE A 1 341 ? -6.732 3.135 -7.048 1.00 97.88 341 PHE A CA 1
ATOM 2506 C C . PHE A 1 341 ? -6.866 2.115 -8.178 1.00 97.88 341 PHE A C 1
ATOM 2508 O O . PHE A 1 341 ? -7.125 0.940 -7.914 1.00 97.88 341 PHE A O 1
ATOM 2515 N N . SER A 1 342 ? -6.668 2.572 -9.413 1.00 97.25 342 SER A N 1
ATOM 2516 C CA . SER A 1 342 ? -6.661 1.737 -10.612 1.00 97.25 342 SER A CA 1
ATOM 2517 C C . SER A 1 342 ? -5.481 2.087 -11.512 1.00 97.25 342 SER A C 1
ATOM 2519 O O . SER A 1 342 ? -5.108 3.255 -11.650 1.00 97.25 342 SER A O 1
ATOM 2521 N N . VAL A 1 343 ? -4.876 1.062 -12.113 1.00 97.50 343 VAL A N 1
ATOM 2522 C CA . VAL A 1 343 ? -3.797 1.227 -13.091 1.00 97.50 343 VAL A CA 1
ATOM 2523 C C . VAL A 1 343 ? -4.423 1.329 -14.475 1.00 97.50 343 VAL A C 1
ATOM 2525 O O . VAL A 1 343 ? -4.924 0.344 -15.010 1.00 97.50 343 VAL A O 1
ATOM 2528 N N . LEU A 1 344 ? -4.358 2.518 -15.075 1.00 95.50 344 LEU A N 1
ATOM 2529 C CA . LEU A 1 344 ? -5.146 2.850 -16.269 1.00 95.50 344 LEU A CA 1
ATOM 2530 C C . LEU A 1 344 ? -4.752 2.041 -17.514 1.00 95.50 344 LEU A C 1
ATOM 2532 O O . LEU A 1 344 ? -5.548 1.901 -18.437 1.00 95.50 344 LEU A O 1
ATOM 2536 N N . ALA A 1 345 ? -3.526 1.519 -17.544 1.00 93.69 345 ALA A N 1
ATOM 2537 C CA . ALA A 1 345 ? -2.980 0.742 -18.655 1.00 93.69 345 ALA A CA 1
ATOM 2538 C C . ALA A 1 345 ? -2.946 -0.778 -18.389 1.00 93.69 345 ALA A C 1
ATOM 2540 O O . ALA A 1 345 ? -2.186 -1.492 -19.046 1.00 93.69 345 ALA A O 1
ATOM 2541 N N . ALA A 1 346 ? -3.697 -1.266 -17.393 1.00 96.81 346 ALA A N 1
ATOM 2542 C CA . ALA A 1 346 ? -3.738 -2.683 -17.046 1.00 96.81 346 ALA A CA 1
ATOM 2543 C C . ALA A 1 346 ? -4.832 -3.448 -17.809 1.00 96.81 346 ALA A C 1
ATOM 2545 O O . ALA A 1 346 ? -5.995 -3.055 -17.775 1.00 96.81 346 ALA A O 1
ATOM 2546 N N . ASP A 1 347 ? -4.485 -4.589 -18.416 1.00 96.69 347 ASP A N 1
ATOM 2547 C CA . ASP A 1 347 ? -5.466 -5.466 -19.082 1.00 96.69 347 ASP A CA 1
ATOM 2548 C C . ASP A 1 347 ? -6.378 -6.168 -18.060 1.00 96.69 347 ASP A C 1
ATOM 2550 O O . ASP A 1 347 ? -7.552 -6.437 -18.313 1.00 96.69 347 ASP A O 1
ATOM 2554 N N . SER A 1 348 ? -5.821 -6.488 -16.890 1.00 97.12 348 SER A N 1
ATOM 2555 C CA . SER A 1 348 ? -6.535 -7.105 -15.776 1.00 97.12 348 SER A CA 1
ATOM 2556 C C . SER A 1 348 ? -6.081 -6.507 -14.448 1.00 97.12 348 SER A C 1
ATOM 2558 O O . SER A 1 348 ? -4.886 -6.326 -14.205 1.00 97.12 348 SER A O 1
ATOM 2560 N N . GLU A 1 349 ? -7.036 -6.201 -13.571 1.00 96.50 349 GLU A N 1
ATOM 2561 C CA . GLU A 1 349 ? -6.763 -5.604 -12.266 1.00 96.50 349 GLU A CA 1
ATOM 2562 C C . GLU A 1 349 ? -7.555 -6.313 -11.166 1.00 96.50 349 GLU A C 1
ATOM 2564 O O . GLU A 1 349 ? -8.768 -6.494 -11.261 1.00 96.50 349 GLU A O 1
ATOM 2569 N N . THR A 1 350 ? -6.870 -6.692 -10.090 1.00 96.81 350 THR A N 1
ATOM 2570 C CA . THR A 1 350 ? -7.493 -7.215 -8.870 1.00 96.81 350 THR A CA 1
ATOM 2571 C C . THR A 1 350 ? -6.981 -6.438 -7.671 1.00 96.81 350 THR A C 1
ATOM 2573 O O . THR A 1 350 ? -5.792 -6.508 -7.376 1.00 96.81 350 THR A O 1
ATOM 2576 N N . THR A 1 351 ? -7.866 -5.751 -6.950 1.00 97.06 351 THR A N 1
ATOM 2577 C CA . THR A 1 351 ? -7.483 -4.915 -5.804 1.00 97.06 351 THR A CA 1
ATOM 2578 C C . THR A 1 351 ? -8.210 -5.371 -4.549 1.00 97.06 351 THR A C 1
ATOM 2580 O O . THR A 1 351 ? -9.431 -5.302 -4.499 1.00 97.06 351 THR A O 1
ATOM 2583 N N . SER A 1 352 ? -7.481 -5.831 -3.531 1.00 96.44 352 SER A N 1
ATOM 2584 C CA . SER A 1 352 ? -8.067 -6.177 -2.228 1.00 96.44 352 SER A CA 1
ATOM 2585 C C . SER A 1 352 ? -8.044 -4.968 -1.296 1.00 96.44 352 SER A C 1
ATOM 2587 O O . SER A 1 352 ? -7.025 -4.286 -1.223 1.00 96.44 352 SER A O 1
ATOM 2589 N N . THR A 1 353 ? -9.137 -4.696 -0.579 1.00 97.69 353 THR A N 1
ATOM 2590 C CA . THR A 1 353 ? -9.231 -3.518 0.300 1.00 97.69 353 THR A CA 1
ATOM 2591 C C . THR A 1 353 ? -9.338 -3.925 1.767 1.00 97.69 353 THR A C 1
ATOM 2593 O O . THR A 1 353 ? -10.192 -4.731 2.124 1.00 97.69 353 THR A O 1
ATOM 2596 N N . ILE A 1 354 ? -8.513 -3.354 2.639 1.00 97.81 354 ILE A N 1
ATOM 2597 C CA . ILE A 1 354 ? -8.566 -3.506 4.095 1.00 97.81 354 ILE A CA 1
ATOM 2598 C C . ILE A 1 354 ? -9.088 -2.202 4.690 1.00 97.81 354 ILE A C 1
ATOM 2600 O O . ILE A 1 354 ? -8.511 -1.139 4.490 1.00 97.81 354 ILE A O 1
ATOM 2604 N N . ILE A 1 355 ? -10.177 -2.284 5.444 1.00 98.31 355 ILE A N 1
ATOM 2605 C CA . ILE A 1 355 ? -10.813 -1.139 6.093 1.00 98.31 355 ILE A CA 1
ATOM 2606 C C . ILE A 1 355 ? -10.464 -1.195 7.577 1.00 98.31 355 ILE A C 1
ATOM 2608 O O . ILE A 1 355 ? -10.737 -2.206 8.224 1.00 98.31 355 ILE A O 1
ATOM 2612 N N . ARG A 1 356 ? -9.886 -0.118 8.114 1.00 98.06 356 ARG A N 1
ATOM 2613 C CA . ARG A 1 356 ? -9.555 0.049 9.537 1.00 98.06 356 ARG A CA 1
ATOM 2614 C C . ARG A 1 356 ? -10.358 1.211 10.113 1.00 98.06 356 ARG A C 1
ATOM 2616 O O . ARG A 1 356 ? -10.448 2.265 9.486 1.00 98.06 356 ARG A O 1
ATOM 2623 N N . ASN A 1 357 ? -10.936 1.032 11.296 1.00 98.00 357 ASN A N 1
ATOM 2624 C CA . ASN A 1 357 ? -11.535 2.130 12.049 1.00 98.00 357 ASN A CA 1
ATOM 2625 C C . ASN A 1 357 ? -10.514 2.675 13.052 1.00 98.00 357 ASN A C 1
ATOM 2627 O O . ASN A 1 357 ? -10.248 2.040 14.067 1.00 98.00 357 ASN A O 1
ATOM 2631 N N . GLU A 1 358 ? -9.970 3.854 12.782 1.00 97.25 358 GLU A N 1
ATOM 2632 C CA . GLU A 1 358 ? -9.067 4.568 13.692 1.00 97.25 358 GLU A CA 1
ATOM 2633 C C . GLU A 1 358 ? -9.757 5.779 14.342 1.00 97.25 358 GLU A C 1
ATOM 2635 O O . GLU A 1 358 ? -9.125 6.565 15.044 1.00 97.25 358 GLU A O 1
ATOM 2640 N N . SER A 1 359 ? -11.070 5.930 14.147 1.00 96.62 359 SER A N 1
ATOM 2641 C CA . SER A 1 359 ? -11.832 7.026 14.727 1.00 96.62 359 SER A CA 1
ATOM 2642 C C . SER A 1 359 ? -12.068 6.816 16.223 1.00 96.62 359 SER A C 1
ATOM 2644 O O . SER A 1 359 ? -12.492 5.749 16.670 1.00 96.62 359 SER A O 1
ATOM 2646 N N . GLU A 1 360 ? -11.834 7.861 17.019 1.00 93.56 360 GLU A N 1
ATOM 2647 C CA . GLU A 1 360 ? -12.014 7.805 18.476 1.00 93.56 360 GLU A CA 1
ATOM 2648 C C . GLU A 1 360 ? -13.469 7.958 18.938 1.00 93.56 360 GLU A C 1
ATOM 2650 O O . GLU A 1 360 ? -13.793 7.667 20.093 1.00 93.56 360 GLU A O 1
ATOM 2655 N N . SER A 1 361 ? -14.337 8.489 18.079 1.00 93.62 361 SER A N 1
ATOM 2656 C CA . SER A 1 361 ? -15.700 8.906 18.432 1.00 93.62 361 SER A CA 1
ATOM 2657 C C . SER A 1 361 ? -16.768 8.327 17.508 1.00 93.62 361 SER A C 1
ATOM 2659 O O . SER A 1 361 ? -17.922 8.751 17.566 1.00 93.62 361 SER A O 1
ATOM 2661 N N . ALA A 1 362 ? -16.418 7.352 16.666 1.00 95.19 362 ALA A N 1
ATOM 2662 C CA . ALA A 1 362 ? -17.345 6.783 15.703 1.00 95.19 362 ALA A CA 1
ATOM 2663 C C . ALA A 1 362 ? -17.126 5.285 15.451 1.00 95.19 362 ALA A C 1
ATOM 2665 O O . ALA A 1 362 ? -16.015 4.761 15.545 1.00 95.19 362 ALA A O 1
ATOM 2666 N N . THR A 1 363 ? -18.210 4.598 15.099 1.00 96.62 363 THR A N 1
ATOM 2667 C CA . THR A 1 363 ? -18.181 3.242 14.548 1.00 96.62 363 THR A CA 1
ATOM 2668 C C . THR A 1 363 ? -18.306 3.300 13.033 1.00 96.62 363 THR A C 1
ATOM 2670 O O . THR A 1 363 ? -19.020 4.140 12.478 1.00 96.62 363 THR A O 1
ATOM 2673 N N . VAL A 1 364 ? -17.598 2.399 12.352 1.00 97.62 364 VAL A N 1
ATOM 2674 C CA . VAL A 1 364 ? -17.627 2.296 10.889 1.00 97.62 364 VAL A CA 1
ATOM 2675 C C . VAL A 1 364 ? -18.480 1.103 10.501 1.00 97.62 364 VAL A C 1
ATOM 2677 O O . VAL A 1 364 ? -18.137 -0.042 10.782 1.00 97.62 364 VAL A O 1
ATOM 2680 N N . GLU A 1 365 ? -19.589 1.355 9.827 1.00 97.12 365 GLU A N 1
ATOM 2681 C CA . GLU A 1 365 ? -20.414 0.312 9.233 1.00 97.12 365 GLU A CA 1
ATOM 2682 C C . GLU A 1 365 ? -19.910 0.005 7.833 1.00 97.12 365 GLU A C 1
ATOM 2684 O O . GLU A 1 365 ? -19.767 0.911 7.014 1.00 97.12 365 GLU A O 1
ATOM 2689 N N . VAL A 1 366 ? -19.649 -1.269 7.557 1.00 97.19 366 VAL A N 1
ATOM 2690 C CA . VAL A 1 366 ? -19.146 -1.733 6.267 1.00 97.19 366 VAL A CA 1
ATOM 2691 C C . VAL A 1 366 ? -20.249 -2.495 5.552 1.00 97.19 366 VAL A C 1
ATOM 2693 O O . VAL A 1 366 ? -20.800 -3.464 6.080 1.00 97.19 366 VAL A O 1
ATOM 2696 N N . TYR A 1 367 ? -20.532 -2.076 4.327 1.00 96.81 367 TYR A N 1
ATOM 2697 C CA . TYR A 1 367 ? -21.543 -2.654 3.455 1.00 96.81 367 TYR A CA 1
ATOM 2698 C C . TYR A 1 367 ? -20.897 -3.239 2.201 1.00 96.81 367 TYR A C 1
ATOM 2700 O O . TYR A 1 367 ? -19.847 -2.776 1.735 1.00 96.81 367 TYR A O 1
ATOM 2708 N N . ASN A 1 368 ? -21.564 -4.230 1.618 1.00 94.75 368 ASN A N 1
ATOM 2709 C CA . ASN A 1 368 ? -21.198 -4.739 0.303 1.00 94.75 368 ASN A CA 1
ATOM 2710 C C . ASN A 1 368 ? -21.373 -3.647 -0.767 1.00 94.75 368 ASN A C 1
ATOM 2712 O O . ASN A 1 368 ? -22.243 -2.778 -0.678 1.00 94.75 368 ASN A O 1
ATOM 2716 N N . ILE A 1 369 ? -20.527 -3.681 -1.799 1.00 93.50 369 ILE A N 1
ATOM 2717 C CA . ILE A 1 369 ? -20.592 -2.707 -2.898 1.00 93.50 369 ILE A CA 1
ATOM 2718 C C . ILE A 1 369 ? -21.857 -2.870 -3.752 1.00 93.50 369 ILE A C 1
ATOM 2720 O O . ILE A 1 369 ? -22.345 -1.894 -4.325 1.00 93.50 369 ILE A O 1
ATOM 2724 N N . SER A 1 370 ? -22.386 -4.091 -3.823 1.00 90.50 370 SER A N 1
ATOM 2725 C CA . SER A 1 370 ? -23.631 -4.470 -4.483 1.00 90.50 370 SER A CA 1
ATOM 2726 C C . SER A 1 370 ? -24.724 -4.725 -3.445 1.00 90.50 370 SER A C 1
ATOM 2728 O O . SER A 1 370 ? -24.444 -5.245 -2.366 1.00 90.50 370 SER A O 1
ATOM 2730 N N . GLY A 1 371 ? -25.968 -4.408 -3.799 1.00 88.12 371 GLY A N 1
ATOM 2731 C CA . GLY A 1 371 ? -27.137 -4.595 -2.939 1.00 88.12 371 GLY A CA 1
ATOM 2732 C C . GLY A 1 371 ? -27.852 -3.287 -2.598 1.00 88.12 371 GLY A C 1
ATOM 2733 O O . GLY A 1 371 ? -27.305 -2.187 -2.772 1.00 88.12 371 GLY A O 1
ATOM 2734 N N . ASP A 1 372 ? -29.099 -3.429 -2.152 1.00 86.94 372 ASP A N 1
ATOM 2735 C CA . ASP A 1 372 ? -29.918 -2.323 -1.661 1.00 86.94 372 ASP A CA 1
ATOM 2736 C C . ASP A 1 372 ? -29.481 -1.941 -0.243 1.00 86.94 372 ASP A C 1
ATOM 2738 O O . ASP A 1 372 ? -29.416 -2.780 0.648 1.00 86.94 372 ASP A O 1
ATOM 2742 N N . LEU A 1 373 ? -29.210 -0.656 -0.025 1.00 86.31 373 LEU A N 1
ATOM 2743 C CA . LEU A 1 373 ? -28.803 -0.122 1.276 1.00 86.31 373 LEU A CA 1
ATOM 2744 C C . LEU A 1 373 ? -29.887 -0.279 2.349 1.00 86.31 373 LEU A C 1
ATOM 2746 O O . LEU A 1 373 ? -29.584 -0.208 3.535 1.00 86.31 373 LEU A O 1
ATOM 2750 N N . ARG A 1 374 ? -31.145 -0.464 1.935 1.00 85.25 374 ARG A N 1
ATOM 2751 C CA . ARG A 1 374 ? -32.275 -0.699 2.842 1.00 85.25 374 ARG A CA 1
ATOM 2752 C C . ARG A 1 374 ? -32.306 -2.119 3.394 1.00 85.25 374 ARG A C 1
ATOM 2754 O O . ARG A 1 374 ? -32.953 -2.358 4.410 1.00 85.25 374 ARG A O 1
ATOM 2761 N N . ASP A 1 375 ? -31.639 -3.054 2.728 1.00 88.62 375 ASP A N 1
ATOM 2762 C CA . ASP A 1 375 ? -31.591 -4.438 3.166 1.00 88.62 375 ASP A CA 1
ATOM 2763 C C . ASP A 1 375 ? -30.481 -4.618 4.207 1.00 88.62 375 ASP A C 1
ATOM 2765 O O . ASP A 1 375 ? -29.292 -4.436 3.923 1.00 88.62 375 ASP A O 1
ATOM 2769 N N . ALA A 1 376 ? -30.872 -5.017 5.418 1.00 81.38 376 ALA A N 1
ATOM 2770 C CA . ALA A 1 376 ? -29.960 -5.295 6.520 1.00 81.38 376 ALA A CA 1
ATOM 2771 C C . ALA A 1 376 ? -28.916 -6.372 6.169 1.00 81.38 376 ALA A C 1
ATOM 2773 O O . ALA A 1 376 ? -27.829 -6.356 6.744 1.00 81.38 376 ALA A O 1
ATOM 2774 N N . GLN A 1 377 ? -29.194 -7.263 5.205 1.00 86.12 377 GLN A N 1
ATOM 2775 C CA . GLN A 1 377 ? -28.232 -8.270 4.740 1.00 86.12 377 GLN A CA 1
ATOM 2776 C C . GLN A 1 377 ? -27.048 -7.675 3.967 1.00 86.12 377 GLN A C 1
ATOM 2778 O O . GLN A 1 377 ? -26.003 -8.316 3.844 1.00 86.12 377 GLN A O 1
ATOM 2783 N N . THR A 1 378 ? -27.161 -6.442 3.463 1.00 88.88 378 THR A N 1
ATOM 2784 C CA . THR A 1 378 ? -26.041 -5.768 2.786 1.00 88.88 378 THR A CA 1
ATOM 2785 C C . THR A 1 378 ? -25.004 -5.215 3.755 1.00 88.88 378 THR A C 1
ATOM 2787 O O . THR A 1 378 ? -23.857 -4.980 3.355 1.00 88.88 378 THR A O 1
ATOM 2790 N N . ARG A 1 379 ? -25.377 -5.040 5.031 1.00 91.31 379 ARG A N 1
ATOM 2791 C CA . ARG A 1 379 ? -24.471 -4.646 6.109 1.00 91.31 379 ARG A CA 1
ATOM 2792 C C . ARG A 1 379 ? -23.640 -5.855 6.511 1.00 91.31 379 ARG A C 1
ATOM 2794 O O . ARG A 1 379 ? -24.121 -6.785 7.150 1.00 91.31 379 ARG A O 1
ATOM 2801 N N . ARG A 1 380 ? -22.365 -5.827 6.144 1.00 92.31 380 ARG A N 1
ATOM 2802 C CA . ARG A 1 380 ? -21.452 -6.945 6.365 1.00 92.31 380 ARG A CA 1
ATOM 2803 C C . ARG A 1 380 ? -20.930 -6.984 7.793 1.00 92.31 380 ARG A C 1
ATOM 2805 O O . ARG A 1 380 ? -20.841 -8.054 8.383 1.00 92.31 380 ARG A O 1
ATOM 2812 N N . THR A 1 381 ? -20.513 -5.839 8.328 1.00 96.00 381 THR A N 1
ATOM 2813 C CA . THR A 1 381 ? -19.946 -5.761 9.680 1.00 96.00 381 THR A CA 1
ATOM 2814 C C . THR A 1 381 ? -19.940 -4.330 10.213 1.00 96.00 381 THR A C 1
ATOM 2816 O O . THR A 1 381 ? -20.116 -3.367 9.464 1.00 96.00 381 THR A O 1
ATOM 2819 N N . VAL A 1 382 ? -19.726 -4.199 11.519 1.00 96.75 382 VAL A N 1
ATOM 2820 C CA . VAL A 1 382 ? -19.562 -2.932 12.232 1.00 96.75 382 VAL A CA 1
ATOM 2821 C C . VAL A 1 382 ? -18.208 -2.957 12.912 1.00 96.75 382 VAL A C 1
ATOM 2823 O O . VAL A 1 382 ? -17.955 -3.789 13.782 1.00 96.75 382 VAL A O 1
ATOM 2826 N N . LEU A 1 383 ? -17.334 -2.042 12.521 1.00 97.00 383 LEU A N 1
ATOM 2827 C CA . LEU A 1 383 ? -16.006 -1.917 13.093 1.00 97.00 383 LEU A CA 1
ATOM 2828 C C . LEU A 1 383 ? -16.061 -0.968 14.286 1.00 97.00 383 LEU A C 1
ATOM 2830 O O . LEU A 1 383 ? -16.335 0.229 14.147 1.00 97.00 383 LEU A O 1
ATOM 2834 N N . GLN A 1 384 ? -15.764 -1.515 15.460 1.00 96.75 384 GLN A N 1
ATOM 2835 C CA . GLN A 1 384 ? -15.433 -0.733 16.649 1.00 96.75 384 GLN A CA 1
ATOM 2836 C C . GLN A 1 384 ? -14.072 -0.044 16.471 1.00 96.75 384 GLN A C 1
ATOM 2838 O O . GLN A 1 384 ? -13.366 -0.319 15.498 1.00 96.75 384 GLN A O 1
ATOM 2843 N N . ARG A 1 385 ? -13.706 0.858 17.389 1.00 94.75 385 ARG A N 1
ATOM 2844 C CA . ARG A 1 385 ? -12.377 1.493 17.411 1.00 94.75 385 ARG A CA 1
ATOM 2845 C C . ARG A 1 385 ? -11.277 0.427 17.316 1.00 94.75 385 ARG A C 1
ATOM 2847 O O . ARG A 1 385 ? -11.371 -0.609 17.969 1.00 94.75 385 ARG A O 1
ATOM 2854 N N . SER A 1 386 ? -10.274 0.679 16.480 1.00 92.06 386 SER A N 1
ATOM 2855 C CA . SER A 1 386 ? -9.172 -0.235 16.136 1.00 92.06 386 SER A CA 1
ATOM 2856 C C . SER A 1 386 ? -9.593 -1.527 15.418 1.00 92.06 386 SER A C 1
ATOM 2858 O O . SER A 1 386 ? -8.751 -2.358 15.085 1.00 92.06 386 SER A O 1
ATOM 2860 N N . GLY A 1 387 ? -10.884 -1.706 15.125 1.00 93.75 387 GLY A N 1
ATOM 2861 C CA . GLY A 1 387 ? -11.393 -2.838 14.361 1.00 93.75 387 GLY A CA 1
ATOM 2862 C C . GLY A 1 387 ? -11.000 -2.757 12.887 1.00 93.75 387 GLY A C 1
ATOM 2863 O O . GLY A 1 387 ? -10.913 -1.672 12.306 1.00 93.75 387 GLY A O 1
ATOM 2864 N N . MET A 1 388 ? -10.812 -3.919 12.259 1.00 97.06 388 MET A N 1
ATOM 2865 C CA . MET A 1 388 ? -10.522 -4.013 10.829 1.00 97.06 388 MET A CA 1
ATOM 2866 C C . MET A 1 388 ? -11.327 -5.111 10.135 1.00 97.06 388 MET A C 1
ATOM 2868 O O . MET A 1 388 ? -11.708 -6.109 10.745 1.00 97.06 388 MET A O 1
ATOM 2872 N N . THR A 1 389 ? -11.570 -4.943 8.838 1.00 97.31 389 THR A N 1
ATOM 2873 C CA . THR A 1 389 ? -12.141 -5.988 7.982 1.00 97.31 389 THR A CA 1
ATOM 2874 C C . THR A 1 389 ? -11.599 -5.897 6.564 1.00 97.31 389 THR A C 1
ATOM 2876 O O . THR A 1 389 ? -11.223 -4.824 6.096 1.00 97.31 389 THR A O 1
ATOM 2879 N N . ARG A 1 390 ? -11.583 -7.027 5.856 1.00 96.44 390 ARG A N 1
ATOM 2880 C CA . ARG A 1 390 ? -11.171 -7.091 4.453 1.00 96.44 390 ARG A CA 1
ATOM 2881 C C . ARG A 1 390 ? -12.394 -7.052 3.547 1.00 96.44 390 ARG A C 1
ATOM 2883 O O . ARG A 1 390 ? -13.205 -7.980 3.576 1.00 96.44 390 ARG A O 1
ATOM 2890 N N . SER A 1 391 ? -12.522 -6.011 2.733 1.00 93.62 391 SER A N 1
ATOM 2891 C CA . SER A 1 391 ? -13.497 -5.944 1.644 1.00 93.62 391 SER A CA 1
ATOM 2892 C C . SER A 1 391 ? -13.053 -6.790 0.450 1.00 93.62 391 SER A C 1
ATOM 2894 O O . SER A 1 391 ? -11.860 -7.023 0.252 1.00 93.62 391 SER A O 1
ATOM 2896 N N . GLY A 1 392 ? -14.022 -7.286 -0.321 1.00 88.31 392 GLY A N 1
ATOM 2897 C CA . GLY A 1 392 ? -13.748 -8.041 -1.545 1.00 88.31 392 GLY A CA 1
ATOM 2898 C C . GLY A 1 392 ? -13.087 -7.186 -2.632 1.00 88.31 392 GLY A C 1
ATOM 2899 O O . GLY A 1 392 ? -12.855 -5.991 -2.449 1.00 88.31 392 GLY A O 1
ATOM 2900 N N . ASN A 1 393 ? -12.822 -7.800 -3.787 1.00 90.75 393 ASN A N 1
ATOM 2901 C CA . ASN A 1 393 ? -12.089 -7.162 -4.890 1.00 90.75 393 ASN A CA 1
ATOM 2902 C C . ASN A 1 393 ? -12.820 -5.962 -5.519 1.00 90.75 393 ASN A C 1
ATOM 2904 O O . ASN A 1 393 ? -12.208 -5.106 -6.158 1.00 90.75 393 ASN A O 1
ATOM 2908 N N . ASP A 1 394 ? -14.136 -5.894 -5.336 1.00 89.06 394 ASP A N 1
ATOM 2909 C CA . ASP A 1 394 ? -14.973 -4.815 -5.857 1.00 89.06 394 ASP A CA 1
ATOM 2910 C C . ASP A 1 394 ? -15.011 -3.586 -4.926 1.00 89.06 394 ASP A C 1
ATOM 2912 O O . ASP A 1 394 ? -15.698 -2.603 -5.209 1.00 89.06 394 ASP A O 1
ATOM 2916 N N . GLY A 1 395 ? -14.273 -3.623 -3.813 1.00 91.25 395 GLY A N 1
ATOM 2917 C CA . GLY A 1 395 ? -14.286 -2.589 -2.785 1.00 91.25 395 GLY A CA 1
ATOM 2918 C C . GLY A 1 395 ? -15.453 -2.758 -1.813 1.00 91.25 395 GLY A C 1
ATOM 2919 O O . GLY A 1 395 ? -15.930 -3.867 -1.564 1.00 91.25 395 GLY A O 1
ATOM 2920 N N . GLY A 1 396 ? -15.888 -1.663 -1.197 1.00 94.88 396 GLY A N 1
ATOM 2921 C CA . GLY A 1 396 ? -16.970 -1.657 -0.212 1.00 94.88 396 GLY A CA 1
ATOM 2922 C C . GLY A 1 396 ? -17.604 -0.279 -0.087 1.00 94.88 396 GLY A C 1
ATOM 2923 O O . GLY A 1 396 ? -17.091 0.704 -0.628 1.00 94.88 396 GLY A O 1
ATOM 2924 N N . ARG A 1 397 ? -18.732 -0.202 0.621 1.00 96.88 397 ARG A N 1
ATOM 2925 C CA . ARG A 1 397 ? -19.304 1.077 1.060 1.00 96.88 397 ARG A CA 1
ATOM 2926 C C . ARG A 1 397 ? -19.137 1.198 2.566 1.00 96.88 397 ARG A C 1
ATOM 2928 O O . ARG A 1 397 ? -19.224 0.194 3.269 1.00 96.88 397 ARG A O 1
ATOM 2935 N N . ILE A 1 398 ? -18.915 2.409 3.056 1.00 97.56 398 ILE A N 1
ATOM 2936 C CA . ILE A 1 398 ? -18.801 2.676 4.488 1.00 97.56 398 ILE A CA 1
ATOM 2937 C C . ILE A 1 398 ? -19.760 3.772 4.927 1.00 97.56 398 ILE A C 1
ATOM 2939 O O . ILE A 1 398 ? -19.997 4.726 4.192 1.00 97.56 398 ILE A O 1
ATOM 2943 N N . ALA A 1 399 ? -20.285 3.655 6.139 1.00 96.94 399 ALA A N 1
ATOM 2944 C CA . ALA A 1 399 ? -21.024 4.719 6.801 1.00 96.94 399 ALA A CA 1
ATOM 2945 C C . ALA A 1 399 ? -20.444 4.934 8.201 1.00 96.94 399 ALA A C 1
ATOM 2947 O O . ALA A 1 399 ? -20.058 3.977 8.872 1.00 96.94 399 ALA A O 1
ATOM 2948 N N . LEU A 1 400 ? -20.349 6.189 8.631 1.00 96.06 400 LEU A N 1
ATOM 2949 C CA . LEU A 1 400 ? -19.745 6.549 9.911 1.00 96.06 400 LEU A CA 1
ATOM 2950 C C . LEU A 1 400 ? -20.839 6.997 10.886 1.00 96.06 400 LEU A C 1
ATOM 2952 O O . LEU A 1 400 ? -21.437 8.060 10.691 1.00 96.06 400 LEU A O 1
ATOM 2956 N N . ARG A 1 401 ? -21.090 6.200 11.932 1.00 95.25 401 ARG A N 1
ATOM 2957 C CA . ARG A 1 401 ? -22.024 6.540 13.019 1.00 95.25 401 ARG A CA 1
ATOM 2958 C C . ARG A 1 401 ? -21.251 7.128 14.187 1.00 95.25 401 ARG A C 1
ATOM 2960 O O . ARG A 1 401 ? -20.317 6.497 14.678 1.00 95.25 401 ARG A O 1
ATOM 2967 N N . SER A 1 402 ? -21.627 8.320 14.649 1.00 91.94 402 SER A N 1
ATOM 2968 C CA . SER A 1 402 ? -21.028 8.858 15.870 1.00 91.94 402 SER A CA 1
ATOM 2969 C C . SER A 1 402 ? -21.469 8.013 17.054 1.00 91.94 402 SER A C 1
ATOM 2971 O O . SER A 1 402 ? -22.659 7.764 17.241 1.00 91.94 402 SER A O 1
ATOM 2973 N N . VAL A 1 403 ? -20.520 7.609 17.886 1.00 89.69 403 VAL A N 1
ATOM 2974 C CA . VAL A 1 403 ? -20.846 7.046 19.188 1.00 89.69 403 VAL A CA 1
ATOM 2975 C C . VAL A 1 403 ? -21.144 8.233 20.083 1.00 89.69 403 VAL A C 1
ATOM 2977 O O . VAL A 1 403 ? -20.223 8.937 20.502 1.00 89.69 403 VAL A O 1
ATOM 2980 N N . SER A 1 404 ? -22.427 8.480 20.353 1.00 80.88 404 SER A N 1
ATOM 2981 C CA . SER A 1 404 ? -22.825 9.420 21.396 1.00 80.88 404 SER A CA 1
ATOM 2982 C C . SER A 1 404 ? -22.148 8.972 22.679 1.00 80.88 404 SER A C 1
ATOM 2984 O O . SER A 1 404 ? -22.527 7.963 23.278 1.00 80.88 404 SER A O 1
ATOM 2986 N N . ARG A 1 405 ? -21.091 9.687 23.081 1.00 73.25 405 ARG A N 1
ATOM 2987 C CA . ARG A 1 405 ? -20.526 9.528 24.413 1.00 73.25 405 ARG A CA 1
ATOM 2988 C C . ARG A 1 405 ? -21.675 9.892 25.329 1.00 73.25 405 ARG A C 1
ATOM 2990 O O . ARG A 1 405 ? -22.044 11.060 25.382 1.00 73.25 405 ARG A O 1
ATOM 2997 N N . LEU A 1 406 ? -22.277 8.884 25.960 1.00 68.31 406 LEU A N 1
ATOM 2998 C CA . LEU A 1 406 ? -23.164 9.075 27.093 1.00 68.31 406 LEU A CA 1
ATOM 2999 C C . LEU A 1 406 ? -22.353 9.915 28.068 1.00 68.31 406 LEU A C 1
ATOM 3001 O O . LEU A 1 406 ? -21.487 9.403 28.777 1.00 68.31 406 LEU A O 1
ATOM 3005 N N . THR A 1 407 ? -22.554 11.228 28.013 1.00 61.06 407 THR A N 1
ATOM 3006 C CA . THR A 1 407 ? -22.089 12.160 29.014 1.00 61.06 407 THR A CA 1
ATOM 3007 C C . THR A 1 407 ? -22.834 11.722 30.250 1.00 61.06 407 THR A C 1
ATOM 3009 O O . THR A 1 407 ? -23.981 12.102 30.466 1.00 61.06 407 THR A O 1
ATOM 3012 N N . VAL A 1 408 ? -22.214 10.813 31.011 1.00 71.38 408 VAL A N 1
ATOM 3013 C CA . VAL A 1 408 ? -22.661 10.472 32.353 1.00 71.38 408 VAL A CA 1
ATOM 3014 C C . VAL A 1 408 ? -22.820 11.827 33.013 1.00 71.38 408 VAL A C 1
ATOM 3016 O O . VAL A 1 408 ? -21.822 12.552 33.077 1.00 71.38 408 VAL A O 1
ATOM 3019 N N . PRO A 1 409 ? -24.048 12.232 33.383 1.00 58.91 409 PRO A N 1
ATOM 3020 C CA . PRO A 1 409 ? -24.252 13.536 33.966 1.00 58.91 409 PRO A CA 1
ATOM 3021 C C . PRO A 1 409 ? -23.363 13.556 35.198 1.00 58.91 409 PRO A C 1
ATOM 3023 O O . PRO A 1 409 ? -23.622 12.842 36.170 1.00 58.91 409 PRO A O 1
ATOM 3026 N N . GLN A 1 410 ? -22.259 14.305 35.130 1.00 52.78 410 GLN A N 1
ATOM 3027 C CA . GLN A 1 410 ? -21.510 14.640 36.320 1.00 52.78 410 GLN A CA 1
ATOM 3028 C C . GLN A 1 410 ? -22.550 15.327 37.187 1.00 52.78 410 GLN A C 1
ATOM 3030 O O . GLN A 1 410 ? -23.025 16.411 36.847 1.00 52.78 410 GLN A O 1
ATOM 3035 N N . ARG A 1 411 ? -22.980 14.644 38.255 1.00 53.81 411 ARG A N 1
ATOM 3036 C CA . ARG A 1 411 ? -23.694 15.278 39.353 1.00 53.81 411 ARG A CA 1
ATOM 3037 C C . ARG A 1 411 ? -22.750 16.360 39.849 1.00 53.81 411 ARG A C 1
ATOM 3039 O O . ARG A 1 411 ? -21.885 16.097 40.677 1.00 53.81 411 ARG A O 1
ATOM 3046 N N . GLY A 1 412 ? -22.886 17.551 39.277 1.00 52.16 412 GLY A N 1
ATOM 3047 C CA . GLY A 1 412 ? -22.375 18.767 39.854 1.00 52.16 412 GLY A CA 1
ATOM 3048 C C . GLY A 1 412 ? -23.016 18.849 41.222 1.00 52.16 412 GLY A C 1
ATOM 3049 O O . GLY A 1 412 ? -24.213 19.110 41.341 1.00 52.16 412 GLY A O 1
ATOM 3050 N N . ALA A 1 413 ? -22.225 18.521 42.237 1.00 53.25 413 ALA A N 1
ATOM 3051 C CA . ALA A 1 413 ? -22.466 18.950 43.592 1.00 53.25 413 ALA A CA 1
ATOM 3052 C C . ALA A 1 413 ? -22.477 20.481 43.547 1.00 53.25 413 ALA A C 1
ATOM 3054 O O . ALA A 1 413 ? -21.438 21.133 43.580 1.00 53.25 413 ALA A O 1
ATOM 3055 N N . VAL A 1 414 ? -23.671 21.041 43.367 1.00 54.53 414 VAL A N 1
ATOM 3056 C CA . VAL A 1 414 ? -23.947 22.446 43.630 1.00 54.53 414 VAL A CA 1
ATOM 3057 C C . VAL A 1 414 ? -23.998 22.572 45.149 1.00 54.53 414 VAL A C 1
ATOM 3059 O O . VAL A 1 414 ? -25.056 22.480 45.764 1.00 54.53 414 VAL A O 1
ATOM 3062 N N . GLU A 1 415 ? -22.834 22.731 45.773 1.00 56.22 415 GLU A N 1
ATOM 3063 C CA . GLU A 1 415 ? -22.760 23.480 47.022 1.00 56.22 415 GLU A CA 1
ATOM 3064 C C . GLU A 1 415 ? -22.860 24.955 46.649 1.00 56.22 415 GLU A C 1
ATOM 3066 O O . GLU A 1 415 ? -21.896 25.540 46.175 1.00 56.22 415 GLU A O 1
ATOM 3071 N N . HIS A 1 416 ? -24.069 25.507 46.758 1.00 50.84 416 HIS A N 1
ATOM 3072 C CA . HIS A 1 416 ? -24.374 26.867 47.214 1.00 50.84 416 HIS A CA 1
ATOM 3073 C C . HIS A 1 416 ? -25.856 27.152 46.929 1.00 50.84 416 HIS A C 1
ATOM 3075 O O . HIS A 1 416 ? -26.258 27.314 45.781 1.00 50.84 416 HIS A O 1
ATOM 3081 N N . VAL A 1 417 ? -26.685 27.196 47.973 1.00 44.47 417 VAL A N 1
ATOM 3082 C CA . VAL A 1 417 ? -27.245 28.427 48.565 1.00 44.47 417 VAL A CA 1
ATOM 3083 C C . VAL A 1 417 ? -28.167 28.014 49.721 1.00 44.47 417 VAL A C 1
ATOM 3085 O O . VAL A 1 417 ? -28.899 27.029 49.655 1.00 44.47 417 VAL A O 1
ATOM 3088 N N . ALA A 1 418 ? -28.036 28.759 50.813 1.00 57.50 418 ALA A N 1
ATOM 3089 C CA . ALA A 1 418 ? -28.776 28.637 52.052 1.00 57.50 418 ALA A CA 1
ATOM 3090 C C . ALA A 1 418 ? -30.289 28.908 51.909 1.00 57.50 418 ALA A C 1
ATOM 3092 O O . ALA A 1 418 ? -30.757 29.472 50.926 1.00 57.50 418 ALA A O 1
ATOM 3093 N N . ASP A 1 419 ? -30.978 28.580 53.002 1.00 47.81 419 ASP A N 1
ATOM 3094 C CA . ASP A 1 419 ? -32.276 29.072 53.471 1.00 47.81 419 ASP A CA 1
ATOM 3095 C C . ASP A 1 419 ? -33.584 28.321 53.144 1.00 47.81 419 ASP A C 1
ATOM 3097 O O . ASP A 1 419 ? -34.183 28.406 52.079 1.00 47.81 419 ASP A O 1
ATOM 3101 N N . ASN A 1 420 ? -34.082 27.718 54.235 1.00 47.78 420 ASN A N 1
ATOM 3102 C CA . ASN A 1 420 ? -35.452 27.766 54.755 1.00 47.78 420 ASN A CA 1
ATOM 3103 C C . ASN A 1 420 ? -36.608 27.145 53.952 1.00 47.78 420 ASN A C 1
ATOM 3105 O O . ASN A 1 420 ? -37.237 27.783 53.116 1.00 47.78 420 ASN A O 1
ATOM 3109 N N . SER A 1 421 ? -37.061 25.972 54.411 1.00 40.59 421 SER A N 1
ATOM 3110 C CA . SER A 1 421 ? -38.388 25.750 55.043 1.00 40.59 421 SER A CA 1
ATOM 3111 C C . SER A 1 421 ? -38.672 24.237 55.113 1.00 40.59 421 SER A C 1
ATOM 3113 O O . SER A 1 421 ? -38.613 23.522 54.126 1.00 40.59 421 SER A O 1
ATOM 3115 N N . ARG A 1 422 ? -38.655 23.659 56.318 1.00 52.94 422 ARG A N 1
ATOM 3116 C CA . ARG A 1 422 ? -39.814 23.309 57.165 1.00 52.94 422 ARG A CA 1
ATOM 3117 C C . ARG A 1 422 ? -40.666 22.116 56.674 1.00 52.94 422 ARG A C 1
ATOM 3119 O O . ARG A 1 422 ? -41.415 22.214 55.715 1.00 52.94 422 ARG A O 1
ATOM 3126 N N . PHE A 1 423 ? -40.631 21.084 57.526 1.00 50.19 423 PHE A N 1
ATOM 3127 C CA . PHE A 1 423 ? -41.578 19.977 57.735 1.00 50.19 423 PHE A CA 1
ATOM 3128 C C . PHE A 1 423 ? -41.567 18.792 56.757 1.00 50.19 423 PHE A C 1
ATOM 3130 O O . PHE A 1 423 ? -42.119 18.853 55.670 1.00 50.19 423 PHE A O 1
ATOM 3137 N N . SER A 1 424 ? -41.125 17.633 57.256 1.00 39.69 424 SER A N 1
ATOM 3138 C CA . SER A 1 424 ? -42.051 16.516 57.500 1.00 39.69 424 SER A CA 1
ATOM 3139 C C . SER A 1 424 ? -41.379 15.453 58.372 1.00 39.69 424 SER A C 1
ATOM 3141 O O . SER A 1 424 ? -40.347 14.887 58.018 1.00 39.69 424 SER A O 1
ATOM 3143 N N . ALA A 1 425 ? -41.959 15.221 59.548 1.00 53.09 425 ALA A N 1
ATOM 3144 C CA . ALA A 1 425 ? -41.557 14.181 60.478 1.00 53.09 425 ALA A CA 1
ATOM 3145 C C . ALA A 1 425 ? -42.160 12.836 60.053 1.00 53.09 425 ALA A C 1
ATOM 3147 O O . ALA A 1 425 ? -43.367 12.737 59.832 1.00 53.09 425 ALA A O 1
ATOM 3148 N N . LYS A 1 426 ? -41.346 11.778 60.031 1.00 47.62 426 LYS A N 1
ATOM 3149 C CA . LYS A 1 426 ? -41.840 10.401 60.137 1.00 47.62 426 LYS A CA 1
ATOM 3150 C C . LYS A 1 426 ? -40.846 9.545 60.932 1.00 47.62 426 LYS A C 1
ATOM 3152 O O . LYS A 1 426 ? -39.698 9.429 60.507 1.00 47.62 426 LYS A O 1
ATOM 3157 N N . PRO A 1 427 ? -41.253 8.967 62.076 1.00 57.12 427 PRO A N 1
ATOM 3158 C CA . PRO A 1 427 ? -40.435 8.039 62.843 1.00 57.12 427 PRO A CA 1
ATOM 3159 C C . PRO A 1 427 ? -40.682 6.599 62.369 1.00 57.12 427 PRO A C 1
ATOM 3161 O O . PRO A 1 427 ? -41.809 6.233 62.039 1.00 57.12 427 PRO A O 1
ATOM 3164 N N . GLY A 1 428 ? -39.635 5.773 62.356 1.00 42.91 428 GLY A N 1
ATOM 3165 C CA . GLY A 1 428 ? -39.736 4.359 61.991 1.00 42.91 428 GLY A CA 1
ATOM 3166 C C . GLY A 1 428 ? -38.449 3.587 62.276 1.00 42.91 428 GLY A C 1
ATOM 3167 O O . GLY A 1 428 ? -37.605 3.447 61.403 1.00 42.91 428 GLY A O 1
ATOM 3168 N N . THR A 1 429 ? -38.321 3.176 63.537 1.00 42.31 429 THR A N 1
ATOM 3169 C CA . THR A 1 429 ? -37.566 2.049 64.134 1.00 42.31 429 THR A CA 1
ATOM 3170 C C . THR A 1 429 ? -36.809 1.090 63.196 1.00 42.31 429 THR A C 1
ATOM 3172 O O . THR A 1 429 ? -37.369 0.577 62.238 1.00 42.31 429 THR A O 1
ATOM 3175 N N . SER A 1 430 ? -35.517 0.865 63.475 1.00 43.09 430 SER A N 1
ATOM 3176 C CA . SER A 1 430 ? -34.936 -0.371 64.061 1.00 43.09 430 SER A CA 1
ATOM 3177 C C . SER A 1 430 ? -35.077 -1.630 63.200 1.00 43.09 430 SER A C 1
ATOM 3179 O O . SER A 1 430 ? -36.156 -2.197 63.134 1.00 43.09 430 SER A O 1
ATOM 3181 N N . ASP A 1 431 ? -33.969 -2.127 62.637 1.00 42.19 431 ASP A N 1
ATOM 3182 C CA . ASP A 1 431 ? -33.375 -3.349 63.191 1.00 42.19 431 ASP A CA 1
ATOM 3183 C C . ASP A 1 431 ? -31.954 -3.646 62.685 1.00 42.19 431 ASP A C 1
ATOM 3185 O O . ASP A 1 431 ? -31.661 -3.914 61.523 1.00 42.19 431 ASP A O 1
ATOM 3189 N N . ARG A 1 432 ? -31.068 -3.585 63.675 1.00 47.00 432 ARG A N 1
ATOM 3190 C CA . ARG A 1 432 ? -29.877 -4.394 63.916 1.00 47.00 432 ARG A CA 1
ATOM 3191 C C . ARG A 1 432 ? -29.899 -5.754 63.205 1.00 47.00 432 ARG A C 1
ATOM 3193 O O . ARG A 1 432 ? -30.646 -6.633 63.607 1.00 47.00 432 ARG A O 1
ATOM 3200 N N . ASN A 1 433 ? -28.935 -5.981 62.313 1.00 42.72 433 ASN A N 1
ATOM 3201 C CA . ASN A 1 433 ? -28.256 -7.274 62.239 1.00 42.72 433 ASN A CA 1
ATOM 3202 C C . ASN A 1 433 ? -26.764 -7.100 61.940 1.00 42.72 433 ASN A C 1
ATOM 3204 O O . ASN A 1 433 ? -26.341 -6.637 60.885 1.00 42.72 433 ASN A O 1
ATOM 3208 N N . LYS A 1 434 ? -25.980 -7.463 62.958 1.00 49.41 434 LYS A N 1
ATOM 3209 C CA . LYS A 1 434 ? -24.546 -7.726 62.906 1.00 49.41 434 LYS A CA 1
ATOM 3210 C C . LYS A 1 434 ? -24.350 -9.058 62.191 1.00 49.41 434 LYS A C 1
ATOM 3212 O O . LYS A 1 434 ? -24.833 -10.045 62.730 1.00 49.41 434 LYS A O 1
ATOM 3217 N N . THR A 1 435 ? -23.550 -9.107 61.128 1.00 40.00 435 THR A N 1
ATOM 3218 C CA . THR A 1 435 ? -22.729 -10.298 60.851 1.00 40.00 435 THR A CA 1
ATOM 3219 C C . THR A 1 435 ? -21.608 -10.014 59.852 1.00 40.00 435 THR A C 1
ATOM 3221 O O . THR A 1 435 ? -21.841 -9.558 58.739 1.00 40.00 435 THR A O 1
ATOM 3224 N N . THR A 1 436 ? -20.401 -10.367 60.305 1.00 38.38 436 THR A N 1
ATOM 3225 C CA . THR A 1 436 ? -19.252 -10.901 59.551 1.00 38.38 436 THR A CA 1
ATOM 3226 C C . THR A 1 436 ? -18.524 -10.016 58.538 1.00 38.38 436 THR A C 1
ATOM 3228 O O . THR A 1 436 ? -18.839 -9.951 57.355 1.00 38.38 436 THR A O 1
ATOM 3231 N N . HIS A 1 437 ? -17.431 -9.446 59.053 1.00 42.25 437 HIS A N 1
ATOM 3232 C CA . HIS A 1 437 ? -16.133 -9.249 58.408 1.00 42.25 437 HIS A CA 1
ATOM 3233 C C . HIS A 1 437 ? -15.928 -10.040 57.105 1.00 42.25 437 HIS A C 1
ATOM 3235 O O . HIS A 1 437 ? -15.761 -11.256 57.121 1.00 42.25 437 HIS A O 1
ATOM 3241 N N . SER A 1 438 ? -15.845 -9.312 55.995 1.00 39.72 438 SER A N 1
ATOM 3242 C CA . SER A 1 438 ? -15.101 -9.711 54.800 1.00 39.72 438 SER A CA 1
ATOM 3243 C C . SER A 1 438 ? -14.084 -8.599 54.535 1.00 39.72 438 SER A C 1
ATOM 3245 O O . SER A 1 438 ? -14.483 -7.430 54.540 1.00 39.72 438 SER A O 1
ATOM 3247 N N . PRO A 1 439 ? -12.783 -8.891 54.359 1.00 47.72 439 PRO A N 1
ATOM 3248 C CA . PRO A 1 439 ? -11.823 -7.865 53.995 1.00 47.72 439 PRO A CA 1
ATOM 3249 C C . PRO A 1 439 ? -12.091 -7.495 52.536 1.00 47.72 439 PRO A C 1
ATOM 3251 O O . PRO A 1 439 ? -11.681 -8.193 51.611 1.00 47.72 439 PRO A O 1
ATOM 3254 N N . LEU A 1 440 ? -12.830 -6.405 52.330 1.00 40.47 440 LEU A N 1
ATOM 3255 C CA . LEU A 1 440 ? -12.866 -5.721 51.048 1.00 40.47 440 LEU A CA 1
ATOM 3256 C C . LEU A 1 440 ? -11.448 -5.225 50.780 1.00 40.47 440 LEU A C 1
ATOM 3258 O O . LEU A 1 440 ? -10.991 -4.242 51.360 1.00 40.47 440 LEU A O 1
ATOM 3262 N N . SER A 1 441 ? -10.749 -5.974 49.931 1.00 37.00 441 SER A N 1
ATOM 3263 C CA . SER A 1 441 ? -9.555 -5.523 49.240 1.00 37.00 441 SER A CA 1
ATOM 3264 C C . SER A 1 441 ? -9.905 -4.212 48.543 1.00 37.00 441 SER A C 1
ATOM 3266 O O . SER A 1 441 ? -10.620 -4.188 47.540 1.00 37.00 441 SER A O 1
ATOM 3268 N N . LEU A 1 442 ? -9.455 -3.110 49.140 1.00 41.03 442 LEU A N 1
ATOM 3269 C CA . LEU A 1 442 ? -9.303 -1.822 48.486 1.00 41.03 442 LEU A CA 1
ATOM 3270 C C . LEU A 1 442 ? -8.328 -2.044 47.332 1.00 41.03 442 LEU A C 1
ATOM 3272 O O . LEU A 1 442 ? -7.121 -1.911 47.501 1.00 41.03 442 LEU A O 1
ATOM 3276 N N . VAL A 1 443 ? -8.848 -2.428 46.167 1.00 41.78 443 VAL A N 1
ATOM 3277 C CA . VAL A 1 443 ? -8.110 -2.280 44.919 1.00 41.78 443 VAL A CA 1
ATOM 3278 C C . VAL A 1 443 ? -8.013 -0.772 44.708 1.00 41.78 443 VAL A C 1
ATOM 3280 O O . VAL A 1 443 ? -9.047 -0.128 44.505 1.00 41.78 443 VAL A O 1
ATOM 3283 N N . PRO A 1 444 ? -6.821 -0.165 44.820 1.00 41.56 444 PRO A N 1
ATOM 3284 C CA . PRO A 1 444 ? -6.685 1.234 44.488 1.00 41.56 444 PRO A CA 1
ATOM 3285 C C . PRO A 1 444 ? -7.012 1.339 43.000 1.00 41.56 444 PRO A C 1
ATOM 3287 O O . PRO A 1 444 ? -6.359 0.698 42.174 1.00 41.56 444 PRO A O 1
ATOM 3290 N N . SER A 1 445 ? -8.035 2.119 42.644 1.00 41.06 445 SER A N 1
ATOM 3291 C CA . SER A 1 445 ? -8.195 2.572 41.266 1.00 41.06 445 SER A CA 1
ATOM 3292 C C . SER A 1 445 ? -7.019 3.507 40.989 1.00 41.06 445 SER A C 1
ATOM 3294 O O . SER A 1 445 ? -7.092 4.719 41.197 1.00 41.06 445 SER A O 1
ATOM 3296 N N . LEU A 1 446 ? -5.881 2.912 40.640 1.00 45.19 446 LEU A N 1
ATOM 3297 C CA . LEU A 1 446 ? -4.702 3.619 40.188 1.00 45.19 446 LEU A CA 1
ATOM 3298 C C . LEU A 1 446 ? -5.133 4.381 38.943 1.00 45.19 446 LEU A C 1
ATOM 3300 O O . LEU A 1 446 ? -5.455 3.788 37.914 1.00 45.19 446 LEU A O 1
ATOM 3304 N N . GLY A 1 447 ? -5.223 5.703 39.097 1.00 42.28 447 GLY A N 1
ATOM 3305 C CA . GLY A 1 447 ? -5.484 6.619 38.003 1.00 42.28 447 GLY A CA 1
ATOM 3306 C C . GLY A 1 447 ? -4.571 6.276 36.838 1.00 42.28 447 GLY A C 1
ATOM 3307 O O . GLY A 1 447 ? -3.399 5.958 37.052 1.00 42.28 447 GLY A O 1
ATOM 3308 N N . GLY A 1 448 ? -5.135 6.303 35.628 1.00 45.19 448 GLY A N 1
ATOM 3309 C CA . GLY A 1 448 ? -4.406 6.055 34.392 1.00 45.19 448 GLY A CA 1
ATOM 3310 C C . GLY A 1 448 ? -3.111 6.851 34.412 1.00 45.19 448 GLY A C 1
ATOM 3311 O O . GLY A 1 448 ? -3.124 8.077 34.304 1.00 45.19 448 GLY A O 1
ATOM 3312 N N . VAL A 1 449 ? -2.004 6.145 34.641 1.00 51.25 449 VAL A N 1
ATOM 3313 C CA . VAL A 1 449 ? -0.669 6.721 34.640 1.00 51.25 449 VAL A CA 1
ATOM 3314 C C . VAL A 1 449 ? -0.475 7.220 33.223 1.00 51.25 449 VAL A C 1
ATOM 3316 O O . VAL A 1 449 ? -0.259 6.426 32.310 1.00 51.25 449 VAL A O 1
ATOM 3319 N N . MET A 1 450 ? -0.619 8.530 33.026 1.00 47.78 450 MET A N 1
ATOM 3320 C CA . MET A 1 450 ? -0.260 9.180 31.776 1.00 47.78 450 MET A CA 1
ATOM 3321 C C . MET A 1 450 ? 1.233 8.945 31.572 1.00 47.78 450 MET A C 1
ATOM 3323 O O . MET A 1 450 ? 2.077 9.639 32.144 1.00 47.78 450 MET A O 1
ATOM 3327 N N . ARG A 1 451 ? 1.558 7.880 30.833 1.00 57.50 451 ARG A N 1
ATOM 3328 C CA . ARG A 1 451 ? 2.932 7.521 30.510 1.00 57.50 451 ARG A CA 1
ATOM 3329 C C . ARG A 1 451 ? 3.531 8.685 29.734 1.00 57.50 451 ARG A C 1
ATOM 3331 O O . ARG A 1 451 ? 2.933 9.210 28.796 1.00 57.50 451 ARG A O 1
ATOM 3338 N N . ARG A 1 452 ? 4.708 9.125 30.177 1.00 54.31 452 ARG A N 1
ATOM 3339 C CA . ARG A 1 452 ? 5.484 10.143 29.472 1.00 54.31 452 ARG A CA 1
ATOM 3340 C C . ARG A 1 452 ? 5.794 9.590 28.080 1.00 54.31 452 ARG A C 1
ATOM 3342 O O . ARG A 1 452 ? 6.384 8.517 27.996 1.00 54.31 452 ARG A O 1
ATOM 3349 N N . ARG A 1 453 ? 5.385 10.310 27.030 1.00 62.38 453 ARG A N 1
ATOM 3350 C CA . ARG A 1 453 ? 5.761 10.006 25.640 1.00 62.38 453 ARG A CA 1
ATOM 3351 C C . ARG A 1 453 ? 7.276 9.821 25.562 1.00 62.38 453 ARG A C 1
ATOM 3353 O O . ARG A 1 453 ? 8.022 10.628 26.128 1.00 62.38 453 ARG A O 1
ATOM 3360 N N . ARG A 1 454 ? 7.731 8.740 24.932 1.00 69.56 454 ARG A N 1
ATOM 3361 C CA . ARG A 1 454 ? 9.157 8.428 24.816 1.00 69.56 454 ARG A CA 1
ATOM 3362 C C . ARG A 1 454 ? 9.801 9.401 23.823 1.00 69.56 454 ARG A C 1
ATOM 3364 O O . ARG A 1 454 ? 9.335 9.549 22.705 1.00 69.56 454 ARG A O 1
ATOM 3371 N N . ASN A 1 455 ? 10.916 10.025 24.204 1.00 72.88 455 ASN A N 1
ATOM 3372 C CA . ASN A 1 455 ? 11.686 10.934 23.335 1.00 72.88 455 ASN A CA 1
ATOM 3373 C C . ASN A 1 455 ? 12.886 10.236 22.655 1.00 72.88 455 ASN A C 1
ATOM 3375 O O . ASN A 1 455 ? 13.949 10.832 22.515 1.00 72.88 455 ASN A O 1
ATOM 3379 N N . GLY A 1 456 ? 12.767 8.961 22.275 1.00 82.00 456 GLY A N 1
ATOM 3380 C CA . GLY A 1 456 ? 13.884 8.198 21.701 1.00 82.00 456 GLY A CA 1
ATOM 3381 C C . GLY A 1 456 ? 13.428 7.113 20.728 1.00 82.00 456 GLY A C 1
ATOM 3382 O O . GLY A 1 456 ? 12.257 6.733 20.773 1.00 82.00 456 GLY A O 1
ATOM 3383 N N . PRO A 1 457 ? 14.334 6.594 19.876 1.00 83.81 457 PRO A N 1
ATOM 3384 C CA . PRO A 1 457 ? 13.991 5.612 18.851 1.00 83.81 457 PRO A CA 1
ATOM 3385 C C . PRO A 1 457 ? 13.349 4.376 19.480 1.00 83.81 457 PRO A C 1
ATOM 3387 O O . PRO A 1 457 ? 13.736 3.957 20.577 1.00 83.81 457 PRO A O 1
ATOM 3390 N N . LEU A 1 458 ? 12.359 3.804 18.797 1.00 87.44 458 LEU A N 1
ATOM 3391 C CA . LEU A 1 458 ? 11.689 2.578 19.212 1.00 87.44 458 LEU A CA 1
ATOM 3392 C C . LEU A 1 458 ? 12.696 1.419 19.154 1.00 87.44 458 LEU A C 1
ATOM 3394 O O . LEU A 1 458 ? 13.162 1.044 18.085 1.00 87.44 458 LEU A O 1
ATOM 3398 N N . MET A 1 459 ? 13.062 0.880 20.316 1.00 93.00 459 MET A N 1
ATOM 3399 C CA . MET A 1 459 ? 13.986 -0.253 20.444 1.00 93.00 459 MET A CA 1
ATOM 3400 C C . MET A 1 459 ? 13.578 -1.143 21.617 1.00 93.00 459 MET A C 1
ATOM 3402 O O . MET A 1 459 ? 13.007 -0.650 22.601 1.00 93.00 459 MET A O 1
ATOM 3406 N N . ILE A 1 460 ? 13.913 -2.428 21.512 1.00 95.19 460 ILE A N 1
ATOM 3407 C CA . ILE A 1 460 ? 13.781 -3.432 22.569 1.00 95.19 460 ILE A CA 1
ATOM 3408 C C . ILE A 1 460 ? 14.999 -3.291 23.486 1.00 95.19 460 ILE A C 1
ATOM 3410 O O . ILE A 1 460 ? 16.137 -3.360 23.028 1.00 95.19 460 ILE A O 1
ATOM 3414 N N . SER A 1 461 ? 14.788 -3.048 24.780 1.00 95.00 461 SER A N 1
ATOM 3415 C CA . SER A 1 461 ? 15.895 -2.766 25.708 1.00 95.00 461 SER A CA 1
ATOM 3416 C C . SER A 1 461 ? 16.818 -3.968 25.904 1.00 95.00 461 SER A C 1
ATOM 3418 O O . SER A 1 461 ? 18.038 -3.824 25.857 1.00 95.00 461 SER A O 1
ATOM 3420 N N . SER A 1 462 ? 16.233 -5.146 26.112 1.00 97.25 462 SER A N 1
ATOM 3421 C CA . SER A 1 462 ? 16.943 -6.398 26.354 1.00 97.25 462 SER A CA 1
ATOM 3422 C C . SER A 1 462 ? 16.090 -7.591 25.931 1.00 97.25 462 SER A C 1
ATOM 3424 O O . SER A 1 462 ? 14.862 -7.553 26.055 1.00 97.25 462 SER A O 1
ATOM 3426 N N . VAL A 1 463 ? 16.752 -8.637 25.447 1.00 98.31 463 VAL A N 1
ATOM 3427 C CA . VAL A 1 463 ? 16.160 -9.932 25.112 1.00 98.31 463 VAL A CA 1
ATOM 3428 C C . VAL A 1 463 ? 17.007 -11.017 25.761 1.00 98.31 463 VAL A C 1
ATOM 3430 O O . VAL A 1 463 ? 18.198 -11.120 25.466 1.00 98.31 463 VAL A O 1
ATOM 3433 N N . ASP A 1 464 ? 16.378 -11.831 26.601 1.00 98.44 464 ASP A N 1
ATOM 3434 C CA . ASP A 1 464 ? 17.001 -12.986 27.238 1.00 98.44 464 ASP A CA 1
ATOM 3435 C C . ASP A 1 464 ? 16.484 -14.258 26.563 1.00 98.44 464 ASP A C 1
ATOM 3437 O O . ASP A 1 464 ? 15.274 -14.480 26.458 1.00 98.44 464 ASP A O 1
ATOM 3441 N N . VAL A 1 465 ? 17.399 -15.098 26.095 1.00 98.44 465 VAL A N 1
ATOM 3442 C CA . VAL A 1 465 ? 17.105 -16.341 25.383 1.00 98.44 465 VAL A CA 1
ATOM 3443 C C . VAL A 1 465 ? 17.726 -17.497 26.153 1.00 98.44 465 VAL A C 1
ATOM 3445 O O . VAL A 1 465 ? 18.943 -17.559 26.302 1.00 98.44 465 VAL A O 1
ATOM 3448 N N . ALA A 1 466 ? 16.901 -18.420 26.637 1.00 98.31 466 ALA A N 1
ATOM 3449 C CA . ALA A 1 466 ? 17.351 -19.665 27.250 1.00 98.31 466 ALA A CA 1
ATOM 3450 C C . ALA A 1 466 ? 17.120 -20.823 26.278 1.00 98.31 466 ALA A C 1
ATOM 3452 O O . ALA A 1 466 ? 16.015 -20.984 25.762 1.00 98.31 466 ALA A O 1
ATOM 3453 N N . VAL A 1 467 ? 18.161 -21.607 26.018 1.00 97.81 467 VAL A N 1
ATOM 3454 C CA . VAL A 1 467 ? 18.152 -22.712 25.058 1.00 97.81 467 VAL A CA 1
ATOM 3455 C C . VAL A 1 467 ? 18.400 -24.005 25.816 1.00 97.81 467 VAL A C 1
ATOM 3457 O O . VAL A 1 467 ? 19.458 -24.170 26.420 1.00 97.81 467 VAL A O 1
ATOM 3460 N N . THR A 1 468 ? 17.454 -24.934 25.740 1.00 97.56 468 THR A N 1
ATOM 3461 C CA . THR A 1 468 ? 17.539 -26.252 26.373 1.00 97.56 468 THR A CA 1
ATOM 3462 C C . THR A 1 468 ? 17.669 -27.321 25.284 1.00 97.56 468 THR A C 1
ATOM 3464 O O . THR A 1 468 ? 16.686 -27.607 24.589 1.00 97.56 468 THR A O 1
ATOM 3467 N N . PRO A 1 469 ? 18.857 -27.926 25.095 1.00 95.25 469 PRO A N 1
ATOM 3468 C CA . PRO A 1 469 ? 19.037 -29.029 24.157 1.00 95.25 469 PRO A CA 1
ATOM 3469 C C . PRO A 1 469 ? 18.183 -30.239 24.554 1.00 95.25 469 PRO A C 1
ATOM 3471 O O . PRO A 1 469 ? 18.135 -30.628 25.720 1.00 95.25 469 PRO A O 1
ATOM 3474 N N . MET A 1 470 ? 17.528 -30.866 23.580 1.00 93.94 470 MET A N 1
ATOM 3475 C CA . MET A 1 470 ? 16.628 -32.000 23.782 1.00 93.94 470 MET A CA 1
ATOM 3476 C C . MET A 1 470 ? 17.111 -33.227 23.008 1.00 93.94 470 MET A C 1
ATOM 3478 O O . MET A 1 470 ? 17.463 -33.151 21.830 1.00 93.94 470 MET A O 1
ATOM 3482 N N . MET A 1 471 ? 17.081 -34.386 23.667 1.00 91.25 471 MET A N 1
ATOM 3483 C CA . MET A 1 471 ? 17.323 -35.685 23.038 1.00 91.25 471 MET A CA 1
ATOM 3484 C C . MET A 1 471 ? 15.982 -36.352 22.739 1.00 91.25 471 MET A C 1
ATOM 3486 O O . MET A 1 471 ? 15.348 -36.929 23.624 1.00 91.25 471 MET A O 1
ATOM 3490 N N . LEU A 1 472 ? 15.529 -36.277 21.491 1.00 86.94 472 LEU A N 1
ATOM 3491 C CA . LEU A 1 472 ? 14.330 -36.975 21.044 1.00 86.94 472 LEU A CA 1
ATOM 3492 C C . LEU A 1 472 ? 14.711 -38.325 20.426 1.00 86.94 472 LEU A C 1
ATOM 3494 O O . LEU A 1 472 ? 15.774 -38.490 19.835 1.00 86.94 472 LEU A O 1
ATOM 3498 N N . ARG A 1 473 ? 13.815 -39.314 20.536 1.00 84.56 473 ARG A N 1
ATOM 3499 C CA . ARG A 1 473 ? 13.892 -40.599 19.804 1.00 84.56 473 ARG A CA 1
ATOM 3500 C C . ARG A 1 473 ? 15.144 -41.454 20.074 1.00 84.56 473 ARG A C 1
ATOM 3502 O O . ARG A 1 473 ? 15.560 -42.227 19.216 1.00 84.56 473 ARG A O 1
ATOM 3509 N N . GLY A 1 474 ? 15.724 -41.364 21.272 1.00 81.50 474 GLY A N 1
ATOM 3510 C CA . GLY A 1 474 ? 16.831 -42.238 21.693 1.00 81.50 474 GLY A CA 1
ATOM 3511 C C . GLY A 1 474 ? 18.156 -41.979 20.967 1.00 81.50 474 GLY A C 1
ATOM 3512 O O . GLY A 1 474 ? 19.034 -42.844 20.953 1.00 81.50 474 GLY A O 1
ATOM 3513 N N . VAL A 1 475 ? 18.307 -40.805 20.349 1.00 84.38 475 VAL A N 1
ATOM 3514 C CA . VAL A 1 475 ? 19.567 -40.372 19.741 1.00 84.38 475 VAL A CA 1
ATOM 3515 C C . VAL A 1 475 ? 20.564 -40.024 20.853 1.00 84.38 475 VAL A C 1
ATOM 3517 O O . VAL A 1 475 ? 20.197 -39.460 21.879 1.00 84.38 475 VAL A O 1
ATOM 3520 N N . LYS A 1 476 ? 21.845 -40.372 20.665 1.00 84.81 476 LYS A N 1
ATOM 3521 C CA . LYS A 1 476 ? 22.921 -40.105 21.648 1.00 84.81 476 LYS A CA 1
ATOM 3522 C C . LYS A 1 476 ? 23.300 -38.626 21.775 1.00 84.81 476 LYS A C 1
ATOM 3524 O O . LYS A 1 476 ? 24.066 -38.273 22.665 1.00 84.81 476 LYS A O 1
ATOM 3529 N N . TYR A 1 477 ? 22.824 -37.800 20.853 1.00 85.19 477 TYR A N 1
ATOM 3530 C CA . TYR A 1 477 ? 23.127 -36.381 20.752 1.00 85.19 477 TYR A CA 1
ATOM 3531 C C . TYR A 1 477 ? 21.808 -35.610 20.648 1.00 85.19 477 TYR A C 1
ATOM 3533 O O . TYR A 1 477 ? 20.851 -36.167 20.100 1.00 85.19 477 TYR A O 1
ATOM 3541 N N . PRO A 1 478 ? 21.746 -34.365 21.149 1.00 88.75 478 PRO A N 1
ATOM 3542 C CA . PRO A 1 478 ? 20.575 -33.518 20.968 1.00 88.75 478 PRO A CA 1
ATOM 3543 C C . PRO A 1 478 ? 20.243 -33.354 19.479 1.00 88.75 478 PRO A C 1
ATOM 3545 O O . PRO A 1 478 ? 21.127 -33.042 18.686 1.00 88.75 478 PRO A O 1
ATOM 3548 N N . ASN A 1 479 ? 18.986 -33.595 19.109 1.00 90.38 479 ASN A N 1
ATOM 3549 C CA . ASN A 1 479 ? 18.444 -33.426 17.749 1.00 90.38 479 ASN A CA 1
ATOM 3550 C C . ASN A 1 479 ? 17.254 -32.449 17.714 1.00 90.38 479 ASN A C 1
ATOM 3552 O O . ASN A 1 479 ? 16.582 -32.282 16.698 1.00 90.38 479 ASN A O 1
ATOM 3556 N N . ALA A 1 480 ? 16.968 -31.820 18.848 1.00 94.25 480 ALA A N 1
ATOM 3557 C CA . ALA A 1 480 ? 16.004 -30.747 18.978 1.00 94.25 480 ALA A CA 1
ATOM 3558 C C . ALA A 1 480 ? 16.470 -29.792 20.077 1.00 94.25 480 ALA A C 1
ATOM 3560 O O . ALA A 1 480 ? 17.321 -30.137 20.900 1.00 94.25 480 ALA A O 1
ATOM 3561 N N . HIS A 1 481 ? 15.903 -28.595 20.116 1.00 96.19 481 HIS A N 1
ATOM 3562 C CA . HIS A 1 481 ? 16.055 -27.688 21.250 1.00 96.19 481 HIS A CA 1
ATOM 3563 C C . HIS A 1 481 ? 14.750 -26.963 21.540 1.00 96.19 481 HIS A C 1
ATOM 3565 O O . HIS A 1 481 ? 14.009 -26.599 20.628 1.00 96.19 481 HIS A O 1
ATOM 3571 N N . ALA A 1 482 ? 14.497 -26.730 22.823 1.00 97.50 482 ALA A N 1
ATOM 3572 C CA . ALA A 1 482 ? 13.504 -25.771 23.270 1.00 97.50 482 ALA A CA 1
ATOM 3573 C C . ALA A 1 482 ? 14.182 -24.417 23.488 1.00 97.50 482 ALA A C 1
ATOM 3575 O O . ALA A 1 482 ? 15.304 -24.349 23.990 1.00 97.50 482 ALA A O 1
ATOM 3576 N N . VAL A 1 483 ? 13.499 -23.340 23.122 1.00 98.00 483 VAL A N 1
ATOM 3577 C CA . VAL A 1 483 ? 13.954 -21.971 23.337 1.00 98.00 483 VAL A CA 1
ATOM 3578 C C . VAL A 1 483 ? 12.879 -21.199 24.072 1.00 98.00 483 VAL A C 1
ATOM 3580 O O . VAL A 1 483 ? 11.724 -21.190 23.654 1.00 98.00 483 VAL A O 1
ATOM 3583 N N . ARG A 1 484 ? 13.280 -20.516 25.140 1.00 98.44 484 ARG A N 1
ATOM 3584 C CA . ARG A 1 484 ? 12.469 -19.545 25.867 1.00 98.44 484 ARG A CA 1
ATOM 3585 C C . ARG A 1 484 ? 13.028 -18.153 25.636 1.00 98.44 484 ARG A C 1
ATOM 3587 O O . ARG A 1 484 ? 14.136 -17.846 26.068 1.00 98.44 484 ARG A O 1
ATOM 3594 N N . VAL A 1 485 ? 12.234 -17.302 25.007 1.00 98.44 485 VAL A N 1
ATOM 3595 C CA . VAL A 1 485 ? 12.533 -15.890 24.772 1.00 98.44 485 VAL A CA 1
ATOM 3596 C C . VAL A 1 485 ? 11.794 -15.054 25.807 1.00 98.44 485 VAL A C 1
ATOM 3598 O O . VAL A 1 485 ? 10.592 -15.232 25.994 1.00 98.44 485 VAL A O 1
ATOM 3601 N N . ARG A 1 486 ? 12.495 -14.131 26.467 1.00 98.50 486 ARG A N 1
ATOM 3602 C CA . ARG A 1 486 ? 11.938 -13.188 27.444 1.00 98.50 486 ARG A CA 1
ATOM 3603 C C . ARG A 1 486 ? 12.373 -11.774 27.091 1.00 98.50 486 ARG A C 1
ATOM 3605 O O . ARG A 1 486 ? 13.563 -11.512 26.953 1.00 98.50 486 ARG A O 1
ATOM 3612 N N . LEU A 1 487 ? 11.425 -10.854 26.953 1.00 97.88 487 LEU A N 1
ATOM 3613 C CA . LEU A 1 487 ? 11.726 -9.450 26.657 1.00 97.88 487 LEU A CA 1
ATOM 3614 C C . LEU A 1 487 ? 10.596 -8.525 27.106 1.00 97.88 487 LEU A C 1
ATOM 3616 O O . LEU A 1 487 ? 9.442 -8.936 27.182 1.00 97.88 487 LEU A O 1
ATOM 3620 N N . HIS A 1 488 ? 10.910 -7.256 27.354 1.00 96.12 488 HIS A N 1
ATOM 3621 C CA . HIS A 1 488 ? 9.893 -6.227 27.573 1.00 96.12 488 HIS A CA 1
ATOM 3622 C C . HIS A 1 488 ? 9.524 -5.566 26.247 1.00 96.12 488 HIS A C 1
ATOM 3624 O O . HIS A 1 488 ? 10.341 -4.867 25.642 1.00 96.12 488 HIS A O 1
ATOM 3630 N N . ALA A 1 489 ? 8.297 -5.798 25.786 1.00 93.25 489 ALA A N 1
ATOM 3631 C CA . ALA A 1 489 ? 7.829 -5.225 24.537 1.00 93.25 489 ALA A CA 1
ATOM 3632 C C . ALA A 1 489 ? 7.573 -3.718 24.697 1.00 93.25 489 ALA A C 1
ATOM 3634 O O . ALA A 1 489 ? 6.935 -3.297 25.671 1.00 93.25 489 ALA A O 1
ATOM 3635 N N . PRO A 1 490 ? 8.062 -2.887 23.762 1.00 89.62 490 PRO A N 1
ATOM 3636 C CA . PRO A 1 490 ? 7.824 -1.456 23.815 1.00 89.62 490 PRO A CA 1
ATOM 3637 C C . PRO A 1 490 ? 6.343 -1.144 23.539 1.00 89.62 490 PRO A C 1
ATOM 3639 O O . PRO A 1 490 ? 5.743 -1.678 22.618 1.00 89.62 490 PRO A O 1
ATOM 3642 N N . CYS A 1 491 ? 5.775 -0.247 24.342 1.00 75.38 491 CYS A N 1
ATOM 3643 C CA . CYS A 1 491 ? 4.354 0.140 24.366 1.00 75.38 491 CYS A CA 1
ATOM 3644 C C . CYS A 1 491 ? 3.932 1.094 23.220 1.00 75.38 491 CYS A C 1
ATOM 3646 O O . CYS A 1 491 ? 2.767 1.446 23.108 1.00 75.38 491 CYS A O 1
ATOM 3648 N N . GLU A 1 492 ? 4.861 1.536 22.367 1.00 65.12 492 GLU A N 1
ATOM 3649 C CA . GLU A 1 492 ? 4.651 2.689 21.470 1.00 65.12 492 GLU A CA 1
ATOM 3650 C C . GLU A 1 492 ? 4.967 2.370 20.002 1.00 65.12 492 GLU A C 1
ATOM 3652 O O . GLU A 1 492 ? 5.426 3.226 19.251 1.00 65.12 492 GLU A O 1
ATOM 3657 N N . ALA A 1 493 ? 4.767 1.120 19.588 1.00 56.75 493 ALA A N 1
ATOM 3658 C CA . ALA A 1 493 ? 4.714 0.822 18.166 1.00 56.75 493 ALA A CA 1
ATOM 3659 C C . ALA A 1 493 ? 3.325 1.222 17.649 1.00 56.75 493 ALA A C 1
ATOM 3661 O O . ALA A 1 493 ? 2.324 0.913 18.290 1.00 56.75 493 ALA A O 1
ATOM 3662 N N . ASP A 1 494 ? 3.234 1.807 16.453 1.00 61.97 494 ASP A N 1
ATOM 3663 C CA . ASP A 1 494 ? 1.964 1.996 15.719 1.00 61.97 494 ASP A CA 1
ATOM 3664 C C . ASP A 1 494 ? 1.241 0.656 15.405 1.00 61.97 494 ASP A C 1
ATOM 3666 O O . ASP A 1 494 ? 0.248 0.594 14.672 1.00 61.97 494 ASP A O 1
ATOM 3670 N N . THR A 1 495 ? 1.772 -0.445 15.935 1.00 72.62 495 THR A N 1
ATOM 3671 C CA . THR A 1 495 ? 1.353 -1.822 15.769 1.00 72.62 495 THR A CA 1
ATOM 3672 C C . THR A 1 495 ? 1.216 -2.483 17.141 1.00 72.62 495 THR A C 1
ATOM 3674 O O . THR A 1 495 ? 2.195 -2.608 17.870 1.00 72.62 495 THR A O 1
ATOM 3677 N N . ASP A 1 496 ? 0.044 -3.046 17.440 1.00 88.31 496 ASP A N 1
ATOM 3678 C CA . ASP A 1 496 ? -0.205 -3.867 18.645 1.00 88.31 496 ASP A CA 1
ATOM 3679 C C . ASP A 1 496 ? 0.554 -5.216 18.644 1.00 88.31 496 ASP A C 1
ATOM 3681 O O . ASP A 1 496 ? 0.322 -6.087 19.489 1.00 88.31 496 ASP A O 1
ATOM 3685 N N . TRP A 1 497 ? 1.435 -5.416 17.661 1.00 92.44 497 TRP A N 1
ATOM 3686 C CA . TRP A 1 497 ? 2.132 -6.656 17.364 1.00 92.44 497 TRP A CA 1
ATOM 3687 C C . TRP A 1 497 ? 3.639 -6.480 17.523 1.00 92.44 497 TRP A C 1
ATOM 3689 O O . TRP A 1 497 ? 4.233 -5.564 16.959 1.00 92.44 497 TRP A O 1
ATOM 3699 N N . LEU A 1 498 ? 4.258 -7.403 18.253 1.00 93.81 498 LEU A N 1
ATOM 3700 C CA . LEU A 1 498 ? 5.699 -7.608 18.258 1.00 93.81 498 LEU A CA 1
ATOM 3701 C C . LEU A 1 498 ? 6.042 -8.681 17.230 1.00 93.81 498 LEU A C 1
ATOM 3703 O O . LEU A 1 498 ? 5.469 -9.768 17.264 1.00 93.81 498 LEU A O 1
ATOM 3707 N N . GLU A 1 499 ? 6.997 -8.396 16.353 1.00 94.00 499 GLU A N 1
ATOM 3708 C CA . GLU A 1 499 ? 7.382 -9.306 15.278 1.00 94.00 499 GLU A CA 1
ATOM 3709 C C . GLU A 1 499 ? 8.863 -9.679 15.359 1.00 94.00 499 GLU A C 1
ATOM 3711 O O . GLU A 1 499 ? 9.722 -8.830 15.622 1.00 94.00 499 GLU A O 1
ATOM 3716 N N . PHE A 1 500 ? 9.161 -10.953 15.120 1.00 95.38 500 PHE A N 1
ATOM 3717 C CA . PHE A 1 500 ? 10.522 -11.453 14.970 1.00 95.38 500 PHE A CA 1
ATOM 3718 C C . PHE A 1 500 ? 10.551 -12.666 14.040 1.00 95.38 500 PHE A C 1
ATOM 3720 O O . PHE A 1 500 ? 9.583 -13.419 13.926 1.00 95.38 500 PHE A O 1
ATOM 3727 N N . GLY A 1 501 ? 11.684 -12.862 13.380 1.00 94.88 501 GLY A N 1
ATOM 3728 C CA . GLY A 1 501 ? 11.938 -14.004 12.520 1.00 94.88 501 GLY A CA 1
ATOM 3729 C C . GLY A 1 501 ? 12.928 -14.982 13.134 1.00 94.88 501 GLY A C 1
ATOM 3730 O O . GLY A 1 501 ? 13.771 -14.624 13.955 1.00 94.88 501 GLY A O 1
ATOM 3731 N N . LEU A 1 502 ? 12.840 -16.227 12.691 1.00 95.00 502 LEU A N 1
ATOM 3732 C CA . LEU A 1 502 ? 13.808 -17.282 12.946 1.00 95.00 502 LEU A CA 1
ATOM 3733 C C . LEU A 1 502 ? 14.479 -17.606 11.618 1.00 95.00 502 LEU A C 1
ATOM 3735 O O . LEU A 1 502 ? 13.806 -17.998 10.663 1.00 95.00 502 LEU A O 1
ATOM 3739 N N . ALA A 1 503 ? 15.788 -17.405 11.550 1.00 91.62 503 ALA A N 1
ATOM 3740 C CA . ALA A 1 503 ? 16.582 -17.589 10.345 1.00 91.62 503 ALA A CA 1
ATOM 3741 C C . ALA A 1 503 ? 17.664 -18.641 10.570 1.00 91.62 503 ALA A C 1
ATOM 3743 O O . ALA A 1 503 ? 18.297 -18.675 11.624 1.00 91.62 503 ALA A O 1
ATOM 3744 N N . GLN A 1 504 ? 17.904 -19.463 9.550 1.00 88.12 504 GLN A N 1
ATOM 3745 C CA . GLN A 1 504 ? 19.088 -20.309 9.513 1.00 88.12 504 GLN A CA 1
ATOM 3746 C C . GLN A 1 504 ? 20.254 -19.484 8.972 1.00 88.12 504 GLN A C 1
ATOM 3748 O O . GLN A 1 504 ? 20.130 -18.825 7.933 1.00 88.12 504 GLN A O 1
ATOM 3753 N N . ALA A 1 505 ? 21.396 -19.516 9.660 1.00 80.00 505 ALA A N 1
ATOM 3754 C CA . ALA A 1 505 ? 22.625 -18.996 9.083 1.00 80.00 505 ALA A CA 1
ATOM 3755 C C . ALA A 1 505 ? 22.936 -19.820 7.829 1.00 80.00 505 ALA A C 1
ATOM 3757 O O . ALA A 1 505 ? 23.051 -21.047 7.901 1.00 80.00 505 ALA A O 1
ATOM 3758 N N . ALA A 1 506 ? 23.044 -19.165 6.670 1.00 70.56 506 ALA A N 1
ATOM 3759 C CA . ALA A 1 506 ? 23.536 -19.827 5.473 1.00 70.56 506 ALA A CA 1
ATOM 3760 C C . ALA A 1 506 ? 24.922 -20.372 5.820 1.00 70.56 506 ALA A C 1
ATOM 3762 O O . ALA A 1 506 ? 25.808 -19.585 6.141 1.00 70.56 506 ALA A O 1
ATOM 3763 N N . SER A 1 507 ? 25.083 -21.699 5.856 1.00 62.84 507 SER A N 1
ATOM 3764 C CA . SER A 1 507 ? 26.336 -22.328 6.275 1.00 62.84 507 SER A CA 1
ATOM 3765 C C . SER A 1 507 ? 27.481 -21.760 5.431 1.00 62.84 507 SER A C 1
ATOM 3767 O O . SER A 1 507 ? 27.633 -22.094 4.257 1.00 62.84 507 SER A O 1
ATOM 3769 N N . LEU A 1 508 ? 28.253 -20.844 6.025 1.00 57.28 508 LEU A N 1
ATOM 3770 C CA . LEU A 1 508 ? 29.363 -20.131 5.383 1.00 57.28 508 LEU A CA 1
ATOM 3771 C C . LEU A 1 508 ? 30.553 -21.063 5.115 1.00 57.28 508 LEU A C 1
ATOM 3773 O O . LEU A 1 508 ? 31.563 -20.655 4.543 1.00 57.28 508 LEU A O 1
ATOM 3777 N N . LEU A 1 509 ? 30.452 -22.323 5.539 1.00 50.56 509 LEU A N 1
ATOM 3778 C CA . LEU A 1 509 ? 31.532 -23.283 5.489 1.00 50.56 509 LEU A CA 1
ATOM 3779 C C . LEU A 1 509 ? 31.423 -24.124 4.217 1.00 50.56 509 LEU A C 1
ATOM 3781 O O . LEU A 1 509 ? 30.766 -25.159 4.153 1.00 50.56 509 LEU A O 1
ATOM 3785 N N . THR A 1 510 ? 32.222 -23.695 3.242 1.00 48.56 510 THR A N 1
ATOM 3786 C CA . THR A 1 510 ? 32.666 -24.403 2.032 1.00 48.56 510 THR A CA 1
ATOM 3787 C C . THR A 1 510 ? 31.773 -24.213 0.797 1.00 48.56 510 THR A C 1
ATOM 3789 O O . THR A 1 510 ? 30.787 -24.932 0.616 1.00 48.56 510 THR A O 1
ATOM 3792 N N . PRO A 1 511 ? 32.156 -23.319 -0.137 1.00 48.88 511 PRO A N 1
ATOM 3793 C CA . PRO A 1 511 ? 31.653 -23.328 -1.506 1.00 48.88 511 PRO A CA 1
ATOM 3794 C C . PRO A 1 511 ? 32.230 -24.554 -2.232 1.00 48.88 511 PRO A C 1
ATOM 3796 O O . PRO A 1 511 ? 33.136 -24.462 -3.054 1.00 48.88 511 PRO A O 1
ATOM 3799 N N . GLY A 1 512 ? 31.743 -25.741 -1.877 1.00 55.03 512 GLY A N 1
ATOM 3800 C CA . GLY A 1 512 ? 31.935 -26.933 -2.686 1.00 55.03 512 GLY A CA 1
ATOM 3801 C C . GLY A 1 512 ? 31.079 -26.810 -3.953 1.00 55.03 512 GLY A C 1
ATOM 3802 O O . GLY A 1 512 ? 29.934 -26.368 -3.851 1.00 55.03 512 GLY A O 1
ATOM 3803 N N . PRO A 1 513 ? 31.574 -27.209 -5.137 1.00 55.12 513 PRO A N 1
ATOM 3804 C CA . PRO A 1 513 ? 30.841 -27.149 -6.407 1.00 55.12 513 PRO A CA 1
ATOM 3805 C C . PRO A 1 513 ? 29.709 -28.194 -6.504 1.00 55.12 513 PRO A C 1
ATOM 3807 O O . PRO A 1 513 ? 29.420 -28.715 -7.581 1.00 55.12 513 PRO A O 1
ATOM 3810 N N . SER A 1 514 ? 29.068 -28.545 -5.386 1.00 49.03 514 SER A N 1
ATOM 3811 C CA . SER A 1 514 ? 27.949 -29.478 -5.372 1.00 49.03 514 SER A CA 1
ATOM 3812 C C . SER A 1 514 ? 26.695 -28.800 -5.921 1.00 49.03 514 SER A C 1
ATOM 3814 O O . SER A 1 514 ? 26.047 -27.984 -5.271 1.00 49.03 514 SER A O 1
ATOM 3816 N N . ASP A 1 515 ? 26.422 -29.152 -7.174 1.00 57.06 515 ASP A N 1
ATOM 3817 C CA . ASP A 1 515 ? 25.163 -29.089 -7.912 1.00 57.06 515 ASP A CA 1
ATOM 3818 C C . ASP A 1 515 ? 23.952 -28.528 -7.114 1.00 57.06 515 ASP A C 1
ATOM 3820 O O . ASP A 1 515 ? 23.434 -29.201 -6.211 1.00 57.06 515 ASP A O 1
ATOM 3824 N N . PRO A 1 516 ? 23.455 -27.313 -7.439 1.00 58.88 516 PRO A N 1
ATOM 3825 C CA . PRO A 1 516 ? 22.340 -26.667 -6.734 1.00 58.88 516 PRO A CA 1
ATOM 3826 C C . PRO A 1 516 ? 21.008 -27.430 -6.848 1.00 58.88 516 PRO A C 1
ATOM 3828 O O . PRO A 1 516 ? 20.035 -27.056 -6.193 1.00 58.88 516 PRO A O 1
ATOM 3831 N N . SER A 1 517 ? 20.951 -28.500 -7.646 1.00 57.94 517 SER A N 1
ATOM 3832 C CA . SER A 1 517 ? 19.760 -29.325 -7.853 1.00 57.94 517 SER A CA 1
ATOM 3833 C C . SER A 1 517 ? 19.539 -30.431 -6.805 1.00 57.94 517 SER A C 1
ATOM 3835 O O . SER A 1 517 ? 18.473 -31.039 -6.811 1.00 57.94 517 SER A O 1
ATOM 3837 N N . LYS A 1 518 ? 20.491 -30.690 -5.889 1.00 55.16 518 LYS A N 1
ATOM 3838 C CA . LYS A 1 518 ? 20.404 -31.802 -4.910 1.00 55.16 518 LYS A CA 1
ATOM 3839 C C . LYS A 1 518 ? 20.319 -31.408 -3.432 1.00 55.16 518 LYS A C 1
ATOM 3841 O O . LYS A 1 518 ? 20.367 -32.282 -2.568 1.00 55.16 518 LYS A O 1
ATOM 3846 N N . ARG A 1 519 ? 20.168 -30.122 -3.099 1.00 55.38 519 ARG A N 1
ATOM 3847 C CA . ARG A 1 519 ? 19.894 -29.703 -1.711 1.00 55.38 519 ARG A CA 1
ATOM 3848 C C . ARG A 1 519 ? 18.413 -29.903 -1.363 1.00 55.38 519 ARG A C 1
ATOM 3850 O O . ARG A 1 519 ? 17.709 -28.932 -1.100 1.00 55.38 519 ARG A O 1
ATOM 3857 N N . ASP A 1 520 ? 17.974 -31.158 -1.291 1.00 59.56 520 ASP A N 1
ATOM 3858 C CA . ASP A 1 520 ? 16.752 -31.565 -0.574 1.00 59.56 520 ASP A CA 1
ATOM 3859 C C . ASP A 1 520 ? 17.019 -31.598 0.944 1.00 59.56 520 ASP A C 1
ATOM 3861 O O . ASP A 1 520 ? 16.686 -32.545 1.653 1.00 59.56 520 ASP A O 1
ATOM 3865 N N . GLY A 1 521 ? 17.692 -30.563 1.455 1.00 65.56 521 GLY A N 1
ATOM 3866 C CA . GLY A 1 521 ? 17.841 -30.368 2.888 1.00 65.56 521 GLY A CA 1
ATOM 3867 C C . GLY A 1 521 ? 16.476 -30.014 3.455 1.00 65.56 521 GLY A C 1
ATOM 3868 O O . GLY A 1 521 ? 15.952 -28.936 3.177 1.00 65.56 521 GLY A O 1
ATOM 3869 N N . THR A 1 522 ? 15.880 -30.933 4.208 1.00 77.06 522 THR A N 1
ATOM 3870 C CA . THR A 1 522 ? 14.657 -30.677 4.965 1.00 77.06 522 THR A CA 1
ATOM 3871 C C . THR A 1 522 ? 14.898 -29.534 5.946 1.00 77.06 522 THR A C 1
ATOM 3873 O O . THR A 1 522 ? 15.751 -29.632 6.825 1.00 77.06 522 THR A O 1
ATOM 3876 N N . GLN A 1 523 ? 14.156 -28.442 5.766 1.00 85.06 523 GLN A N 1
ATOM 3877 C CA . GLN A 1 523 ? 14.186 -27.266 6.632 1.00 85.06 523 GLN A CA 1
ATOM 3878 C C . GLN A 1 523 ? 13.743 -27.654 8.056 1.00 85.06 523 GLN A C 1
ATOM 3880 O O . GLN A 1 523 ? 12.801 -28.442 8.185 1.00 85.06 523 GLN A O 1
ATOM 3885 N N . PRO A 1 524 ? 14.390 -27.142 9.121 1.00 90.81 524 PRO A N 1
ATOM 3886 C CA . PRO A 1 524 ? 13.982 -27.445 10.491 1.00 90.81 524 PRO A CA 1
ATOM 3887 C C . PRO A 1 524 ? 12.536 -27.000 10.736 1.00 90.81 524 PRO A C 1
ATOM 3889 O O . PRO A 1 524 ? 12.090 -25.967 10.233 1.00 90.81 524 PRO A O 1
ATOM 3892 N N . SER A 1 525 ? 11.799 -27.794 11.510 1.00 92.88 525 SER A N 1
ATOM 3893 C CA . SER A 1 525 ? 10.413 -27.500 11.868 1.00 92.88 525 SER A CA 1
ATOM 3894 C C . SER A 1 525 ? 10.384 -26.769 13.205 1.00 92.88 525 SER A C 1
ATOM 3896 O O . SER A 1 525 ? 10.898 -27.280 14.199 1.00 92.88 525 SER A O 1
ATOM 3898 N N . VAL A 1 526 ? 9.790 -25.576 13.219 1.00 95.44 526 VAL A N 1
ATOM 3899 C CA . VAL A 1 526 ? 9.596 -24.779 14.434 1.00 95.44 526 VAL A CA 1
ATOM 3900 C C . VAL A 1 526 ? 8.144 -24.893 14.882 1.00 95.44 526 VAL A C 1
ATOM 3902 O O . VAL A 1 526 ? 7.235 -24.647 14.090 1.00 95.44 526 VAL A O 1
ATOM 3905 N N . ASP A 1 527 ? 7.939 -25.219 16.153 1.00 96.75 527 ASP A N 1
ATOM 3906 C CA . ASP A 1 527 ? 6.630 -25.244 16.800 1.00 96.75 527 ASP A CA 1
ATOM 3907 C C . ASP A 1 527 ? 6.587 -24.238 17.957 1.00 96.75 527 ASP A C 1
ATOM 3909 O O . ASP A 1 527 ? 7.463 -24.243 18.824 1.00 96.75 527 ASP A O 1
ATOM 3913 N N . ILE A 1 528 ? 5.589 -23.352 17.971 1.00 97.31 528 ILE A N 1
ATOM 3914 C CA . ILE A 1 528 ? 5.421 -22.351 19.032 1.00 97.31 528 ILE A CA 1
ATOM 3915 C C . ILE A 1 528 ? 4.537 -22.961 20.119 1.00 97.31 528 ILE A C 1
ATOM 3917 O O . ILE A 1 528 ? 3.337 -23.141 19.925 1.00 97.31 528 ILE A O 1
ATOM 3921 N N . VAL A 1 529 ? 5.128 -23.257 21.275 1.00 97.81 529 VAL A N 1
ATOM 3922 C CA . VAL A 1 529 ? 4.468 -23.988 22.365 1.00 97.81 529 VAL A CA 1
ATOM 3923 C C . VAL A 1 529 ? 3.674 -23.053 23.272 1.00 97.81 529 VAL A C 1
ATOM 3925 O O . VAL A 1 529 ? 2.576 -23.397 23.709 1.00 97.81 529 VAL A O 1
ATOM 3928 N N . ASN A 1 530 ? 4.219 -21.876 23.583 1.00 97.88 530 ASN A N 1
ATOM 3929 C CA . ASN A 1 530 ? 3.593 -20.938 24.510 1.00 97.88 530 ASN A CA 1
ATOM 3930 C C . ASN A 1 530 ? 3.930 -19.490 24.151 1.00 97.88 530 ASN A C 1
ATOM 3932 O O . ASN A 1 530 ? 5.070 -19.172 23.822 1.00 97.88 530 ASN A O 1
ATOM 3936 N N . VAL A 1 531 ? 2.938 -18.608 24.268 1.00 98.06 531 VAL A N 1
ATOM 3937 C CA . VAL A 1 531 ? 3.099 -17.162 24.111 1.00 98.06 531 VAL A CA 1
ATOM 3938 C C . VAL A 1 531 ? 2.275 -16.466 25.183 1.00 98.06 531 VAL A C 1
ATOM 3940 O O . VAL A 1 531 ? 1.058 -16.644 25.257 1.00 98.06 531 VAL A O 1
ATOM 3943 N N . SER A 1 532 ? 2.926 -15.654 26.009 1.00 97.81 532 SER A N 1
ATOM 3944 C CA . SER A 1 532 ? 2.253 -14.905 27.070 1.00 97.81 532 SER A CA 1
ATOM 3945 C C . SER A 1 532 ? 2.805 -13.494 27.224 1.00 97.81 532 SER A C 1
ATOM 3947 O O . SER A 1 532 ? 3.970 -13.236 26.919 1.00 97.81 532 SER A O 1
ATOM 3949 N N . VAL A 1 533 ? 1.953 -12.593 27.709 1.00 97.06 533 VAL A N 1
ATOM 3950 C CA . VAL A 1 533 ? 2.297 -11.222 28.095 1.00 97.06 533 VAL A CA 1
ATOM 3951 C C . VAL A 1 533 ? 1.909 -11.055 29.554 1.00 97.06 533 VAL A C 1
ATOM 3953 O O . VAL A 1 533 ? 0.758 -11.290 29.918 1.00 97.06 533 VAL A O 1
ATOM 3956 N N . ASP A 1 534 ? 2.885 -10.742 30.405 1.00 96.31 534 ASP A N 1
ATOM 3957 C CA . ASP A 1 534 ? 2.712 -10.631 31.860 1.00 96.31 534 ASP A CA 1
ATOM 3958 C C . ASP A 1 534 ? 2.047 -11.878 32.489 1.00 96.31 534 ASP A C 1
ATOM 3960 O O . ASP A 1 534 ? 1.269 -11.800 33.439 1.00 96.31 534 ASP A O 1
ATOM 3964 N N . GLY A 1 535 ? 2.354 -13.058 31.937 1.00 95.19 535 GLY A N 1
ATOM 3965 C CA . GLY A 1 535 ? 1.817 -14.351 32.376 1.00 95.19 535 GLY A CA 1
ATOM 3966 C C . GLY A 1 535 ? 0.421 -14.691 31.844 1.00 95.19 535 GLY A C 1
ATOM 3967 O O . GLY A 1 535 ? -0.072 -15.787 32.105 1.00 95.19 535 GLY A O 1
ATOM 3968 N N . VAL A 1 536 ? -0.210 -13.801 31.074 1.00 94.81 536 VAL A N 1
ATOM 3969 C CA . VAL A 1 536 ? -1.500 -14.052 30.422 1.00 94.81 536 VAL A CA 1
ATOM 3970 C C . VAL A 1 536 ? -1.257 -14.585 29.008 1.00 94.81 536 VAL A C 1
ATOM 3972 O O . VAL A 1 536 ? -0.543 -13.936 28.242 1.00 94.81 536 VAL A O 1
ATOM 3975 N N . PRO A 1 537 ? -1.824 -15.743 28.622 1.00 95.75 537 PRO A N 1
ATOM 3976 C CA . PRO A 1 537 ? -1.729 -16.236 27.252 1.00 95.75 537 PRO A CA 1
ATOM 3977 C C . PRO A 1 537 ? -2.313 -15.230 26.257 1.00 95.75 537 PRO A C 1
ATOM 3979 O O . PRO A 1 537 ? -3.423 -14.732 26.455 1.00 95.75 537 PRO A O 1
ATOM 3982 N N . VAL A 1 538 ? -1.585 -14.952 25.177 1.00 96.38 538 VAL A N 1
ATOM 3983 C CA . VAL A 1 538 ? -2.022 -14.005 24.139 1.00 96.38 538 VAL A CA 1
ATOM 3984 C C . VAL A 1 538 ? -2.116 -14.665 22.771 1.00 96.38 538 VAL A C 1
ATOM 3986 O O . VAL A 1 538 ? -1.577 -15.744 22.525 1.00 96.38 538 VAL A O 1
ATOM 3989 N N . ARG A 1 539 ? -2.808 -13.990 21.850 1.00 94.88 539 ARG A N 1
ATOM 3990 C CA . ARG A 1 539 ? -2.860 -14.402 20.449 1.00 94.88 539 ARG A CA 1
ATOM 3991 C C . ARG A 1 539 ? -1.485 -14.223 19.801 1.00 94.88 539 ARG A C 1
ATOM 3993 O O . ARG A 1 539 ? -0.841 -13.189 19.967 1.00 94.88 539 ARG A O 1
ATOM 4000 N N . PHE A 1 540 ? -1.093 -15.198 18.992 1.00 97.12 540 PHE A N 1
ATOM 4001 C CA . PHE A 1 540 ? 0.069 -15.102 18.122 1.00 97.12 540 PHE A CA 1
ATOM 4002 C C . PHE A 1 540 ? -0.259 -15.628 16.723 1.00 97.12 540 PHE A C 1
ATOM 4004 O O . PHE A 1 540 ? -1.240 -16.347 16.525 1.00 97.12 540 PHE A O 1
ATOM 4011 N N . GLU A 1 541 ? 0.559 -15.243 15.754 1.00 93.88 541 GLU A N 1
ATOM 4012 C CA . GLU A 1 541 ? 0.530 -15.743 14.384 1.00 93.88 541 GLU A CA 1
ATOM 4013 C C . GLU A 1 541 ? 1.929 -16.260 14.044 1.00 93.88 541 GLU A C 1
ATOM 4015 O O . GLU A 1 541 ? 2.925 -15.604 14.347 1.00 93.88 541 GLU A O 1
ATOM 4020 N N . SER A 1 542 ? 2.006 -17.446 13.443 1.00 93.06 542 SER A N 1
ATOM 4021 C CA . SER A 1 542 ? 3.256 -18.045 12.976 1.00 93.06 542 SER A CA 1
ATOM 4022 C C . SER A 1 542 ? 3.118 -18.366 11.495 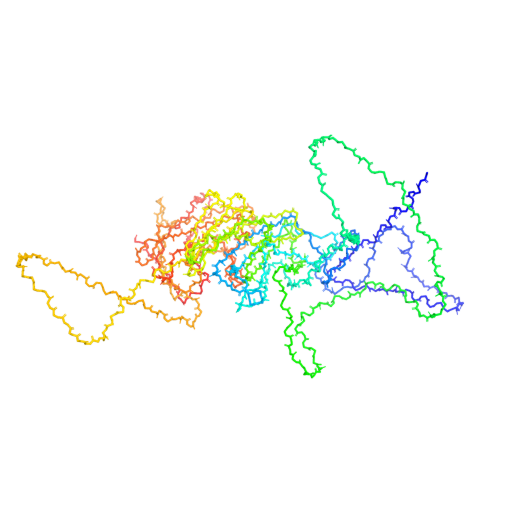1.00 93.06 542 SER A C 1
ATOM 4024 O O . SER A 1 542 ? 2.157 -19.023 11.090 1.00 93.06 542 SER A O 1
ATOM 4026 N N . SER A 1 543 ? 4.050 -17.873 10.685 1.00 89.44 543 SER A N 1
ATOM 4027 C CA . SER A 1 543 ? 4.091 -18.114 9.246 1.00 89.44 543 SER A CA 1
ATOM 4028 C C . SER A 1 543 ? 5.392 -18.814 8.886 1.00 89.44 543 SER A C 1
ATOM 4030 O O . SER A 1 543 ? 6.472 -18.240 9.027 1.00 89.44 543 SER A O 1
ATOM 4032 N N . ALA A 1 544 ? 5.297 -20.052 8.403 1.00 86.69 544 ALA A N 1
ATOM 4033 C CA . ALA A 1 544 ? 6.441 -20.763 7.848 1.00 86.69 544 ALA A CA 1
ATOM 4034 C C . ALA A 1 544 ? 6.775 -20.190 6.464 1.00 86.69 544 ALA A C 1
ATOM 4036 O O . ALA A 1 544 ? 5.899 -20.083 5.602 1.00 86.69 544 ALA A O 1
ATOM 4037 N N . PHE A 1 545 ? 8.038 -19.838 6.229 1.00 75.44 545 PHE A N 1
ATOM 4038 C CA . PHE A 1 545 ? 8.485 -19.388 4.913 1.00 75.44 545 PHE A CA 1
ATOM 4039 C C . PHE A 1 545 ? 8.647 -20.596 3.990 1.00 75.44 545 PHE A C 1
ATOM 4041 O O . PHE A 1 545 ? 9.735 -21.145 3.822 1.00 75.44 545 PHE A O 1
ATOM 4048 N N . ALA A 1 546 ? 7.552 -21.016 3.356 1.00 63.41 546 ALA A N 1
ATOM 4049 C CA . ALA A 1 546 ? 7.648 -21.943 2.242 1.00 63.41 546 ALA A CA 1
ATOM 4050 C C . ALA A 1 546 ? 8.414 -21.252 1.102 1.00 63.41 546 ALA A C 1
ATOM 4052 O O . ALA A 1 546 ? 8.066 -20.149 0.674 1.00 63.41 546 ALA A O 1
ATOM 4053 N N . LYS A 1 547 ? 9.444 -21.927 0.578 1.00 57.41 547 LYS A N 1
ATOM 4054 C CA . LYS A 1 547 ? 10.388 -21.481 -0.474 1.00 57.41 547 LYS A CA 1
ATOM 4055 C C . LYS A 1 547 ? 9.732 -20.877 -1.740 1.00 57.41 547 LYS A C 1
ATOM 4057 O O . LYS A 1 547 ? 10.425 -20.319 -2.587 1.00 57.41 547 LYS A O 1
ATOM 4062 N N . GLN A 1 548 ? 8.409 -20.973 -1.877 1.00 42.19 548 GLN A N 1
ATOM 4063 C CA . GLN A 1 548 ? 7.607 -20.513 -3.008 1.00 42.19 548 GLN A CA 1
ATOM 4064 C C . GLN A 1 548 ? 7.045 -19.077 -2.859 1.00 42.19 548 GLN A C 1
ATOM 4066 O O . GLN A 1 548 ? 6.679 -18.480 -3.872 1.00 42.19 548 GLN A O 1
ATOM 4071 N N . GLU A 1 549 ? 7.039 -18.480 -1.658 1.00 45.06 549 GLU A N 1
ATOM 4072 C CA . GLU A 1 549 ? 6.419 -17.163 -1.378 1.00 45.06 549 GLU A CA 1
ATOM 4073 C C . GLU A 1 549 ? 7.403 -16.006 -1.097 1.00 45.06 549 GLU A C 1
ATOM 4075 O O . GLU A 1 549 ? 7.034 -14.986 -0.523 1.00 45.06 549 GLU A O 1
ATOM 4080 N N . ARG A 1 550 ? 8.640 -16.067 -1.613 1.00 50.38 550 ARG A N 1
ATOM 4081 C CA . ARG A 1 550 ? 9.618 -14.950 -1.537 1.00 50.38 550 ARG A CA 1
ATOM 4082 C C . ARG A 1 550 ? 9.159 -13.615 -2.160 1.00 50.38 550 ARG A C 1
ATOM 4084 O O . ARG A 1 550 ? 9.864 -12.622 -2.039 1.00 50.38 550 ARG A O 1
ATOM 4091 N N . ASN A 1 551 ? 8.004 -13.571 -2.827 1.00 43.84 551 ASN A N 1
ATOM 4092 C CA . ASN A 1 551 ? 7.518 -12.383 -3.535 1.00 43.84 551 ASN A CA 1
ATOM 4093 C C . ASN A 1 551 ? 6.523 -11.519 -2.736 1.00 43.84 551 ASN A C 1
ATOM 4095 O O . ASN A 1 551 ? 6.159 -10.452 -3.222 1.00 43.84 551 ASN A O 1
ATOM 4099 N N . ALA A 1 552 ? 6.083 -11.945 -1.548 1.00 45.12 552 ALA A N 1
ATOM 4100 C CA . ALA A 1 552 ? 5.277 -11.129 -0.634 1.00 45.12 552 ALA A CA 1
ATOM 4101 C C . ALA A 1 552 ? 6.160 -10.701 0.547 1.00 45.12 552 ALA A C 1
ATOM 4103 O O . ALA A 1 552 ? 6.062 -11.219 1.654 1.00 45.12 552 ALA A O 1
ATOM 4104 N N . MET A 1 553 ? 7.126 -9.831 0.260 1.00 45.84 553 MET A N 1
ATOM 4105 C CA . MET A 1 553 ? 8.188 -9.471 1.191 1.00 45.84 553 MET A CA 1
ATOM 4106 C C . MET A 1 553 ? 7.638 -8.635 2.354 1.00 45.84 553 MET A C 1
ATOM 4108 O O . MET A 1 553 ? 7.137 -7.525 2.157 1.00 45.84 553 MET A O 1
ATOM 4112 N N . ILE A 1 554 ? 7.758 -9.173 3.568 1.00 52.84 554 ILE A N 1
ATOM 4113 C CA . ILE A 1 554 ? 7.756 -8.402 4.813 1.00 52.84 554 ILE A CA 1
ATOM 4114 C C . ILE A 1 554 ? 8.962 -7.463 4.702 1.00 52.84 554 ILE A C 1
ATOM 4116 O O . ILE A 1 554 ? 10.099 -7.912 4.780 1.00 52.84 554 ILE A O 1
ATOM 4120 N N . SER A 1 555 ? 8.721 -6.188 4.395 1.00 46.41 555 SER A N 1
ATOM 4121 C CA . SER A 1 555 ? 9.780 -5.183 4.271 1.00 46.41 555 SER A CA 1
ATOM 4122 C C . SER A 1 555 ? 10.318 -4.881 5.667 1.00 46.41 555 SER A C 1
ATOM 4124 O O . SER A 1 555 ? 9.671 -4.163 6.429 1.00 46.41 555 SER A O 1
ATOM 4126 N N . LEU A 1 556 ? 11.479 -5.438 6.020 1.00 52.66 556 LEU A N 1
ATOM 4127 C CA . LEU A 1 556 ? 12.137 -5.217 7.317 1.00 52.66 556 LEU A CA 1
ATOM 4128 C C . LEU A 1 556 ? 12.913 -3.894 7.371 1.00 52.66 556 LEU A C 1
ATOM 4130 O O . LEU A 1 556 ? 13.818 -3.708 8.182 1.00 52.66 556 LEU A O 1
ATOM 4134 N N . GLY A 1 557 ? 12.519 -2.940 6.528 1.00 49.06 557 GLY A N 1
ATOM 4135 C CA . GLY A 1 557 ? 13.245 -1.703 6.309 1.00 49.06 557 GLY A CA 1
ATOM 4136 C C . GLY A 1 557 ? 14.494 -1.921 5.441 1.00 49.06 557 GLY A C 1
ATOM 4137 O O . GLY A 1 557 ? 15.065 -3.009 5.394 1.00 49.06 557 GLY A O 1
ATOM 4138 N N . PRO A 1 558 ? 14.957 -0.869 4.748 1.00 44.34 558 PRO A N 1
ATOM 4139 C CA . PRO A 1 558 ? 16.004 -0.969 3.729 1.00 44.34 558 PRO A CA 1
ATOM 4140 C C . PRO A 1 558 ? 17.387 -1.396 4.255 1.00 44.34 558 PRO A C 1
ATOM 4142 O O . PRO A 1 558 ? 18.262 -1.689 3.447 1.00 44.34 558 PRO A O 1
ATOM 4145 N N . SER A 1 559 ? 17.613 -1.422 5.575 1.00 47.81 559 SER A N 1
ATOM 4146 C CA . SER A 1 559 ? 18.922 -1.726 6.169 1.00 47.81 559 SER A CA 1
ATOM 4147 C C . SER A 1 559 ? 19.161 -3.208 6.463 1.00 47.81 559 SER A C 1
ATOM 4149 O O . SER A 1 559 ? 20.308 -3.635 6.415 1.00 47.81 559 SER A O 1
ATOM 4151 N N . LEU A 1 560 ? 18.125 -3.999 6.774 1.00 53.06 560 LEU A N 1
ATOM 4152 C CA . LEU A 1 560 ? 18.313 -5.407 7.163 1.00 53.06 560 LEU A CA 1
ATOM 4153 C C . LEU A 1 560 ? 18.352 -6.348 5.949 1.00 53.06 560 LEU A C 1
ATOM 4155 O O . LEU A 1 560 ? 19.084 -7.336 5.949 1.00 53.06 560 LEU A O 1
ATOM 4159 N N . ASP A 1 561 ? 17.622 -6.002 4.886 1.00 51.59 561 ASP A N 1
ATOM 4160 C CA . ASP A 1 561 ? 17.501 -6.828 3.679 1.00 51.59 561 ASP A CA 1
ATOM 4161 C C . ASP A 1 561 ? 18.785 -6.886 2.832 1.00 51.59 561 ASP A C 1
ATOM 4163 O O . ASP A 1 561 ? 18.914 -7.750 1.963 1.00 51.59 561 ASP A O 1
ATOM 4167 N N . GLN A 1 562 ? 19.737 -5.972 3.057 1.00 47.91 562 GLN A N 1
ATOM 4168 C CA . GLN A 1 562 ? 20.916 -5.819 2.199 1.00 47.91 562 GLN A CA 1
ATOM 4169 C C . GLN A 1 562 ? 22.156 -6.586 2.691 1.00 47.91 562 GLN A C 1
ATOM 4171 O O . GLN A 1 562 ? 23.033 -6.877 1.881 1.00 47.91 562 GLN A O 1
ATOM 4176 N N . GLU A 1 563 ? 22.229 -6.949 3.978 1.00 47.69 563 GLU A N 1
ATOM 4177 C CA . GLU A 1 563 ? 23.453 -7.509 4.580 1.00 47.69 563 GLU A CA 1
ATOM 4178 C C . GLU A 1 563 ? 23.380 -8.996 4.947 1.00 47.69 563 GLU A C 1
ATOM 4180 O O . GLU A 1 563 ? 24.423 -9.642 5.053 1.00 47.69 563 GLU A O 1
ATOM 4185 N N . ILE A 1 564 ? 22.188 -9.581 5.102 1.00 55.66 564 ILE A N 1
ATOM 4186 C CA . ILE A 1 564 ? 22.065 -10.959 5.587 1.00 55.66 564 ILE A CA 1
ATOM 4187 C C . ILE A 1 564 ? 21.237 -11.786 4.604 1.00 55.66 564 ILE A C 1
ATOM 4189 O O . ILE A 1 564 ? 20.009 -11.757 4.602 1.00 55.66 564 ILE A O 1
ATOM 4193 N N . GLN A 1 565 ? 21.922 -12.584 3.781 1.00 61.09 565 GLN A N 1
ATOM 4194 C CA . GLN A 1 565 ? 21.313 -13.613 2.932 1.00 61.09 565 GLN A CA 1
ATOM 4195 C C . GLN A 1 565 ? 20.861 -14.818 3.785 1.00 61.09 565 GLN A C 1
ATOM 4197 O O . GLN A 1 565 ? 21.272 -15.955 3.563 1.00 61.09 565 GLN A O 1
ATOM 4202 N N . SER A 1 566 ? 20.065 -14.555 4.819 1.00 68.62 566 SER A N 1
ATOM 4203 C CA . SER A 1 566 ? 19.530 -15.563 5.725 1.00 68.62 566 SER A CA 1
ATOM 4204 C C . SER A 1 566 ? 18.316 -16.244 5.109 1.00 68.62 566 SER A C 1
ATOM 4206 O O . SER A 1 566 ? 17.391 -15.593 4.619 1.00 68.62 566 SER A O 1
ATOM 4208 N N . ASP A 1 567 ? 18.294 -17.572 5.177 1.00 82.50 567 ASP A N 1
ATOM 4209 C CA . ASP A 1 567 ? 17.107 -18.345 4.837 1.00 82.50 567 ASP A CA 1
ATOM 4210 C C . ASP A 1 567 ? 16.158 -18.322 6.045 1.00 82.50 567 ASP A C 1
ATOM 4212 O O . ASP A 1 567 ? 16.347 -19.030 7.038 1.00 82.50 567 ASP A O 1
ATOM 4216 N N . TRP A 1 568 ? 15.145 -17.454 5.978 1.00 87.38 568 TRP A N 1
ATOM 4217 C CA . TRP A 1 568 ? 14.080 -17.386 6.977 1.00 87.38 568 TRP A CA 1
ATOM 4218 C C . TRP A 1 568 ? 13.313 -18.708 7.041 1.00 87.38 568 TRP A C 1
ATOM 4220 O O . TRP A 1 568 ? 12.908 -19.263 6.019 1.00 87.38 568 TRP A O 1
ATOM 4230 N N . ILE A 1 569 ? 13.094 -19.199 8.258 1.00 90.44 569 ILE A N 1
ATOM 4231 C CA . ILE A 1 569 ? 12.350 -20.427 8.535 1.00 90.44 569 ILE A CA 1
ATOM 4232 C C . ILE A 1 569 ? 10.929 -20.103 8.966 1.00 90.44 569 ILE A C 1
ATOM 4234 O O . ILE A 1 569 ? 9.961 -20.629 8.415 1.00 90.44 569 ILE A O 1
ATOM 4238 N N . THR A 1 570 ? 10.781 -19.225 9.951 1.00 93.38 570 THR A N 1
ATOM 4239 C CA . THR A 1 570 ? 9.479 -18.906 10.539 1.00 93.38 570 THR A CA 1
ATOM 4240 C C . THR A 1 570 ? 9.439 -17.444 10.948 1.00 93.38 570 THR A C 1
ATOM 4242 O O . THR A 1 570 ? 10.410 -16.927 11.494 1.00 93.38 570 THR A O 1
ATOM 4245 N N . TRP A 1 571 ? 8.318 -16.783 10.677 1.00 94.12 571 TRP A N 1
ATOM 4246 C CA . TRP A 1 571 ? 8.008 -15.445 11.173 1.00 94.12 571 TRP A CA 1
ATOM 4247 C C . TRP A 1 571 ? 6.961 -15.540 12.271 1.00 94.12 571 TRP A C 1
ATOM 4249 O O . TRP A 1 571 ? 5.932 -16.187 12.073 1.00 94.12 571 TRP A O 1
ATOM 4259 N N . VAL A 1 572 ? 7.203 -14.890 13.404 1.00 95.19 572 VAL A N 1
ATOM 4260 C CA . VAL A 1 572 ? 6.308 -14.915 14.562 1.00 95.19 572 VAL A CA 1
ATOM 4261 C C . VAL A 1 572 ? 5.824 -13.502 14.856 1.00 95.19 572 VAL A C 1
ATOM 4263 O O . VAL A 1 572 ? 6.620 -12.568 14.954 1.00 95.19 572 VAL A O 1
ATOM 4266 N N . ARG A 1 573 ? 4.508 -13.353 15.023 1.00 95.25 573 ARG A N 1
ATOM 4267 C CA . ARG A 1 573 ? 3.844 -12.111 15.433 1.00 95.25 573 ARG A CA 1
ATOM 4268 C C . ARG A 1 573 ? 3.107 -12.359 16.740 1.00 95.25 573 ARG A C 1
ATOM 4270 O O . ARG A 1 573 ? 2.261 -13.247 16.810 1.00 95.25 573 ARG A O 1
ATOM 4277 N N . VAL A 1 574 ? 3.397 -11.576 17.768 1.00 96.38 574 VAL A N 1
ATOM 4278 C CA . VAL A 1 574 ? 2.796 -11.687 19.104 1.00 96.38 574 VAL A CA 1
ATOM 4279 C C . VAL A 1 574 ? 1.939 -10.459 19.374 1.00 96.38 574 VAL A C 1
ATOM 4281 O O . VAL A 1 574 ? 2.436 -9.342 19.273 1.00 96.38 574 VAL A O 1
ATOM 4284 N N . HIS A 1 575 ? 0.666 -10.645 19.727 1.00 94.81 575 HIS A N 1
ATOM 4285 C CA . HIS A 1 575 ? -0.227 -9.540 20.070 1.00 94.81 575 HIS A CA 1
ATOM 4286 C C . HIS A 1 575 ? 0.050 -9.059 21.499 1.00 94.81 575 HIS A C 1
ATOM 4288 O O . HIS A 1 575 ? -0.388 -9.684 22.468 1.00 94.81 575 HIS A O 1
ATOM 4294 N N . VAL A 1 576 ? 0.773 -7.949 21.625 1.00 94.00 576 VAL A N 1
ATOM 4295 C CA . VAL A 1 576 ? 1.164 -7.371 22.918 1.00 94.00 576 VAL A CA 1
ATOM 4296 C C . VAL A 1 576 ? 0.124 -6.365 23.420 1.00 94.00 576 VAL A C 1
ATOM 4298 O O . VAL A 1 576 ? -0.079 -6.240 24.625 1.00 94.00 576 VAL A O 1
ATOM 4301 N N . GLY A 1 577 ? -0.584 -5.701 22.503 1.00 87.88 577 GLY A N 1
ATOM 4302 C CA . GLY A 1 577 ? -1.519 -4.629 22.831 1.00 87.88 577 GLY A CA 1
ATOM 4303 C C . GLY A 1 577 ? -0.831 -3.298 23.144 1.00 87.88 577 GLY A C 1
ATOM 4304 O O . GLY A 1 577 ? 0.394 -3.171 23.114 1.00 87.88 577 GLY A O 1
ATOM 4305 N N . ASP A 1 578 ? -1.649 -2.303 23.473 1.00 83.19 578 ASP A N 1
ATOM 4306 C CA . ASP A 1 578 ? -1.256 -0.905 23.672 1.00 83.19 578 ASP A CA 1
ATOM 4307 C C . ASP A 1 578 ? -0.363 -0.690 24.897 1.00 83.19 578 ASP A C 1
ATOM 4309 O O . ASP A 1 578 ? 0.406 0.262 24.939 1.00 83.19 578 ASP A O 1
ATOM 4313 N N . GLN A 1 579 ? -0.449 -1.551 25.912 1.00 82.62 579 GLN A N 1
ATOM 4314 C CA . GLN A 1 579 ? 0.292 -1.371 27.162 1.00 82.62 579 GLN A CA 1
ATOM 4315 C C . GLN A 1 579 ? 1.709 -1.950 27.142 1.00 82.62 579 GLN A C 1
ATOM 4317 O O . GLN A 1 579 ? 2.491 -1.655 28.057 1.00 82.62 579 GLN A O 1
ATOM 4322 N N . GLY A 1 580 ? 2.078 -2.728 26.123 1.00 88.88 580 GLY A N 1
ATOM 4323 C CA . GLY A 1 580 ? 3.302 -3.522 26.184 1.00 88.88 580 GLY A CA 1
ATOM 4324 C C . GLY A 1 580 ? 3.231 -4.585 27.291 1.00 88.88 580 GLY A C 1
ATOM 4325 O O . GLY A 1 580 ? 2.158 -4.905 27.795 1.00 88.88 580 GLY A O 1
ATOM 4326 N N . GLY A 1 581 ? 4.384 -5.107 27.703 1.00 92.81 581 GLY A N 1
ATOM 4327 C CA . GLY A 1 581 ? 4.476 -6.041 28.830 1.00 92.81 581 GLY A CA 1
ATOM 4328 C C . GLY A 1 581 ? 5.703 -6.941 28.750 1.00 92.81 581 GLY A C 1
ATOM 4329 O O . GLY A 1 581 ? 6.499 -6.840 27.810 1.00 92.81 581 GLY A O 1
ATOM 4330 N N . LEU A 1 582 ? 5.881 -7.810 29.745 1.00 97.38 582 LEU A N 1
ATOM 4331 C CA . LEU A 1 582 ? 6.865 -8.888 29.686 1.00 97.38 582 LEU A CA 1
ATOM 4332 C C . LEU A 1 582 ? 6.346 -9.981 28.750 1.00 97.38 582 LEU A C 1
ATOM 4334 O O . LEU A 1 582 ? 5.448 -10.741 29.107 1.00 97.38 582 LEU A O 1
ATOM 4338 N N . VAL A 1 583 ? 6.936 -10.072 27.565 1.00 97.75 583 VAL A N 1
ATOM 4339 C CA . VAL A 1 583 ? 6.635 -11.106 26.579 1.00 97.75 583 VAL A CA 1
ATOM 4340 C C . VAL A 1 583 ? 7.491 -12.332 26.860 1.00 97.75 583 VAL A C 1
ATOM 4342 O O . VAL A 1 583 ? 8.713 -12.229 26.996 1.00 97.75 583 VAL A O 1
ATOM 4345 N N . ILE A 1 584 ? 6.842 -13.493 26.915 1.00 98.44 584 ILE A N 1
ATOM 4346 C CA . ILE A 1 584 ? 7.489 -14.802 26.988 1.00 98.44 584 ILE A CA 1
ATOM 4347 C C . ILE A 1 584 ? 7.020 -15.632 25.798 1.00 98.44 584 ILE A C 1
ATOM 4349 O O . ILE A 1 584 ? 5.815 -15.840 25.638 1.00 98.44 584 ILE A O 1
ATOM 4353 N N . VAL A 1 585 ? 7.966 -16.109 24.989 1.00 98.44 585 VAL A N 1
ATOM 4354 C CA . VAL A 1 585 ? 7.708 -17.036 23.880 1.00 98.44 585 VAL A CA 1
ATOM 4355 C C . VAL A 1 585 ? 8.531 -18.295 24.080 1.00 98.44 585 VAL A C 1
ATOM 4357 O O . VAL A 1 585 ? 9.756 -18.221 24.109 1.00 98.44 585 VAL A O 1
ATOM 4360 N N . ASP A 1 586 ? 7.863 -19.439 24.175 1.00 98.44 586 ASP A N 1
ATOM 4361 C CA . ASP A 1 586 ? 8.505 -20.748 24.199 1.00 98.44 586 ASP A CA 1
ATOM 4362 C C . ASP A 1 586 ? 8.259 -21.445 22.855 1.00 98.44 586 ASP A C 1
ATOM 4364 O O . ASP A 1 586 ? 7.108 -21.601 22.435 1.00 98.44 586 ASP A O 1
ATOM 4368 N N . TYR A 1 587 ? 9.322 -21.876 22.180 1.00 98.19 587 TYR A N 1
ATOM 4369 C CA . TYR A 1 587 ? 9.237 -22.642 20.937 1.00 98.19 587 TYR A CA 1
ATOM 4370 C C . TYR A 1 587 ? 10.189 -23.833 20.935 1.00 98.19 587 TYR A C 1
ATOM 4372 O O . TYR A 1 587 ? 11.201 -23.841 21.630 1.00 98.19 587 TYR A O 1
ATOM 4380 N N . VAL A 1 588 ? 9.854 -24.854 20.154 1.00 97.44 588 VAL A N 1
ATOM 4381 C CA . VAL A 1 588 ? 10.656 -26.065 19.978 1.00 97.44 588 VAL A CA 1
ATOM 4382 C C . VAL A 1 588 ? 11.078 -26.160 18.524 1.00 97.44 588 VAL A C 1
ATOM 4384 O O . VAL A 1 588 ? 10.260 -26.039 17.614 1.00 97.44 588 VAL A O 1
ATOM 4387 N N . VAL A 1 589 ? 12.366 -26.384 18.310 1.00 95.94 589 VAL A N 1
ATOM 4388 C CA . VAL A 1 589 ? 12.951 -26.602 16.992 1.00 95.94 589 VAL A CA 1
ATOM 4389 C C . VAL A 1 589 ? 13.298 -28.073 16.873 1.00 95.94 589 VAL A C 1
ATOM 4391 O O . VAL A 1 589 ? 14.122 -28.585 17.630 1.00 95.94 589 VAL A O 1
ATOM 4394 N N . ASN A 1 590 ? 12.668 -28.743 15.914 1.00 93.75 590 ASN A N 1
ATOM 4395 C CA . ASN A 1 590 ? 12.952 -30.127 15.575 1.00 93.75 590 ASN A CA 1
ATOM 4396 C C . ASN A 1 590 ? 13.790 -30.164 14.299 1.00 93.75 590 ASN A C 1
ATOM 4398 O O . ASN A 1 590 ? 13.333 -29.731 13.232 1.00 93.75 590 ASN A O 1
ATOM 4402 N N . GLU A 1 591 ? 14.994 -30.721 14.388 1.00 86.94 591 GLU A N 1
ATOM 4403 C CA . GLU A 1 591 ? 15.738 -31.085 13.191 1.00 86.94 591 GLU A CA 1
ATOM 4404 C C . GLU A 1 591 ? 15.085 -32.329 12.590 1.00 86.94 591 GLU A C 1
ATOM 4406 O O . GLU A 1 591 ? 14.830 -33.328 13.267 1.00 86.94 591 GLU A O 1
ATOM 4411 N N . ILE A 1 592 ? 14.734 -32.259 11.309 1.00 76.88 592 ILE A N 1
ATOM 4412 C CA . ILE A 1 592 ? 14.157 -33.413 10.629 1.00 76.88 592 ILE A CA 1
ATOM 4413 C C . ILE A 1 592 ? 15.298 -34.412 10.424 1.00 76.88 592 ILE A C 1
ATOM 4415 O O . ILE A 1 592 ? 16.264 -34.092 9.734 1.00 76.88 592 ILE A O 1
ATOM 4419 N N . ASP A 1 593 ? 15.168 -35.600 11.031 1.00 64.38 593 ASP A N 1
ATOM 4420 C CA . ASP A 1 593 ? 16.083 -36.752 10.944 1.00 64.38 593 ASP A CA 1
ATOM 4421 C C . ASP A 1 593 ? 16.226 -37.249 9.479 1.00 64.38 593 ASP A C 1
ATOM 4423 O O . ASP A 1 593 ? 15.754 -38.322 9.108 1.00 64.38 593 ASP A O 1
ATOM 4427 N N . GLY A 1 594 ? 16.820 -36.441 8.600 1.00 55.75 594 GLY A N 1
ATOM 4428 C CA . GLY A 1 594 ? 16.880 -36.671 7.153 1.00 55.75 594 GLY A CA 1
ATOM 4429 C C . GLY A 1 594 ? 18.123 -37.425 6.686 1.00 55.75 594 GLY A C 1
ATOM 4430 O O . GLY A 1 594 ? 18.195 -37.841 5.533 1.00 55.75 594 GLY A O 1
ATOM 4431 N N . GLN A 1 595 ? 19.106 -37.640 7.558 1.00 52.41 595 GLN A N 1
ATOM 4432 C CA . GLN A 1 595 ? 20.282 -38.442 7.238 1.00 52.41 595 GLN A CA 1
ATOM 4433 C C . GLN A 1 595 ? 20.573 -39.399 8.385 1.00 52.41 595 GLN A C 1
ATOM 4435 O O . GLN A 1 595 ? 21.369 -39.125 9.282 1.00 52.41 595 GLN A O 1
ATOM 4440 N N . SER A 1 596 ? 19.957 -40.582 8.332 1.00 55.22 596 SER A N 1
ATOM 4441 C CA . SER A 1 596 ? 20.583 -41.746 8.956 1.00 55.22 596 SER A CA 1
ATOM 4442 C C . SER A 1 596 ? 22.031 -41.797 8.452 1.00 55.22 596 SER A C 1
ATOM 4444 O O . SER A 1 596 ? 22.208 -41.714 7.232 1.00 55.22 596 SER A O 1
ATOM 4446 N N . PRO A 1 597 ? 23.050 -41.901 9.323 1.00 56.81 597 PRO A N 1
ATOM 4447 C CA . PRO A 1 597 ? 24.443 -41.886 8.895 1.00 56.81 597 PRO A CA 1
ATOM 4448 C C . PRO A 1 597 ? 24.626 -42.973 7.836 1.00 56.81 597 PRO A C 1
ATOM 4450 O O . PRO A 1 597 ? 24.485 -44.163 8.132 1.00 56.81 597 PRO A O 1
ATOM 4453 N N . SER A 1 598 ? 24.850 -42.559 6.586 1.00 54.50 598 SER A N 1
ATOM 4454 C CA . SER A 1 598 ? 25.096 -43.477 5.480 1.00 54.50 598 SER A CA 1
ATOM 4455 C C . SER A 1 598 ? 26.271 -44.358 5.889 1.00 54.50 598 SER A C 1
ATOM 4457 O O . SER A 1 598 ? 27.357 -43.849 6.169 1.00 54.50 598 SER A O 1
ATOM 4459 N N . LYS A 1 599 ? 26.036 -45.665 5.996 1.00 58.22 599 LYS A N 1
ATOM 4460 C CA . LYS A 1 599 ? 26.900 -46.629 6.693 1.00 58.22 599 LYS A CA 1
ATOM 4461 C C . LYS A 1 599 ? 28.303 -46.847 6.093 1.00 58.22 599 LYS A C 1
ATOM 4463 O O . LYS A 1 599 ? 29.022 -47.698 6.606 1.00 58.22 599 LYS A O 1
ATOM 4468 N N . ASP A 1 600 ? 28.743 -46.085 5.091 1.00 55.00 600 ASP A N 1
ATOM 4469 C CA . ASP A 1 600 ? 29.810 -46.548 4.192 1.00 55.00 600 ASP A CA 1
ATOM 4470 C C . ASP A 1 600 ? 31.131 -45.759 4.187 1.00 55.00 600 ASP A C 1
ATOM 4472 O O . ASP A 1 600 ? 32.019 -46.078 3.398 1.00 55.00 600 ASP A O 1
ATOM 4476 N N . LEU A 1 601 ? 31.364 -44.804 5.095 1.00 58.66 601 LEU A N 1
ATOM 4477 C CA . LEU A 1 601 ? 32.673 -44.132 5.173 1.00 58.66 601 LEU A CA 1
ATOM 4478 C C . LEU A 1 601 ? 33.505 -44.627 6.362 1.00 58.66 601 LEU A C 1
ATOM 4480 O O . LEU A 1 601 ? 33.446 -44.133 7.485 1.00 58.66 601 LEU A O 1
ATOM 4484 N N . LYS A 1 602 ? 34.323 -45.644 6.075 1.00 63.84 602 LYS A N 1
ATOM 4485 C CA . LYS A 1 602 ? 35.330 -46.240 6.961 1.00 63.84 602 LYS A CA 1
ATOM 4486 C C . LYS A 1 602 ? 36.516 -45.277 7.154 1.00 63.84 602 LYS A C 1
ATOM 4488 O O . LYS A 1 602 ? 37.592 -45.502 6.613 1.00 63.84 602 LYS A O 1
ATOM 4493 N N . GLY A 1 603 ? 36.328 -44.206 7.927 1.00 67.06 603 GLY A N 1
ATOM 4494 C CA . GLY A 1 603 ? 37.379 -43.247 8.288 1.00 67.06 603 GLY A CA 1
ATOM 4495 C C . GLY A 1 603 ? 37.274 -42.821 9.753 1.00 67.06 603 GLY A C 1
ATOM 4496 O O . GLY A 1 603 ? 36.246 -42.312 10.178 1.00 67.06 603 GLY A O 1
ATOM 4497 N N . LYS A 1 604 ? 38.328 -43.042 10.550 1.00 64.38 604 LYS A N 1
ATOM 4498 C CA . LYS A 1 604 ? 38.392 -42.685 11.983 1.00 64.38 604 LYS A CA 1
ATOM 4499 C C . LYS A 1 604 ? 38.668 -41.184 12.196 1.00 64.38 604 LYS A C 1
ATOM 4501 O O . LYS A 1 604 ? 39.657 -40.834 12.835 1.00 64.38 604 LYS A O 1
ATOM 4506 N N . ALA A 1 605 ? 37.829 -40.299 11.666 1.00 67.25 605 ALA A N 1
ATOM 4507 C CA . ALA A 1 605 ? 37.844 -38.892 12.064 1.00 67.25 605 ALA A CA 1
ATOM 4508 C C . ALA A 1 605 ? 36.840 -38.698 13.210 1.00 67.25 605 ALA A C 1
ATOM 4510 O O . ALA A 1 605 ? 35.680 -39.085 13.097 1.00 67.25 605 ALA A O 1
ATOM 4511 N N . LYS A 1 606 ? 37.300 -38.158 14.343 1.00 75.19 606 LYS A N 1
ATOM 4512 C CA . LYS A 1 606 ? 36.445 -37.765 15.469 1.00 75.19 606 LYS A CA 1
ATOM 4513 C C . LYS A 1 606 ? 35.651 -36.536 15.021 1.00 75.19 606 LYS A C 1
ATOM 4515 O O . LYS A 1 606 ? 36.161 -35.427 15.078 1.00 75.19 606 LYS A O 1
ATOM 4520 N N . GLU A 1 607 ? 34.459 -36.761 14.485 1.00 66.31 607 GLU A N 1
ATOM 4521 C CA . GLU A 1 607 ? 33.573 -35.705 14.001 1.00 66.31 607 GLU A CA 1
ATOM 4522 C C . GLU A 1 607 ? 32.986 -34.951 15.206 1.00 66.31 607 GLU A C 1
ATOM 4524 O O . GLU A 1 607 ? 32.169 -35.489 15.957 1.00 66.31 607 GLU A O 1
ATOM 4529 N N . GLU A 1 608 ? 33.460 -33.726 15.441 1.00 76.00 608 GLU A N 1
ATOM 4530 C CA . GLU A 1 608 ? 32.807 -32.782 16.348 1.00 76.00 608 GLU A CA 1
ATOM 4531 C C . GLU A 1 608 ? 31.516 -32.319 15.671 1.00 76.00 608 GLU A C 1
ATOM 4533 O O . GLU A 1 608 ? 31.541 -31.604 14.671 1.00 76.00 608 GLU A O 1
ATOM 4538 N N . ARG A 1 609 ? 30.375 -32.801 16.170 1.00 73.31 609 ARG A N 1
ATOM 4539 C CA . ARG A 1 609 ? 29.068 -32.356 15.687 1.00 73.31 609 ARG A CA 1
ATOM 4540 C C . ARG A 1 609 ? 28.761 -30.994 16.288 1.00 73.31 609 ARG A C 1
ATOM 4542 O O . ARG A 1 609 ? 28.586 -30.886 17.501 1.00 73.31 609 ARG A O 1
ATOM 4549 N N . ASN A 1 610 ? 28.676 -29.987 15.430 1.00 81.31 610 ASN A N 1
ATOM 4550 C CA . ASN A 1 610 ? 28.135 -28.687 15.799 1.00 81.31 610 ASN A CA 1
ATOM 4551 C C . ASN A 1 610 ? 26.619 -28.814 15.986 1.00 81.31 610 ASN A C 1
ATOM 4553 O O . ASN A 1 610 ? 25.958 -29.526 15.231 1.00 81.31 610 ASN A O 1
ATOM 4557 N N . PHE A 1 611 ? 26.094 -28.157 17.018 1.00 82.56 611 PHE A N 1
ATOM 4558 C CA . PHE A 1 611 ? 24.666 -28.077 17.302 1.00 82.56 611 PHE A CA 1
ATOM 4559 C C . PHE A 1 611 ? 24.200 -26.659 16.977 1.00 82.56 611 PHE A C 1
ATOM 4561 O O . PHE A 1 611 ? 24.554 -25.718 17.691 1.00 82.56 611 PHE A O 1
ATOM 4568 N N . ASP A 1 612 ? 23.456 -26.508 15.883 1.00 88.44 612 ASP A N 1
ATOM 4569 C CA . ASP A 1 612 ? 22.999 -25.203 15.415 1.00 88.44 612 ASP A CA 1
ATOM 4570 C C . ASP A 1 612 ? 21.721 -24.798 16.163 1.00 88.44 612 ASP A C 1
ATOM 4572 O O . ASP A 1 612 ? 20.728 -25.525 16.201 1.00 88.44 612 ASP A O 1
ATOM 4576 N N . VAL A 1 613 ? 21.739 -23.611 16.767 1.00 92.44 613 VAL A N 1
ATOM 4577 C CA . VAL A 1 613 ? 20.619 -23.090 17.559 1.00 92.44 613 VAL A CA 1
ATOM 4578 C C . VAL A 1 613 ? 19.940 -21.952 16.812 1.00 92.44 613 VAL A C 1
ATOM 4580 O O . VAL A 1 613 ? 20.598 -21.000 16.391 1.00 92.44 613 VAL A O 1
ATOM 4583 N N . LEU A 1 614 ? 18.611 -22.009 16.694 1.00 94.25 614 LEU A N 1
ATOM 4584 C CA . LEU A 1 614 ? 17.826 -20.916 16.125 1.00 94.25 614 LEU A CA 1
ATOM 4585 C C . LEU A 1 614 ? 17.421 -19.930 17.218 1.00 94.25 614 LEU A C 1
ATOM 4587 O O . LEU A 1 614 ? 16.639 -20.259 18.111 1.00 94.25 614 LEU A O 1
ATOM 4591 N N . VAL A 1 615 ? 17.917 -18.700 17.109 1.00 95.94 615 VAL A N 1
ATOM 4592 C CA . VAL A 1 615 ? 17.608 -17.582 18.013 1.00 95.94 615 VAL A CA 1
ATOM 4593 C C . VAL A 1 615 ? 16.730 -16.532 17.312 1.00 95.94 615 VAL A C 1
ATOM 4595 O O . VAL A 1 615 ? 16.811 -16.386 16.088 1.00 95.94 615 VAL A O 1
ATOM 4598 N N . PRO A 1 616 ? 15.879 -15.792 18.049 1.00 96.25 616 PRO A N 1
ATOM 4599 C CA . PRO A 1 616 ? 15.001 -14.782 17.463 1.00 96.25 616 PRO A CA 1
ATOM 4600 C C . PRO A 1 616 ? 15.786 -13.594 16.891 1.00 96.25 616 PRO A C 1
ATOM 4602 O O . PRO A 1 616 ? 16.692 -13.059 17.527 1.00 96.25 616 PRO A O 1
ATOM 4605 N N . THR A 1 617 ? 15.389 -13.148 15.700 1.00 94.56 617 THR A N 1
ATOM 4606 C CA . THR A 1 617 ? 15.911 -11.956 15.018 1.00 94.56 617 THR A CA 1
ATOM 4607 C C . THR A 1 617 ? 14.796 -10.924 14.887 1.00 94.56 617 THR A C 1
ATOM 4609 O O . THR A 1 617 ? 13.750 -11.207 14.308 1.00 94.56 617 THR A O 1
ATOM 4612 N N . PHE A 1 618 ? 15.000 -9.725 15.425 1.00 93.19 618 PHE A N 1
ATOM 4613 C CA . PHE A 1 618 ? 13.961 -8.697 15.513 1.00 93.19 618 PHE A CA 1
ATOM 4614 C C . PHE A 1 618 ? 14.141 -7.623 14.439 1.00 93.19 618 PHE A C 1
ATOM 4616 O O . PHE A 1 618 ? 15.263 -7.245 14.114 1.00 93.19 618 PHE A O 1
ATOM 4623 N N . ALA A 1 619 ? 13.022 -7.092 13.937 1.00 87.88 619 ALA A N 1
ATOM 4624 C CA . ALA A 1 619 ? 13.021 -5.909 13.072 1.00 87.88 619 ALA A CA 1
ATOM 4625 C C . ALA A 1 619 ? 13.390 -4.632 13.849 1.00 87.88 619 ALA A C 1
ATOM 4627 O O . ALA A 1 619 ? 13.984 -3.701 13.310 1.00 87.88 619 ALA A O 1
ATOM 4628 N N . LEU A 1 620 ? 13.016 -4.587 15.133 1.00 90.75 620 LEU A N 1
ATOM 4629 C CA . LEU A 1 620 ? 13.352 -3.488 16.029 1.00 90.75 620 LEU A CA 1
ATOM 4630 C C . LEU A 1 620 ? 14.796 -3.626 16.527 1.00 90.75 620 LEU A C 1
ATOM 4632 O O . LEU A 1 620 ? 15.204 -4.735 16.883 1.00 90.75 620 LEU A O 1
ATOM 4636 N N . PRO A 1 621 ? 15.542 -2.514 16.657 1.00 92.19 621 PRO A N 1
ATOM 4637 C CA . PRO A 1 621 ? 16.850 -2.536 17.293 1.00 92.19 621 PRO A CA 1
ATOM 4638 C C . PRO A 1 621 ? 16.770 -3.133 18.701 1.00 92.19 621 PRO A C 1
ATOM 4640 O O . PRO A 1 621 ? 15.843 -2.835 19.461 1.00 92.19 621 PRO A O 1
ATOM 4643 N N . ILE A 1 622 ? 17.762 -3.948 19.054 1.00 95.00 622 ILE A N 1
ATOM 4644 C CA . ILE A 1 622 ? 17.882 -4.577 20.371 1.00 95.00 622 ILE A CA 1
ATOM 4645 C C . ILE A 1 622 ? 19.076 -3.956 21.089 1.00 95.00 622 ILE A C 1
ATOM 4647 O O . ILE A 1 622 ? 20.175 -3.913 20.543 1.00 95.00 622 ILE A O 1
ATOM 4651 N N . GLY A 1 623 ? 18.876 -3.481 22.318 1.00 95.62 623 GLY A N 1
ATOM 4652 C CA . GLY A 1 623 ? 19.958 -2.925 23.133 1.00 95.62 623 GLY A CA 1
ATOM 4653 C C . GLY A 1 623 ? 20.931 -3.991 23.636 1.00 95.62 623 GLY A C 1
ATOM 4654 O O . GLY A 1 623 ? 22.141 -3.784 23.619 1.00 95.62 623 GLY A O 1
ATOM 4655 N N . ARG A 1 624 ? 20.405 -5.142 24.069 1.00 96.94 624 ARG A N 1
ATOM 4656 C CA . ARG A 1 624 ? 21.185 -6.286 24.556 1.00 96.94 624 ARG A CA 1
ATOM 4657 C C . ARG A 1 624 ? 20.480 -7.601 24.228 1.00 96.94 624 ARG A C 1
ATOM 4659 O O . ARG A 1 624 ? 19.307 -7.751 24.551 1.00 96.94 624 ARG A O 1
ATOM 4666 N N . LEU A 1 625 ? 21.205 -8.548 23.641 1.00 97.12 625 LEU A N 1
ATOM 4667 C CA . LEU A 1 625 ? 20.759 -9.928 23.448 1.00 97.12 625 LEU A CA 1
ATOM 4668 C C . LEU A 1 625 ? 21.638 -10.845 24.303 1.00 97.12 625 LEU A C 1
ATOM 4670 O O . LEU A 1 625 ? 22.852 -10.883 24.113 1.00 97.12 625 LEU A O 1
ATOM 4674 N N . GLU A 1 626 ? 21.038 -11.549 25.256 1.00 98.06 626 GLU A N 1
ATOM 4675 C CA . GLU A 1 626 ? 21.714 -12.522 26.113 1.00 98.06 626 GLU A CA 1
ATOM 4676 C C . GLU A 1 626 ? 21.212 -13.924 25.780 1.00 98.06 626 GLU A C 1
ATOM 4678 O O . GLU A 1 626 ? 20.016 -14.191 25.842 1.00 98.06 626 GLU A O 1
ATOM 4683 N N . VAL A 1 627 ? 22.127 -14.820 25.405 1.00 97.50 627 VAL A N 1
ATOM 4684 C CA . VAL A 1 627 ? 21.802 -16.206 25.051 1.00 97.50 627 VAL A CA 1
ATOM 4685 C C . VAL A 1 627 ? 22.478 -17.136 26.049 1.00 97.50 627 VAL A C 1
ATOM 4687 O O . VAL A 1 627 ? 23.703 -17.171 26.141 1.00 97.50 627 VAL A O 1
ATOM 4690 N N . THR A 1 628 ? 21.675 -17.894 26.790 1.00 97.69 628 THR A N 1
ATOM 4691 C CA . THR A 1 628 ? 22.127 -18.908 27.746 1.00 97.69 628 THR A CA 1
ATOM 4692 C C . THR A 1 628 ? 21.792 -20.287 27.200 1.00 97.69 628 THR A C 1
ATOM 4694 O O . THR A 1 628 ? 20.623 -20.597 26.981 1.00 97.69 628 THR A O 1
ATOM 4697 N N . VAL A 1 629 ? 22.809 -21.120 26.984 1.00 96.00 629 VAL A N 1
ATOM 4698 C CA . VAL A 1 629 ? 22.629 -22.515 26.564 1.00 96.00 629 VAL A CA 1
ATOM 4699 C C . VAL A 1 629 ? 22.785 -23.409 27.785 1.00 96.00 629 VAL A C 1
ATOM 4701 O O . VAL A 1 629 ? 23.839 -23.417 28.421 1.00 96.00 629 VAL A O 1
ATOM 4704 N N . GLU A 1 630 ? 21.729 -24.136 28.129 1.00 94.44 630 GLU A N 1
ATOM 4705 C CA . GLU A 1 630 ? 21.736 -25.069 29.248 1.00 94.44 630 GLU A CA 1
ATOM 4706 C C . GLU A 1 630 ? 22.530 -26.327 28.888 1.00 94.44 630 GLU A C 1
ATOM 4708 O O . GLU A 1 630 ? 22.388 -26.895 27.801 1.00 94.44 630 GLU A O 1
ATOM 4713 N N . THR A 1 631 ? 23.367 -26.786 29.816 1.00 86.56 631 THR A N 1
ATOM 4714 C CA . THR A 1 631 ? 24.081 -28.052 29.656 1.00 86.56 631 THR A CA 1
ATOM 4715 C C . THR A 1 631 ? 23.118 -29.196 29.978 1.00 86.56 631 THR A C 1
ATOM 4717 O O . THR A 1 631 ? 22.577 -29.214 31.087 1.00 86.56 631 THR A O 1
ATOM 4720 N N . PRO A 1 632 ? 22.888 -30.154 29.061 1.00 73.31 632 PRO A N 1
ATOM 4721 C CA . PRO A 1 632 ? 22.093 -31.332 29.379 1.00 73.31 632 PRO A CA 1
ATOM 4722 C C . PRO A 1 632 ? 22.773 -32.103 30.520 1.00 73.31 632 PRO A C 1
ATOM 4724 O O . PRO A 1 632 ? 23.982 -32.343 30.465 1.00 73.31 632 PRO A O 1
ATOM 4727 N N . LEU A 1 633 ? 22.000 -32.424 31.562 1.00 57.19 633 LEU A N 1
ATOM 4728 C CA . LEU A 1 633 ? 22.440 -33.220 32.715 1.00 57.19 633 LEU A CA 1
ATOM 4729 C C . LEU A 1 633 ? 22.671 -34.689 32.356 1.00 57.19 633 LEU A C 1
ATOM 4731 O O . LEU A 1 633 ? 21.888 -35.230 31.539 1.00 57.19 633 LEU A O 1
#

Mean predicted aligned error: 18.87 Å